Protein AF-A0A7W5NFR6-F1 (afdb_monomer)

Structure (mmCIF, N/CA/C/O backbone):
data_AF-A0A7W5NFR6-F1
#
_entry.id   AF-A0A7W5NFR6-F1
#
loop_
_atom_site.group_PDB
_atom_site.id
_atom_site.type_symbol
_atom_site.label_atom_id
_atom_site.label_alt_id
_atom_site.label_comp_id
_atom_site.label_asym_id
_atom_site.label_entity_id
_atom_site.label_seq_id
_atom_site.pdbx_PDB_ins_code
_atom_site.Cartn_x
_atom_site.Cartn_y
_atom_site.Cartn_z
_atom_site.occupancy
_atom_site.B_iso_or_equiv
_atom_site.auth_seq_id
_atom_site.auth_comp_id
_atom_site.auth_asym_id
_atom_site.auth_atom_id
_atom_site.pdbx_PDB_model_num
ATOM 1 N N . MET A 1 1 ? 19.784 6.362 45.202 1.00 33.00 1 MET A N 1
ATOM 2 C CA . MET A 1 1 ? 18.539 5.635 45.524 1.00 33.00 1 MET A CA 1
ATOM 3 C C . MET A 1 1 ? 17.953 5.134 44.217 1.00 33.00 1 MET A C 1
ATOM 5 O O . MET A 1 1 ? 17.453 5.934 43.441 1.00 33.00 1 MET A O 1
ATOM 9 N N . LEU A 1 2 ? 18.144 3.842 43.937 1.00 26.69 2 LEU A N 1
ATOM 10 C CA . LEU A 1 2 ? 17.625 3.161 42.753 1.00 26.69 2 LEU A CA 1
ATOM 11 C C . LEU A 1 2 ? 16.114 2.942 42.893 1.00 26.69 2 LEU A C 1
ATOM 13 O O . LEU A 1 2 ? 15.663 2.503 43.951 1.00 26.69 2 LEU A O 1
ATOM 17 N N . ARG A 1 3 ? 15.357 3.164 41.816 1.00 26.00 3 ARG A N 1
ATOM 18 C CA . ARG A 1 3 ? 14.065 2.506 41.597 1.00 26.00 3 ARG A CA 1
ATOM 19 C C . ARG A 1 3 ? 13.973 2.026 40.153 1.00 26.00 3 ARG A C 1
ATOM 21 O O . ARG A 1 3 ? 13.754 2.793 39.225 1.00 26.00 3 ARG A O 1
ATOM 28 N N . THR A 1 4 ? 14.203 0.731 40.034 1.00 27.27 4 THR A N 1
ATOM 29 C CA . THR A 1 4 ? 13.854 -0.185 38.954 1.00 27.27 4 THR A CA 1
ATOM 30 C C . THR A 1 4 ? 12.336 -0.220 38.767 1.00 27.27 4 THR A C 1
ATOM 32 O O . THR A 1 4 ? 11.612 -0.320 39.756 1.00 27.27 4 THR A O 1
ATOM 35 N N . THR A 1 5 ? 11.856 -0.232 37.521 1.00 30.09 5 THR A N 1
ATOM 36 C CA . THR A 1 5 ? 10.504 -0.721 37.208 1.00 30.09 5 THR A CA 1
ATOM 37 C C . THR A 1 5 ? 10.532 -1.510 35.907 1.00 30.09 5 THR A C 1
ATOM 39 O O . THR A 1 5 ? 11.267 -1.186 34.979 1.00 30.09 5 THR A O 1
ATOM 42 N N . GLN A 1 6 ? 9.794 -2.610 35.939 1.00 26.25 6 GLN A N 1
ATOM 43 C CA . GLN A 1 6 ? 9.900 -3.805 35.119 1.00 26.25 6 GLN A CA 1
ATOM 44 C C . GLN A 1 6 ? 9.203 -3.639 33.762 1.00 26.25 6 GLN A C 1
ATOM 46 O O . GLN A 1 6 ? 8.076 -3.156 33.706 1.00 26.25 6 GLN A O 1
ATOM 51 N N . ILE A 1 7 ? 9.846 -4.112 32.692 1.00 28.31 7 ILE A N 1
ATOM 52 C CA . ILE A 1 7 ? 9.197 -4.429 31.415 1.00 28.31 7 ILE A CA 1
ATOM 53 C C . ILE A 1 7 ? 8.932 -5.935 31.438 1.00 28.31 7 ILE A C 1
ATOM 55 O O . ILE A 1 7 ? 9.862 -6.731 31.572 1.00 28.31 7 ILE A O 1
ATOM 59 N N . ALA A 1 8 ? 7.659 -6.319 31.375 1.00 24.83 8 ALA A N 1
ATOM 60 C CA . ALA A 1 8 ? 7.256 -7.712 31.271 1.00 24.83 8 ALA A CA 1
ATOM 61 C C . ALA A 1 8 ? 7.488 -8.201 29.834 1.00 24.83 8 ALA A C 1
ATOM 63 O O . ALA A 1 8 ? 6.829 -7.761 28.896 1.00 24.83 8 ALA A O 1
ATOM 64 N N . LEU A 1 9 ? 8.455 -9.107 29.701 1.00 26.77 9 LEU A N 1
ATOM 65 C CA . LEU A 1 9 ? 8.665 -9.984 28.557 1.00 26.77 9 LEU A CA 1
ATOM 66 C C . LEU A 1 9 ? 7.535 -11.017 28.487 1.00 26.77 9 LEU A C 1
ATOM 68 O O . LEU A 1 9 ? 7.257 -11.694 29.476 1.00 26.77 9 LEU A O 1
ATOM 72 N N . ALA A 1 10 ? 6.969 -11.205 27.301 1.00 25.08 10 ALA A N 1
ATOM 73 C CA . ALA A 1 10 ? 6.310 -12.448 26.921 1.00 25.08 10 ALA A CA 1
ATOM 74 C C . ALA A 1 10 ? 6.782 -12.818 25.510 1.00 25.08 10 ALA A C 1
ATOM 76 O O . ALA A 1 10 ? 6.155 -12.494 24.508 1.00 25.08 10 ALA A O 1
ATOM 77 N N . SER A 1 11 ? 7.952 -13.453 25.466 1.00 27.62 11 SER A N 1
ATOM 78 C CA . SER A 1 11 ? 8.517 -14.131 24.302 1.00 27.62 11 SER A CA 1
ATOM 79 C C . SER A 1 11 ? 8.284 -15.633 24.475 1.00 27.62 11 SER A C 1
ATOM 81 O O . SER A 1 11 ? 8.765 -16.192 25.457 1.00 27.62 11 SER A O 1
ATOM 83 N N . ALA A 1 12 ? 7.559 -16.267 23.551 1.00 27.52 12 ALA A N 1
ATOM 84 C CA . ALA A 1 12 ? 7.552 -17.708 23.240 1.00 27.52 12 ALA A CA 1
ATOM 85 C C . ALA A 1 12 ? 6.446 -17.950 22.188 1.00 27.52 12 ALA A C 1
ATOM 87 O O . ALA A 1 12 ? 5.352 -17.435 22.364 1.00 27.52 12 ALA A O 1
ATOM 88 N N . ALA A 1 13 ? 6.600 -18.702 21.100 1.00 26.83 13 ALA A N 1
ATOM 89 C CA . ALA A 1 13 ? 7.706 -19.503 20.598 1.00 26.83 13 ALA A CA 1
ATOM 90 C C . ALA A 1 13 ? 7.499 -19.700 19.080 1.00 26.83 13 ALA A C 1
ATOM 92 O O . ALA A 1 13 ? 6.447 -20.179 18.671 1.00 26.83 13 ALA A O 1
ATOM 93 N N . PHE A 1 14 ? 8.496 -19.374 18.254 1.00 30.70 14 PHE A N 1
ATOM 94 C CA . PHE A 1 14 ? 8.537 -19.824 16.860 1.00 30.70 14 PHE A CA 1
ATOM 95 C C . PHE A 1 14 ? 9.182 -21.210 16.827 1.00 30.70 14 PHE A C 1
ATOM 97 O O . PHE A 1 14 ? 10.391 -21.348 17.016 1.00 30.70 14 PHE A O 1
ATOM 104 N N . ALA A 1 15 ? 8.371 -22.244 16.613 1.00 32.09 15 ALA A N 1
ATOM 105 C CA . ALA A 1 15 ? 8.869 -23.552 16.221 1.00 32.09 15 ALA A CA 1
ATOM 106 C C . ALA A 1 15 ? 8.906 -23.611 14.689 1.00 32.09 15 ALA A C 1
ATOM 108 O O . ALA A 1 15 ? 7.872 -23.585 14.027 1.00 32.09 15 ALA A O 1
ATOM 109 N N . LEU A 1 16 ? 10.119 -23.683 14.141 1.00 39.53 16 LEU A N 1
ATOM 110 C CA . LEU A 1 16 ? 10.371 -24.067 12.757 1.00 39.53 16 LEU A CA 1
ATOM 111 C C . LEU A 1 16 ? 9.749 -25.442 12.474 1.00 39.53 16 LEU A C 1
ATOM 113 O O . LEU A 1 16 ? 10.111 -26.419 13.130 1.00 39.53 16 LEU A O 1
ATOM 117 N N . LEU A 1 17 ? 8.920 -25.548 11.434 1.00 34.81 17 LEU A N 1
ATOM 118 C CA . LEU A 1 17 ? 8.780 -26.798 10.688 1.00 34.81 17 LEU A CA 1
ATOM 119 C C . LEU A 1 17 ? 9.366 -26.613 9.290 1.00 34.81 17 LEU A C 1
ATOM 121 O O . LEU A 1 17 ? 8.707 -26.173 8.354 1.00 34.81 17 LEU A O 1
ATOM 125 N N . ALA A 1 18 ? 10.631 -27.005 9.167 1.00 45.38 18 ALA A N 1
ATOM 126 C CA . ALA A 1 18 ? 11.145 -27.546 7.925 1.00 45.38 18 ALA A CA 1
ATOM 127 C C . ALA A 1 18 ? 10.612 -28.979 7.786 1.00 45.38 18 ALA A C 1
ATOM 129 O O . ALA A 1 18 ? 10.861 -29.819 8.651 1.00 45.38 18 ALA A O 1
ATOM 130 N N . ALA A 1 19 ? 9.911 -29.273 6.695 1.00 30.86 19 ALA A N 1
ATOM 131 C CA . ALA A 1 19 ? 9.662 -30.644 6.274 1.00 30.86 19 ALA A CA 1
ATOM 132 C C . ALA A 1 19 ? 9.852 -30.752 4.758 1.00 30.86 19 ALA A C 1
ATOM 134 O O . ALA A 1 19 ? 8.920 -30.619 3.972 1.00 30.86 19 ALA A O 1
ATOM 135 N N . CYS A 1 20 ? 11.095 -31.025 4.364 1.00 49.47 20 CYS A N 1
ATOM 136 C CA . CYS A 1 20 ? 11.371 -31.810 3.169 1.00 49.47 20 CYS A CA 1
ATOM 137 C C . CYS A 1 20 ? 11.062 -33.280 3.493 1.00 49.47 20 CYS A C 1
ATOM 139 O O . CYS A 1 20 ? 11.620 -33.828 4.442 1.00 49.47 20 CYS A O 1
ATOM 141 N N . GLY A 1 21 ? 10.222 -33.933 2.691 1.00 33.22 21 GLY A N 1
ATOM 142 C CA . GLY A 1 21 ? 9.977 -35.374 2.775 1.00 33.22 21 GLY A CA 1
ATOM 143 C C . GLY A 1 21 ? 9.113 -35.847 1.611 1.00 33.22 21 GLY A C 1
ATOM 144 O O . GLY A 1 21 ? 7.911 -35.616 1.600 1.00 33.22 21 GLY A O 1
ATOM 145 N N . GLY A 1 22 ? 9.745 -36.448 0.602 1.00 35.25 22 GLY A N 1
ATOM 146 C CA . GLY A 1 22 ? 9.105 -36.866 -0.642 1.00 35.25 22 GLY A CA 1
ATOM 147 C C . GLY A 1 22 ? 8.327 -38.186 -0.580 1.00 35.25 22 GLY A C 1
ATOM 148 O O . GLY A 1 22 ? 8.591 -39.052 0.245 1.00 35.25 22 GLY A O 1
ATOM 149 N N . GLY A 1 23 ? 7.417 -38.325 -1.549 1.00 38.81 23 GLY A N 1
ATOM 150 C CA . GLY A 1 23 ? 7.158 -39.538 -2.333 1.00 38.81 23 GLY A CA 1
ATOM 151 C C . GLY A 1 23 ? 6.682 -40.811 -1.626 1.00 38.81 23 GLY A C 1
ATOM 152 O O . GLY A 1 23 ? 7.485 -41.688 -1.320 1.00 38.81 23 GLY A O 1
ATOM 153 N N . SER A 1 24 ? 5.362 -41.014 -1.574 1.00 33.34 24 SER A N 1
ATOM 154 C CA . SER A 1 24 ? 4.734 -42.283 -1.984 1.00 33.34 24 SER A CA 1
ATOM 155 C C . SER A 1 24 ? 3.225 -42.140 -2.143 1.00 33.34 24 SER A C 1
ATOM 157 O O . SER A 1 24 ? 2.545 -41.549 -1.311 1.00 33.34 24 SER A O 1
ATOM 159 N N . SER A 1 25 ? 2.739 -42.700 -3.247 1.00 48.00 25 SER A N 1
ATOM 160 C CA . SER A 1 25 ? 1.347 -42.784 -3.668 1.00 48.00 25 SER A CA 1
ATOM 161 C C . SER A 1 25 ? 0.455 -43.444 -2.617 1.00 48.00 25 SER A C 1
ATOM 163 O O . SER A 1 25 ? 0.787 -44.500 -2.080 1.00 48.00 25 SER A O 1
ATOM 165 N N . GLY A 1 26 ? -0.713 -42.852 -2.388 1.00 33.59 26 GLY A N 1
ATOM 166 C CA . GLY A 1 26 ? -1.762 -43.417 -1.553 1.00 33.59 26 GLY A CA 1
ATOM 167 C C . GLY A 1 26 ? -2.949 -42.469 -1.491 1.00 33.59 26 GLY A C 1
ATOM 168 O O . GLY A 1 26 ? -2.971 -41.563 -0.664 1.00 33.59 26 GLY A O 1
ATOM 169 N N . ASP A 1 27 ? -3.916 -42.677 -2.384 1.00 52.12 27 ASP A N 1
ATOM 170 C CA . ASP A 1 27 ? -5.218 -42.019 -2.354 1.00 52.12 27 ASP A CA 1
ATOM 171 C C . ASP A 1 27 ? -5.896 -42.261 -1.002 1.00 52.12 27 ASP A C 1
ATOM 173 O O . ASP A 1 27 ? -6.377 -43.356 -0.718 1.00 52.12 27 ASP A O 1
ATOM 177 N N . ASN A 1 28 ? -5.946 -41.227 -0.167 1.00 42.31 28 ASN A N 1
ATOM 178 C CA . ASN A 1 28 ? -6.865 -41.142 0.957 1.00 42.31 28 ASN A CA 1
ATOM 179 C C . ASN A 1 28 ? -7.359 -39.703 1.065 1.00 42.31 28 ASN A C 1
ATOM 181 O O . ASN A 1 28 ? -6.678 -38.807 1.559 1.00 42.31 28 ASN A O 1
ATOM 185 N N . ASN A 1 29 ? -8.579 -39.506 0.572 1.00 45.75 29 ASN A N 1
ATOM 186 C CA . ASN A 1 29 ? -9.351 -38.275 0.638 1.00 45.75 29 ASN A CA 1
ATOM 187 C C . ASN A 1 29 ? -9.823 -38.015 2.081 1.00 45.75 29 ASN A C 1
ATOM 189 O O . ASN A 1 29 ? -11.009 -38.098 2.394 1.00 45.75 29 ASN A O 1
ATOM 193 N N . SER A 1 30 ? -8.886 -37.746 2.988 1.00 43.25 30 SER A N 1
ATOM 194 C CA . SER A 1 30 ? -9.179 -37.052 4.236 1.00 43.25 30 SER A CA 1
ATOM 195 C C . SER A 1 30 ? -9.126 -35.563 3.930 1.00 43.25 30 SER A C 1
ATOM 197 O O . SER A 1 30 ? -8.040 -35.012 3.759 1.00 43.25 30 SER A O 1
ATOM 199 N N . SER A 1 31 ? -10.286 -34.911 3.831 1.00 56.88 31 SER A N 1
ATOM 200 C CA . SER A 1 31 ? -10.363 -33.451 3.779 1.00 56.88 31 SER A CA 1
ATOM 201 C C . SER A 1 31 ? -9.770 -32.901 5.078 1.00 56.88 31 SER A C 1
ATOM 203 O O . SER A 1 31 ? -10.463 -32.835 6.096 1.00 56.88 31 SER A O 1
ATOM 205 N N . ALA A 1 32 ? -8.473 -32.598 5.078 1.00 75.56 32 ALA A N 1
ATOM 206 C CA . ALA A 1 32 ? -7.811 -32.012 6.229 1.00 75.56 32 ALA A CA 1
ATOM 207 C C . ALA A 1 32 ? -8.562 -30.730 6.605 1.00 75.56 32 ALA A C 1
ATOM 209 O O . ALA A 1 32 ? -8.838 -29.885 5.750 1.00 75.56 32 ALA A O 1
ATOM 210 N N . THR A 1 33 ? -8.954 -30.616 7.873 1.00 84.88 33 THR A N 1
ATOM 211 C CA . THR A 1 33 ? -9.562 -29.390 8.388 1.00 84.88 33 THR A CA 1
ATOM 212 C C . THR A 1 33 ? -8.583 -28.240 8.139 1.00 84.88 33 THR A C 1
ATOM 214 O O . THR A 1 33 ? -7.405 -28.404 8.470 1.00 84.88 33 THR A O 1
ATOM 217 N N . PRO A 1 34 ? -9.022 -27.102 7.567 1.00 91.12 34 PRO A N 1
ATOM 218 C CA . PRO A 1 34 ? -8.123 -25.976 7.337 1.00 91.12 34 PRO A CA 1
ATOM 219 C C . PRO A 1 34 ? -7.490 -25.509 8.657 1.00 91.12 34 PRO A C 1
ATOM 221 O O . PRO A 1 34 ? -8.125 -25.683 9.706 1.00 91.12 34 PRO A O 1
ATOM 224 N N . PRO A 1 35 ? -6.287 -24.903 8.634 1.00 92.69 35 PRO A N 1
ATOM 225 C CA . PRO A 1 35 ? -5.618 -24.403 9.839 1.00 92.69 35 PRO A CA 1
ATOM 226 C C . PRO A 1 35 ? -6.516 -23.511 10.711 1.00 92.69 35 PRO A C 1
ATOM 228 O O . PRO A 1 35 ? -6.572 -23.675 11.930 1.00 92.69 35 PRO A O 1
ATOM 231 N N . SER A 1 36 ? -7.347 -22.677 10.080 1.00 91.44 36 SER A N 1
ATOM 232 C CA . SER A 1 36 ? -8.353 -21.843 10.748 1.00 91.44 36 SER A CA 1
ATOM 233 C C . SER A 1 36 ? -9.438 -22.606 11.517 1.00 91.44 36 SER A C 1
ATOM 235 O O . SER A 1 36 ? -10.210 -22.015 12.273 1.00 91.44 36 SER A O 1
ATOM 237 N N . GLY A 1 37 ? -9.590 -23.909 11.288 1.00 92.81 37 GLY A N 1
ATOM 238 C CA . GLY A 1 37 ? -10.710 -24.705 11.774 1.00 92.81 37 GLY A CA 1
ATOM 239 C C . GLY A 1 37 ? -12.046 -24.435 11.070 1.00 92.81 37 GLY A C 1
ATOM 240 O O . GLY A 1 37 ? -13.015 -25.119 11.388 1.00 92.81 37 GLY A O 1
ATOM 241 N N . THR A 1 38 ? -12.123 -23.472 10.141 1.00 91.88 38 THR A N 1
ATOM 242 C CA . THR A 1 38 ? -13.340 -23.114 9.386 1.00 91.88 38 THR A CA 1
ATOM 243 C C . THR A 1 38 ? -13.009 -22.821 7.927 1.00 91.88 38 THR A C 1
ATOM 245 O O . THR A 1 38 ? -12.149 -21.999 7.637 1.00 91.88 38 THR A O 1
ATOM 248 N N . LYS A 1 39 ? -13.735 -23.419 6.982 1.00 95.25 39 LYS A N 1
ATOM 249 C CA . LYS A 1 39 ? -13.550 -23.087 5.565 1.00 95.25 39 LYS A CA 1
ATOM 250 C C . LYS A 1 39 ? -14.297 -21.798 5.203 1.00 95.25 39 LYS A C 1
ATOM 252 O O . LYS A 1 39 ? -15.514 -21.755 5.362 1.00 95.25 39 LYS A O 1
ATOM 257 N N . LEU A 1 40 ? -13.592 -20.786 4.690 1.00 96.56 40 LEU A N 1
ATOM 258 C CA . LEU A 1 40 ? -14.175 -19.533 4.180 1.00 96.56 40 LEU A CA 1
ATOM 259 C C . LEU A 1 40 ? -13.607 -19.203 2.806 1.00 96.56 40 LEU A C 1
ATOM 261 O O . LEU A 1 40 ? -12.392 -19.194 2.642 1.00 96.56 40 LEU A O 1
ATOM 265 N N . GLN A 1 41 ? -14.471 -18.899 1.838 1.00 97.75 41 GLN A N 1
ATOM 266 C CA . GLN A 1 41 ? -14.041 -18.417 0.526 1.00 97.75 41 GLN A CA 1
ATOM 267 C C . GLN A 1 41 ? -13.488 -16.996 0.663 1.00 97.75 41 GLN A C 1
ATOM 269 O O . GLN A 1 41 ? -14.212 -16.087 1.067 1.00 97.75 41 GLN A O 1
ATOM 274 N N . VAL A 1 42 ? -12.213 -16.805 0.333 1.00 98.69 42 VAL A N 1
ATOM 275 C CA . VAL A 1 42 ? -11.582 -15.485 0.396 1.00 98.69 42 VAL A CA 1
ATOM 276 C C . VAL A 1 42 ? -11.809 -14.734 -0.912 1.00 98.69 42 VAL A C 1
ATOM 278 O O . VAL A 1 42 ? -11.605 -15.291 -1.988 1.00 98.69 42 VAL A O 1
ATOM 281 N N . VAL A 1 43 ? -12.245 -13.481 -0.796 1.00 98.88 43 VAL A N 1
ATOM 282 C CA . VAL A 1 43 ? -12.329 -12.497 -1.882 1.00 98.88 43 VAL A CA 1
ATOM 283 C C . VAL A 1 43 ? -11.437 -11.327 -1.499 1.00 98.88 43 VAL A C 1
ATOM 285 O O . VAL A 1 43 ? -11.503 -10.874 -0.356 1.00 98.88 43 VAL A O 1
ATOM 288 N N . ALA A 1 44 ? -10.608 -10.842 -2.414 1.00 98.88 44 ALA A N 1
ATOM 289 C CA . ALA A 1 44 ? -9.668 -9.766 -2.127 1.00 98.88 44 ALA A CA 1
ATOM 290 C C . ALA A 1 44 ? -9.832 -8.595 -3.100 1.00 98.88 44 ALA A C 1
ATOM 292 O O . ALA A 1 44 ? -10.073 -8.793 -4.290 1.00 98.88 44 ALA A O 1
ATOM 293 N N . PHE A 1 45 ? -9.718 -7.381 -2.566 1.00 98.94 45 PHE A N 1
ATOM 294 C CA . PHE A 1 45 ? -9.716 -6.122 -3.304 1.00 98.94 45 PHE A CA 1
ATOM 295 C C . PHE A 1 45 ? -8.549 -5.270 -2.820 1.00 98.94 45 PHE A C 1
ATOM 297 O O . PHE A 1 45 ? -8.301 -5.195 -1.611 1.00 98.94 45 PHE A O 1
ATOM 304 N N . GLY A 1 46 ? -7.875 -4.592 -3.742 1.00 98.69 46 GLY A N 1
ATOM 305 C CA . GLY A 1 46 ? -6.807 -3.680 -3.373 1.00 98.69 46 GLY A CA 1
ATOM 306 C C . GLY A 1 46 ? -5.778 -3.441 -4.456 1.00 98.69 46 GLY A C 1
ATOM 307 O O . GLY A 1 46 ? -6.102 -3.288 -5.634 1.00 98.69 46 GLY A O 1
ATOM 308 N N . THR A 1 47 ? -4.531 -3.350 -4.018 1.00 98.62 47 THR A N 1
ATOM 309 C CA . THR A 1 47 ? -3.400 -2.846 -4.786 1.00 98.62 47 THR A CA 1
ATOM 310 C C . THR A 1 47 ? -2.352 -3.943 -5.004 1.00 98.62 47 THR A C 1
ATOM 312 O O . THR A 1 47 ? -2.628 -5.137 -4.874 1.00 98.62 47 THR A O 1
ATOM 315 N N . SER A 1 48 ? -1.113 -3.552 -5.303 1.00 98.62 48 SER A N 1
ATOM 316 C CA . SER A 1 48 ? 0.027 -4.458 -5.467 1.00 98.62 48 SER A CA 1
ATOM 317 C C . SER A 1 48 ? 0.342 -5.281 -4.221 1.00 98.62 48 SER A C 1
ATOM 319 O O . SER A 1 48 ? 0.884 -6.375 -4.346 1.00 98.62 48 SER A O 1
ATOM 321 N N . LEU A 1 49 ? 0.005 -4.795 -3.021 1.00 98.56 49 LEU A N 1
ATOM 322 C CA . LEU A 1 49 ? 0.236 -5.541 -1.780 1.00 98.56 49 LEU A CA 1
ATOM 323 C C . LEU A 1 49 ? -0.611 -6.817 -1.703 1.00 98.56 49 LEU A C 1
ATOM 325 O O . LEU A 1 49 ? -0.246 -7.743 -0.979 1.00 98.56 49 LEU A O 1
ATOM 329 N N . THR A 1 50 ? -1.731 -6.853 -2.424 1.00 98.81 50 THR A N 1
ATOM 330 C CA . THR A 1 50 ? -2.740 -7.919 -2.375 1.00 98.81 50 THR A CA 1
ATOM 331 C C . THR A 1 50 ? -2.780 -8.751 -3.653 1.00 98.81 50 THR A C 1
ATOM 333 O O . THR A 1 50 ? -3.142 -9.916 -3.567 1.00 98.81 50 THR A O 1
ATOM 336 N N . ASP A 1 51 ? -2.344 -8.186 -4.784 1.00 98.75 51 ASP A N 1
ATOM 337 C CA . ASP A 1 51 ? -2.389 -8.779 -6.126 1.00 98.75 51 ASP A CA 1
ATOM 338 C C . ASP A 1 51 ? -1.667 -10.144 -6.235 1.00 98.75 51 ASP A C 1
ATOM 340 O O . ASP A 1 51 ? -0.435 -10.249 -6.180 1.00 98.75 51 ASP A O 1
ATOM 344 N N . ALA A 1 52 ? -2.454 -11.203 -6.433 1.00 98.31 52 ALA A N 1
ATOM 345 C CA . ALA A 1 52 ? -2.029 -12.593 -6.580 1.00 98.31 52 ALA A CA 1
ATOM 346 C C . ALA A 1 52 ? -1.453 -12.941 -7.963 1.00 98.31 52 ALA A C 1
ATOM 348 O O . ALA A 1 52 ? -1.037 -14.093 -8.161 1.00 98.31 52 ALA A O 1
ATOM 349 N N . GLY A 1 53 ? -1.390 -11.989 -8.898 1.00 98.00 53 GLY A N 1
ATOM 350 C CA . GLY A 1 53 ? -0.723 -12.170 -10.188 1.00 98.00 53 GLY A CA 1
ATOM 351 C C . GLY A 1 53 ? -1.507 -11.696 -11.409 1.00 98.00 53 GLY A C 1
ATOM 352 O O . GLY A 1 53 ? -1.432 -12.345 -12.446 1.00 98.00 53 GLY A O 1
ATOM 353 N N . THR A 1 54 ? -2.227 -10.576 -11.335 1.00 98.56 54 THR A N 1
ATOM 354 C CA . THR A 1 54 ? -2.975 -9.980 -12.463 1.00 98.56 54 THR A CA 1
ATOM 355 C C . THR A 1 54 ? -2.123 -9.865 -13.733 1.00 98.56 54 THR A C 1
ATOM 357 O O . THR A 1 54 ? -2.607 -10.056 -14.847 1.00 98.56 54 THR A O 1
ATOM 360 N N . TYR A 1 55 ? -0.829 -9.576 -13.580 1.00 98.19 55 TYR A N 1
ATOM 361 C CA . TYR A 1 55 ? 0.104 -9.380 -14.693 1.00 98.19 55 TYR A CA 1
ATOM 362 C C . TYR A 1 55 ? 0.928 -10.634 -15.036 1.00 98.19 55 TYR A C 1
ATOM 364 O O . TYR A 1 55 ? 1.775 -10.598 -15.933 1.00 98.19 55 TYR A O 1
ATOM 372 N N . SER A 1 56 ? 0.722 -11.752 -14.335 1.00 97.12 56 SER A N 1
ATOM 373 C CA . SER A 1 56 ? 1.565 -12.947 -14.448 1.00 97.12 56 SER A CA 1
ATOM 374 C C . SER A 1 56 ? 1.573 -13.563 -15.846 1.00 97.12 56 SER A C 1
ATOM 376 O O . SER A 1 56 ? 2.637 -14.002 -16.282 1.00 97.12 56 SER A O 1
ATOM 378 N N . GLU A 1 57 ? 0.450 -13.542 -16.576 1.00 95.69 57 GLU A N 1
ATOM 379 C CA . GLU A 1 57 ? 0.358 -14.112 -17.933 1.00 95.69 57 GLU A CA 1
ATOM 380 C C . GLU A 1 57 ? 1.463 -13.572 -18.854 1.00 95.69 57 GLU A C 1
ATOM 382 O O . GLU A 1 57 ? 2.128 -14.334 -19.560 1.00 95.69 57 GLU A O 1
ATOM 387 N N . GLN A 1 58 ? 1.725 -12.264 -18.782 1.00 94.81 58 GLN A N 1
ATOM 388 C CA . GLN A 1 58 ? 2.737 -11.614 -19.607 1.00 94.81 58 GLN A CA 1
ATOM 389 C C . GLN A 1 58 ? 4.121 -11.568 -18.939 1.00 94.81 58 GLN A C 1
ATOM 391 O O . GLN A 1 58 ? 5.144 -11.654 -19.623 1.00 94.81 58 GLN A O 1
ATOM 396 N N . ILE A 1 59 ? 4.185 -11.418 -17.612 1.00 96.19 59 ILE A N 1
ATOM 397 C CA . ILE A 1 59 ? 5.452 -11.183 -16.905 1.00 96.19 59 ILE A CA 1
ATOM 398 C C . ILE A 1 59 ? 6.194 -12.483 -16.576 1.00 96.19 59 ILE A C 1
ATOM 400 O O . ILE A 1 59 ? 7.417 -12.559 -16.742 1.00 96.19 59 ILE A O 1
ATOM 404 N N . THR A 1 60 ? 5.492 -13.526 -16.133 1.00 95.62 60 THR A N 1
ATOM 405 C CA . THR A 1 60 ? 6.125 -14.769 -15.671 1.00 95.62 60 THR A CA 1
ATOM 406 C C . THR A 1 60 ? 6.964 -15.459 -16.759 1.00 95.62 60 THR A C 1
ATOM 408 O O . THR A 1 60 ? 8.106 -15.809 -16.449 1.00 95.62 60 THR A O 1
ATOM 411 N N . PRO A 1 61 ? 6.512 -15.613 -18.025 1.00 94.50 61 PRO A N 1
ATOM 412 C CA . PRO A 1 61 ? 7.296 -16.309 -19.053 1.00 94.50 61 PRO A CA 1
ATOM 413 C C . PRO A 1 61 ? 8.652 -15.661 -19.374 1.00 94.50 61 PRO A C 1
ATOM 415 O O . PRO A 1 61 ? 9.592 -16.363 -19.742 1.00 94.50 61 PRO A O 1
ATOM 418 N N . GLY A 1 62 ? 8.758 -14.332 -19.250 1.00 88.00 62 GLY A N 1
ATOM 419 C CA . GLY A 1 62 ? 9.979 -13.584 -19.568 1.00 88.00 62 GLY A CA 1
ATOM 420 C C . GLY A 1 62 ? 10.889 -13.323 -18.369 1.00 88.00 62 GLY A C 1
ATOM 421 O O . GLY A 1 62 ? 12.109 -13.317 -18.516 1.00 88.00 62 GLY A O 1
ATOM 422 N N . PHE A 1 63 ? 10.305 -13.110 -17.188 1.00 93.25 63 PHE A N 1
ATOM 423 C CA . PHE A 1 63 ? 11.039 -12.634 -16.013 1.00 93.25 63 PHE A CA 1
ATOM 424 C C . PHE A 1 63 ? 11.079 -13.643 -14.867 1.00 93.25 63 PHE A C 1
ATOM 426 O O . PHE A 1 63 ? 11.969 -13.558 -14.025 1.00 93.25 63 PHE A O 1
ATOM 433 N N . GLY A 1 64 ? 10.130 -14.582 -14.803 1.00 93.94 64 GLY A N 1
ATOM 434 C CA . GLY A 1 64 ? 9.884 -15.396 -13.607 1.00 93.94 64 GLY A CA 1
ATOM 435 C C . GLY A 1 64 ? 9.258 -14.607 -12.448 1.00 93.94 64 GLY A C 1
ATOM 436 O O . GLY A 1 64 ? 9.249 -15.097 -11.321 1.00 93.94 64 GLY A O 1
ATOM 437 N N . GLY A 1 65 ? 8.785 -13.385 -12.726 1.00 94.75 65 GLY A N 1
ATOM 438 C CA . GLY A 1 65 ? 8.050 -12.520 -11.804 1.00 94.75 65 GLY A CA 1
ATOM 439 C C . GLY A 1 65 ? 6.533 -12.701 -11.915 1.00 94.75 65 GLY A C 1
ATOM 440 O O . GLY A 1 65 ? 6.060 -13.763 -12.324 1.00 94.75 65 GLY A O 1
ATOM 441 N N . GLY A 1 66 ? 5.775 -11.645 -11.616 1.00 95.88 66 GLY A N 1
ATOM 442 C CA . GLY A 1 66 ? 4.316 -11.592 -11.782 1.00 95.88 66 GLY A CA 1
ATOM 443 C C . GLY A 1 66 ? 3.552 -11.136 -10.540 1.00 95.88 66 GLY A C 1
ATOM 444 O O . GLY A 1 66 ? 2.418 -10.692 -10.662 1.00 95.88 66 GLY A O 1
ATOM 445 N N . ARG A 1 67 ? 4.189 -11.161 -9.364 1.00 97.88 67 ARG A N 1
ATOM 446 C CA . ARG A 1 67 ? 3.671 -10.563 -8.125 1.00 97.88 67 ARG A CA 1
ATOM 447 C C . ARG A 1 67 ? 4.638 -9.524 -7.587 1.00 97.88 67 ARG A C 1
ATOM 449 O O . ARG A 1 67 ? 5.846 -9.627 -7.805 1.00 97.88 67 ARG A O 1
ATOM 456 N N . PHE A 1 68 ? 4.116 -8.565 -6.831 1.00 98.56 68 PHE A N 1
ATOM 457 C CA . PHE A 1 68 ? 4.900 -7.502 -6.204 1.00 98.56 68 PHE A CA 1
ATOM 458 C C . PHE A 1 68 ? 5.552 -7.980 -4.903 1.00 98.56 68 PHE A C 1
ATOM 460 O O . PHE A 1 68 ? 5.255 -7.516 -3.808 1.00 98.56 68 PHE A O 1
ATOM 467 N N . THR A 1 69 ? 6.420 -8.980 -5.027 1.00 98.75 69 THR A N 1
ATOM 468 C CA . THR A 1 69 ? 7.237 -9.515 -3.939 1.00 98.75 69 THR A CA 1
ATOM 469 C C . THR A 1 69 ? 8.447 -10.259 -4.519 1.00 98.75 69 THR A C 1
ATOM 471 O O . THR A 1 69 ? 8.718 -10.207 -5.717 1.00 98.75 69 THR A O 1
ATOM 474 N N . THR A 1 70 ? 9.216 -10.969 -3.698 1.00 98.31 70 THR A N 1
ATOM 475 C CA . THR A 1 70 ? 10.260 -11.882 -4.184 1.00 98.31 70 THR A CA 1
ATOM 476 C C . THR A 1 70 ? 9.634 -13.156 -4.762 1.00 98.31 70 THR A C 1
ATOM 478 O O . THR A 1 70 ? 9.275 -14.065 -4.007 1.00 98.31 70 THR A O 1
ATOM 481 N N . ASN A 1 71 ? 9.500 -13.235 -6.090 1.00 97.69 71 ASN A N 1
ATOM 482 C CA . ASN A 1 71 ? 8.915 -14.391 -6.784 1.00 97.69 71 ASN A CA 1
ATOM 483 C C . ASN A 1 71 ? 9.829 -15.638 -6.697 1.00 97.69 71 ASN A C 1
ATOM 485 O O . ASN A 1 71 ? 11.055 -15.497 -6.652 1.00 97.69 71 ASN A O 1
ATOM 489 N N . PRO A 1 72 ? 9.268 -16.866 -6.657 1.00 96.62 72 PRO A N 1
ATOM 490 C CA . PRO A 1 72 ? 7.854 -17.230 -6.850 1.00 96.62 72 PRO A CA 1
ATOM 491 C C . PRO A 1 72 ? 6.992 -17.134 -5.576 1.00 96.62 72 PRO A C 1
ATOM 493 O O . PRO A 1 72 ? 5.948 -17.776 -5.489 1.00 96.62 72 PRO A O 1
ATOM 496 N N . GLY A 1 73 ? 7.441 -16.379 -4.568 1.00 97.25 73 GLY A N 1
ATOM 497 C CA . GLY A 1 73 ? 6.710 -16.170 -3.327 1.00 97.25 73 GLY A CA 1
ATOM 498 C C . GLY A 1 73 ? 5.301 -15.597 -3.506 1.00 97.25 73 GLY A C 1
ATOM 499 O O . GLY A 1 73 ? 4.905 -15.106 -4.564 1.00 97.25 73 GLY A O 1
ATOM 500 N N . GLU A 1 74 ? 4.533 -15.683 -2.431 1.00 98.19 74 GLU A N 1
ATOM 501 C CA . GLU A 1 74 ? 3.141 -15.242 -2.376 1.00 98.19 74 GLU A CA 1
ATOM 502 C C . GLU A 1 74 ? 2.992 -13.958 -1.575 1.00 98.19 74 GLU A C 1
ATOM 504 O O . GLU A 1 74 ? 3.777 -13.687 -0.656 1.00 98.19 74 GLU A O 1
ATOM 509 N N . VAL A 1 75 ? 1.935 -13.220 -1.904 1.00 98.75 75 VAL A N 1
ATOM 510 C CA . VAL A 1 75 ? 1.452 -12.075 -1.131 1.00 98.75 75 VAL A CA 1
ATOM 511 C C . VAL A 1 75 ? 0.571 -12.539 0.032 1.00 98.75 75 VAL A C 1
ATOM 513 O O . VAL A 1 75 ? 0.111 -13.682 0.092 1.00 98.75 75 VAL A O 1
ATOM 516 N N . TRP A 1 76 ? 0.330 -11.646 0.990 1.00 9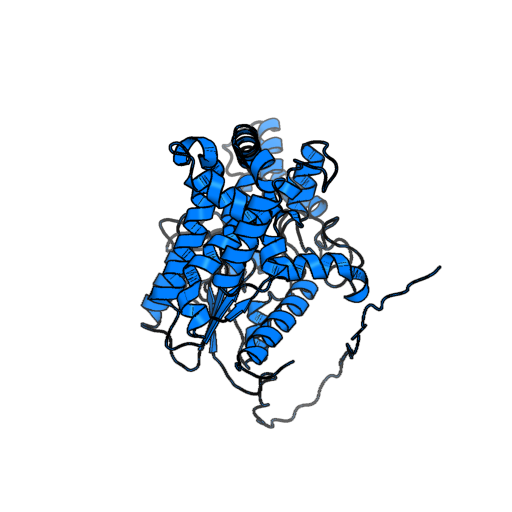8.81 76 TRP A N 1
ATOM 517 C CA . TRP A 1 76 ? -0.337 -11.984 2.253 1.00 98.81 76 TRP A CA 1
ATOM 518 C C . TRP A 1 76 ? -1.755 -12.544 2.061 1.00 98.81 76 TRP A C 1
ATOM 520 O O . TRP A 1 76 ? -2.148 -13.470 2.766 1.00 98.81 76 TRP A O 1
ATOM 530 N N . ALA A 1 77 ? -2.512 -12.020 1.093 1.00 98.75 77 ALA A N 1
ATOM 531 C CA . ALA A 1 77 ? -3.898 -12.417 0.863 1.00 98.75 77 ALA A CA 1
ATOM 532 C C . ALA A 1 77 ? -4.018 -13.870 0.387 1.00 98.75 77 ALA A C 1
ATOM 534 O O . ALA A 1 77 ? -4.958 -14.572 0.768 1.00 98.75 77 ALA A O 1
ATOM 535 N N . GLN A 1 78 ? -3.032 -14.352 -0.377 1.00 98.75 78 GLN A N 1
ATOM 536 C CA . GLN A 1 78 ? -2.959 -15.759 -0.766 1.00 98.75 78 GLN A CA 1
ATOM 537 C C . GLN A 1 78 ? -2.779 -16.649 0.464 1.00 98.75 78 GLN A C 1
ATOM 539 O O . GLN A 1 78 ? -3.549 -17.586 0.647 1.00 98.75 78 GLN A O 1
ATOM 544 N N . LYS A 1 79 ? -1.870 -16.277 1.369 1.00 98.62 79 LYS A N 1
ATOM 545 C CA . LYS A 1 79 ? -1.604 -17.017 2.613 1.00 98.62 79 LYS A CA 1
ATOM 546 C C . LYS A 1 79 ? -2.803 -17.044 3.558 1.00 98.62 79 LYS A C 1
ATOM 548 O O . LYS A 1 79 ? -3.163 -18.100 4.069 1.00 98.62 79 LYS A O 1
ATOM 553 N N . VAL A 1 80 ? -3.505 -15.918 3.696 1.00 98.69 80 VAL A N 1
ATOM 554 C CA . VAL A 1 80 ? -4.769 -15.879 4.448 1.00 98.69 80 VAL A CA 1
ATOM 555 C C . VAL A 1 80 ? -5.822 -16.788 3.797 1.00 98.69 80 VAL A C 1
ATOM 557 O O . VAL A 1 80 ? -6.573 -17.463 4.497 1.00 98.69 80 VAL A O 1
ATOM 560 N N . SER A 1 81 ? -5.886 -16.871 2.465 1.00 98.50 81 SER A N 1
ATOM 561 C CA . SER A 1 81 ? -6.797 -17.805 1.782 1.00 98.50 81 SER A CA 1
ATOM 562 C C . SER A 1 81 ? -6.468 -19.270 2.067 1.00 98.50 81 SER A C 1
ATOM 564 O O . SER A 1 81 ? -7.372 -20.053 2.383 1.00 98.50 81 SER A O 1
ATOM 566 N N . GLU A 1 82 ? -5.183 -19.625 2.060 1.00 98.00 82 GLU A N 1
ATOM 567 C CA . GLU A 1 82 ? -4.700 -20.962 2.422 1.00 98.00 82 GLU A CA 1
ATOM 568 C C . GLU A 1 82 ? -5.062 -21.321 3.864 1.00 98.00 82 GLU A C 1
ATOM 570 O O . GLU A 1 82 ? -5.555 -22.423 4.126 1.00 98.00 82 GLU A O 1
ATOM 575 N N . TYR A 1 83 ? -4.921 -20.366 4.788 1.00 97.38 83 TYR A N 1
ATOM 576 C CA . TYR A 1 83 ? -5.313 -20.515 6.187 1.00 97.38 83 TYR A CA 1
ATOM 577 C C . TYR A 1 83 ? -6.787 -20.919 6.350 1.00 97.38 83 TYR A C 1
ATOM 579 O O . TYR A 1 83 ? -7.124 -21.763 7.188 1.00 97.38 83 TYR A O 1
ATOM 587 N N . PHE A 1 84 ? -7.670 -20.379 5.504 1.00 97.50 84 PHE A N 1
ATOM 588 C CA . PHE A 1 84 ? -9.096 -20.720 5.445 1.00 97.50 84 PHE A CA 1
ATOM 589 C C . PHE A 1 84 ? -9.436 -21.866 4.474 1.00 97.50 84 PHE A C 1
ATOM 591 O O . PHE A 1 84 ? -10.617 -22.143 4.240 1.00 97.50 84 PHE A O 1
ATOM 598 N N . GLY A 1 85 ? -8.437 -22.587 3.958 1.00 94.88 85 GLY A N 1
ATOM 599 C CA . GLY A 1 85 ? -8.614 -23.803 3.161 1.00 94.88 85 GLY A CA 1
ATOM 600 C C . GLY A 1 85 ? -8.993 -23.569 1.702 1.00 94.88 85 GLY A C 1
ATOM 601 O O . GLY A 1 85 ? -9.725 -24.387 1.133 1.00 94.88 85 GLY A O 1
ATOM 602 N N . ASN A 1 86 ? -8.545 -22.459 1.116 1.00 92.75 86 ASN A N 1
ATOM 603 C CA . ASN A 1 86 ? -8.718 -22.139 -0.297 1.00 92.75 86 ASN A CA 1
ATOM 604 C C . ASN A 1 86 ? -7.394 -21.702 -0.934 1.00 92.75 86 ASN A C 1
ATOM 606 O O . ASN A 1 86 ? -6.392 -21.501 -0.264 1.00 92.75 86 ASN A O 1
ATOM 610 N N . THR A 1 87 ? -7.404 -21.567 -2.254 1.00 94.88 87 THR A N 1
ATOM 611 C CA . THR A 1 87 ? -6.355 -20.886 -3.016 1.00 94.88 87 THR A CA 1
ATOM 612 C C . THR A 1 87 ? -6.910 -19.559 -3.505 1.00 94.88 87 THR A C 1
ATOM 614 O O . THR A 1 87 ? -8.077 -19.494 -3.901 1.00 94.88 87 THR A O 1
ATOM 617 N N . LEU A 1 88 ? -6.088 -18.516 -3.523 1.00 98.38 88 LEU A N 1
ATOM 618 C CA . LEU A 1 88 ? -6.462 -17.224 -4.089 1.00 98.38 88 LEU A CA 1
ATOM 619 C C . LEU A 1 88 ? -5.692 -16.991 -5.395 1.00 98.38 88 LEU A C 1
ATOM 621 O O . LEU A 1 88 ? -4.462 -17.039 -5.415 1.00 98.38 88 LEU A O 1
ATOM 625 N N . SER A 1 89 ? -6.440 -16.788 -6.477 1.00 98.44 89 SER A N 1
ATOM 626 C CA . SER A 1 89 ? -5.943 -16.520 -7.831 1.00 98.44 89 SER A CA 1
ATOM 627 C C . SER A 1 89 ? -6.563 -15.224 -8.358 1.00 98.44 89 SER A C 1
ATOM 629 O O . SER A 1 89 ? -7.668 -14.879 -7.907 1.00 98.44 89 SER A O 1
ATOM 631 N N . PRO A 1 90 ? -5.881 -14.520 -9.282 1.00 98.62 90 PRO A N 1
ATOM 632 C CA . PRO A 1 90 ? -6.403 -13.297 -9.881 1.00 98.62 90 PRO A CA 1
ATOM 633 C C . PRO A 1 90 ? -7.765 -13.570 -10.513 1.00 98.62 90 PRO A C 1
ATOM 635 O O . PRO A 1 90 ? -7.952 -14.616 -11.125 1.00 98.62 90 PRO A O 1
ATOM 638 N N . ALA A 1 91 ? -8.722 -12.663 -10.339 1.00 98.69 91 ALA A N 1
ATOM 639 C CA . ALA A 1 91 ? -10.043 -12.686 -10.967 1.00 98.69 91 ALA A CA 1
ATOM 640 C C . ALA A 1 91 ? -9.984 -12.218 -12.427 1.00 98.69 91 ALA A C 1
ATOM 642 O O . ALA A 1 91 ? -10.821 -12.609 -13.246 1.00 98.69 91 ALA A O 1
ATOM 643 N N . PHE A 1 92 ? -8.980 -11.396 -12.738 1.00 98.50 92 PHE A N 1
ATOM 644 C CA . PHE A 1 92 ? -8.642 -10.943 -14.076 1.00 98.50 92 PHE A CA 1
ATOM 645 C C . PHE A 1 92 ? -7.139 -11.041 -14.298 1.00 98.50 92 PHE A C 1
ATOM 647 O O . PHE A 1 92 ? -6.369 -10.671 -13.420 1.00 98.50 92 PHE A O 1
ATOM 654 N N . GLU A 1 93 ? -6.741 -11.452 -15.495 1.00 98.31 93 GLU A N 1
ATOM 655 C CA . GLU A 1 93 ? -5.358 -11.364 -15.965 1.00 98.31 93 GLU A CA 1
ATOM 656 C C . GLU A 1 93 ? -5.291 -10.504 -17.231 1.00 98.31 93 GLU A C 1
ATOM 658 O O . GLU A 1 93 ? -6.260 -10.429 -17.991 1.00 98.31 93 GLU A O 1
ATOM 663 N N . GLY A 1 94 ? -4.179 -9.801 -17.437 1.00 97.19 94 GLY A N 1
ATOM 664 C CA . GLY A 1 94 ? -3.948 -8.968 -18.618 1.00 97.19 94 GLY A CA 1
ATOM 665 C C . GLY A 1 94 ? -2.914 -7.876 -18.361 1.00 97.19 94 GLY A C 1
ATOM 666 O O . GLY A 1 94 ? -2.046 -8.028 -17.508 1.00 97.19 94 GLY A O 1
ATOM 667 N N . GLY A 1 95 ? -2.983 -6.762 -19.096 1.00 96.88 95 GLY A N 1
ATOM 668 C CA . GLY A 1 95 ? -1.933 -5.739 -19.047 1.00 96.88 95 GLY A CA 1
ATOM 669 C C . GLY A 1 95 ? -0.726 -6.101 -19.919 1.00 96.88 95 GLY A C 1
ATOM 670 O O . GLY A 1 95 ? -0.653 -7.181 -20.501 1.00 96.88 95 GLY A O 1
ATOM 671 N N . PHE A 1 96 ? 0.221 -5.173 -20.048 1.00 95.38 96 PHE A N 1
ATOM 672 C CA . PHE A 1 96 ? 1.497 -5.369 -20.756 1.00 95.38 96 PHE A CA 1
ATOM 673 C C . PHE A 1 96 ? 1.378 -5.942 -22.188 1.00 95.38 96 PHE A C 1
ATOM 675 O O . PHE A 1 96 ? 2.220 -6.702 -22.658 1.00 95.38 96 PHE A O 1
ATOM 682 N N . GLY A 1 97 ? 0.340 -5.543 -22.914 1.00 95.38 97 GLY A N 1
ATOM 683 C CA . GLY A 1 97 ? 0.034 -5.946 -24.286 1.00 95.38 97 GLY A CA 1
ATOM 684 C C . GLY A 1 97 ? -1.222 -6.805 -24.402 1.00 95.38 97 GLY A C 1
ATOM 685 O O . GLY A 1 97 ? -1.706 -7.011 -25.515 1.00 95.38 97 GLY A O 1
ATOM 686 N N . LEU A 1 98 ? -1.787 -7.253 -23.280 1.00 97.19 98 LEU A N 1
ATOM 687 C CA . LEU A 1 98 ? -2.979 -8.093 -23.239 1.00 97.19 98 LEU A CA 1
ATOM 688 C C . LEU A 1 98 ? -4.209 -7.303 -22.754 1.00 97.19 98 LEU A C 1
ATOM 690 O O . LEU A 1 98 ? -4.070 -6.399 -21.921 1.00 97.19 98 LEU A O 1
ATOM 694 N N . PRO A 1 99 ? -5.416 -7.602 -23.273 1.00 97.88 99 PRO A N 1
ATOM 695 C CA . PRO A 1 99 ? -6.657 -7.145 -22.653 1.00 97.88 99 PRO A CA 1
ATOM 696 C C . PRO A 1 99 ? -6.851 -7.812 -21.288 1.00 97.88 99 PRO A C 1
ATOM 698 O O . PRO A 1 99 ? -6.357 -8.915 -21.064 1.00 97.88 99 PRO A O 1
ATOM 701 N N . LEU A 1 100 ? -7.611 -7.176 -20.394 1.00 97.81 100 LEU A N 1
ATOM 702 C CA . LEU A 1 100 ? -8.034 -7.826 -19.156 1.00 97.81 100 LEU A CA 1
ATOM 703 C C . LEU A 1 100 ? -9.112 -8.870 -19.453 1.00 97.81 100 LEU A C 1
ATOM 705 O O . LEU A 1 100 ? -10.184 -8.548 -19.974 1.00 97.81 100 LEU A O 1
ATOM 709 N N . THR A 1 101 ? -8.842 -10.110 -19.062 1.00 97.94 101 THR A N 1
ATOM 710 C CA . THR A 1 101 ? -9.720 -11.264 -19.259 1.00 97.94 101 THR A CA 1
ATOM 711 C C . THR A 1 101 ? -10.066 -11.884 -17.914 1.00 97.94 101 THR A C 1
ATOM 713 O O . THR A 1 101 ? -9.191 -12.095 -17.081 1.00 97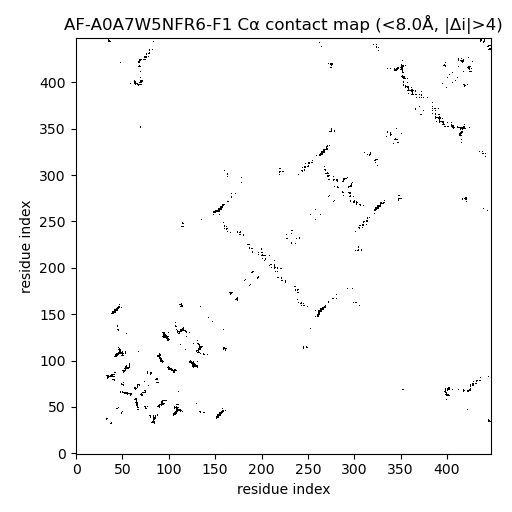.94 101 THR A O 1
ATOM 716 N N . ALA A 1 102 ? -11.350 -12.172 -17.689 1.00 97.62 102 ALA A N 1
ATOM 717 C CA . ALA A 1 102 ? -11.791 -12.844 -16.473 1.00 97.62 102 ALA A CA 1
ATOM 718 C C . ALA A 1 102 ? -11.308 -14.302 -16.457 1.00 97.62 102 ALA A C 1
ATOM 720 O O . ALA A 1 102 ? -11.516 -15.044 -17.418 1.00 97.62 102 ALA A O 1
ATOM 721 N N . THR A 1 103 ? -10.717 -14.720 -15.345 1.00 97.50 103 THR A N 1
ATOM 722 C CA . THR A 1 103 ? -10.122 -16.056 -15.149 1.00 97.50 103 THR A CA 1
ATOM 723 C C . THR A 1 103 ? -10.922 -16.917 -14.165 1.00 97.50 103 THR A C 1
ATOM 725 O O . THR A 1 103 ? -10.699 -18.122 -14.064 1.00 97.50 103 THR A O 1
ATOM 728 N N . GLY A 1 104 ? -11.880 -16.316 -13.447 1.00 95.50 104 GLY A N 1
ATOM 729 C CA . GLY A 1 104 ? -12.716 -16.986 -12.445 1.00 95.50 104 GLY A CA 1
ATOM 730 C C . GLY A 1 104 ? -12.108 -17.052 -11.040 1.00 95.50 104 GLY A C 1
ATOM 731 O O . GLY A 1 104 ? -12.704 -17.675 -10.158 1.00 95.50 104 GLY A O 1
ATOM 732 N N . GLY A 1 105 ? -10.949 -16.422 -10.820 1.00 98.19 105 GLY A N 1
ATOM 733 C CA . GLY A 1 105 ? -10.391 -16.205 -9.486 1.00 98.19 105 GLY A CA 1
ATOM 734 C C . GLY A 1 105 ? -11.189 -15.191 -8.659 1.00 98.19 105 GLY A C 1
ATOM 735 O O . GLY A 1 105 ? -12.207 -14.655 -9.095 1.00 98.19 105 GLY A O 1
ATOM 736 N N . LEU A 1 106 ? -10.734 -14.947 -7.430 1.00 98.75 106 LEU A N 1
ATOM 737 C CA . LEU A 1 106 ? -11.420 -14.080 -6.458 1.00 98.75 106 LEU A CA 1
ATOM 738 C C . LEU A 1 106 ? -10.524 -12.994 -5.868 1.00 98.75 106 LEU A C 1
ATOM 740 O O . LEU A 1 106 ? -10.943 -12.283 -4.954 1.00 98.75 106 LEU A O 1
ATOM 744 N N . ASP A 1 107 ? -9.313 -12.853 -6.393 1.00 98.88 107 ASP A N 1
ATOM 745 C CA . ASP A 1 107 ? -8.495 -11.683 -6.141 1.00 98.88 107 ASP A CA 1
ATOM 746 C C . ASP A 1 107 ? -8.675 -10.657 -7.248 1.00 98.88 107 ASP A C 1
ATOM 748 O O . ASP A 1 107 ? -8.229 -10.846 -8.375 1.00 98.88 107 ASP A O 1
ATOM 752 N N . TYR A 1 108 ? -9.367 -9.577 -6.929 1.00 98.88 108 TYR A N 1
ATOM 753 C CA . TYR A 1 108 ? -9.584 -8.478 -7.852 1.00 98.88 108 TYR A CA 1
ATOM 754 C C . TYR A 1 108 ? -8.505 -7.398 -7.722 1.00 98.88 108 TYR A C 1
ATOM 756 O O . TYR A 1 108 ? -8.536 -6.447 -8.501 1.00 98.88 108 TYR A O 1
ATOM 764 N N . ALA A 1 109 ? -7.583 -7.516 -6.760 1.00 98.88 109 ALA A N 1
ATOM 765 C CA . ALA A 1 109 ? -6.534 -6.536 -6.545 1.00 98.88 109 ALA A CA 1
ATOM 766 C C . ALA A 1 109 ? -5.610 -6.439 -7.761 1.00 98.88 109 ALA A C 1
ATOM 768 O O . ALA A 1 109 ? -5.253 -7.444 -8.371 1.00 98.88 109 ALA A O 1
ATOM 769 N N . GLN A 1 110 ? -5.209 -5.214 -8.096 1.00 98.69 110 GLN A N 1
ATOM 770 C CA . GLN A 1 110 ? -4.280 -4.952 -9.192 1.00 98.69 110 GLN A CA 1
ATOM 771 C C . GLN A 1 110 ? -3.158 -4.042 -8.716 1.00 98.69 110 GLN A C 1
ATOM 773 O O . GLN A 1 110 ? -3.400 -2.994 -8.109 1.00 98.69 110 GLN A O 1
ATOM 778 N N . GLY A 1 111 ? -1.918 -4.395 -9.042 1.00 98.38 111 GLY A N 1
ATOM 779 C CA . GLY A 1 111 ? -0.789 -3.496 -8.838 1.00 98.38 111 GLY A CA 1
ATOM 780 C C . GLY A 1 111 ? -1.004 -2.142 -9.504 1.00 98.38 111 GLY A C 1
ATOM 781 O O . GLY A 1 111 ? -1.443 -2.091 -10.651 1.00 98.38 111 GLY A O 1
ATOM 782 N N . GLY A 1 112 ? -0.710 -1.068 -8.766 1.00 97.38 112 GLY A N 1
ATOM 783 C CA . GLY A 1 112 ? -0.913 0.325 -9.186 1.00 97.38 112 GLY A CA 1
ATOM 784 C C . GLY A 1 112 ? -2.329 0.877 -8.980 1.00 97.38 112 GLY A C 1
ATOM 785 O O . GLY A 1 112 ? -2.534 2.075 -9.146 1.00 97.38 112 GLY A O 1
ATOM 786 N N . ALA A 1 113 ? -3.303 0.056 -8.566 1.00 98.75 113 ALA A N 1
ATOM 787 C CA . ALA A 1 113 ? -4.669 0.525 -8.339 1.00 98.75 113 ALA A CA 1
ATOM 788 C C . ALA A 1 113 ? -4.743 1.647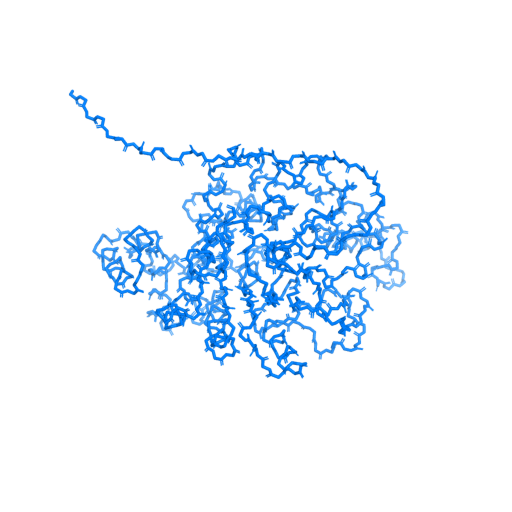 -7.287 1.00 98.75 113 ALA A C 1
ATOM 790 O O . ALA A 1 113 ? -4.189 1.534 -6.190 1.00 98.75 113 ALA A O 1
ATOM 791 N N . LEU A 1 114 ? -5.485 2.704 -7.609 1.00 98.75 114 LEU A N 1
ATOM 792 C CA . LEU A 1 114 ? -5.972 3.689 -6.642 1.00 98.75 114 LEU A CA 1
ATOM 793 C C . LEU A 1 114 ? -7.336 3.232 -6.092 1.00 98.75 114 LEU A C 1
ATOM 795 O O . LEU A 1 114 ? -7.941 2.274 -6.577 1.00 98.75 114 LEU A O 1
ATOM 799 N N . VAL A 1 115 ? -7.869 3.919 -5.087 1.00 98.81 115 VAL A N 1
ATOM 800 C CA . VAL A 1 115 ? -9.177 3.596 -4.506 1.00 98.81 115 VAL A CA 1
ATOM 801 C C . VAL A 1 115 ? -10.299 3.814 -5.524 1.00 98.81 115 VAL A C 1
ATOM 803 O O . VAL A 1 115 ? -11.140 2.934 -5.701 1.00 98.81 115 VAL A O 1
ATOM 806 N N . PHE A 1 116 ? -10.331 4.965 -6.204 1.00 97.69 116 PHE A N 1
ATOM 807 C CA . PHE A 1 116 ? -11.494 5.342 -7.024 1.00 97.69 116 PHE A CA 1
ATOM 808 C C . PHE A 1 116 ? -11.196 6.029 -8.362 1.00 97.69 116 PHE A C 1
ATOM 810 O O . PHE A 1 116 ? -12.129 6.296 -9.119 1.00 97.69 116 PHE A O 1
ATOM 817 N N . THR A 1 117 ? -9.930 6.300 -8.681 1.00 95.94 117 THR A N 1
ATOM 818 C CA . THR A 1 117 ? -9.515 6.938 -9.944 1.00 95.94 117 THR A CA 1
ATOM 819 C C . THR A 1 117 ? -8.462 6.103 -10.673 1.00 95.94 117 THR A C 1
ATOM 821 O O . THR A 1 117 ? -7.999 5.095 -10.155 1.00 95.94 117 THR A O 1
ATOM 824 N N . GLY A 1 118 ? -8.077 6.505 -11.883 1.00 94.56 118 GLY A N 1
ATOM 825 C CA . GLY A 1 118 ? -7.081 5.777 -12.671 1.00 94.56 118 GLY A CA 1
ATOM 826 C C . GLY A 1 118 ? -7.673 4.602 -13.447 1.00 94.56 118 GLY A C 1
ATOM 827 O O . GLY A 1 118 ? -8.860 4.601 -13.785 1.00 94.56 118 GLY A O 1
ATOM 828 N N . GLY A 1 119 ? -6.819 3.633 -13.766 1.00 96.25 119 GLY A N 1
ATOM 829 C CA . GLY A 1 119 ? -7.140 2.524 -14.654 1.00 96.25 119 GLY A CA 1
ATOM 830 C C . GLY A 1 119 ? -7.248 2.917 -16.130 1.00 96.25 119 GLY A C 1
ATOM 831 O O . GLY A 1 119 ? -7.221 4.089 -16.517 1.00 96.25 119 GLY A O 1
ATOM 832 N N . VAL A 1 120 ? -7.383 1.908 -16.989 1.00 96.88 120 VAL A N 1
ATOM 833 C CA . VAL A 1 120 ? -7.620 2.111 -18.425 1.00 96.88 120 VAL A CA 1
ATOM 834 C C . VAL A 1 120 ? -9.103 2.226 -18.762 1.00 96.88 120 VAL A C 1
ATOM 836 O O . VAL A 1 120 ? -9.945 1.539 -18.188 1.00 96.88 120 VAL A O 1
ATOM 839 N N . SER A 1 121 ? -9.420 3.045 -19.766 1.00 94.81 121 SER A N 1
ATOM 840 C CA . SER A 1 121 ? -10.797 3.264 -20.228 1.00 94.81 121 SER A CA 1
ATOM 841 C C . SER A 1 121 ? -11.382 2.100 -21.035 1.00 94.81 121 SER A C 1
ATOM 843 O O . SER A 1 121 ? -12.601 1.967 -21.113 1.00 94.81 121 SER A O 1
ATOM 845 N N . ASN A 1 122 ? -10.537 1.263 -21.647 1.00 95.94 122 ASN A N 1
ATOM 846 C CA . ASN A 1 122 ? -10.955 0.092 -22.413 1.00 95.94 122 ASN A CA 1
ATOM 847 C C . ASN A 1 122 ? -10.160 -1.141 -21.977 1.00 95.94 122 ASN A C 1
ATOM 849 O O . ASN A 1 122 ? -9.011 -1.323 -22.374 1.00 95.94 122 ASN A O 1
ATOM 853 N N . THR A 1 123 ? -10.801 -1.999 -21.188 1.00 97.06 123 THR A N 1
ATOM 854 C CA . THR A 1 123 ? -10.211 -3.238 -20.670 1.00 97.06 123 THR A CA 1
ATOM 855 C C . THR A 1 123 ? -10.214 -4.382 -21.684 1.00 97.06 123 THR A C 1
ATOM 857 O O . THR A 1 123 ? -9.517 -5.367 -21.480 1.00 97.06 123 THR A O 1
ATOM 860 N N . SER A 1 124 ? -10.961 -4.266 -22.788 1.00 96.94 124 SER A N 1
ATOM 861 C CA . SER A 1 124 ? -11.087 -5.312 -23.816 1.00 96.94 124 SER A CA 1
ATOM 862 C C . SER A 1 124 ? -10.095 -5.172 -24.976 1.00 96.94 124 SER A C 1
ATOM 864 O O . SER A 1 124 ? -10.079 -6.014 -25.871 1.00 96.94 124 SER A O 1
ATOM 866 N N . ALA A 1 125 ? -9.284 -4.112 -24.995 1.00 96.88 125 ALA A N 1
ATOM 867 C CA . ALA A 1 125 ? -8.203 -3.922 -25.961 1.00 96.88 125 ALA A CA 1
ATOM 868 C C . ALA A 1 125 ? -6.839 -4.208 -25.319 1.00 96.88 125 ALA A C 1
ATOM 870 O O . ALA A 1 125 ? -6.725 -4.224 -24.099 1.00 96.88 125 ALA A O 1
ATOM 871 N N . ALA A 1 126 ? -5.802 -4.400 -26.138 1.00 96.81 126 ALA A N 1
ATOM 872 C CA . ALA A 1 126 ? -4.429 -4.529 -25.657 1.00 96.81 126 ALA A CA 1
ATOM 873 C C . ALA A 1 126 ? -4.027 -3.309 -24.808 1.00 96.81 126 ALA A C 1
ATOM 875 O O . ALA A 1 126 ? -4.106 -2.170 -25.277 1.00 96.81 126 ALA A O 1
ATOM 876 N N . ILE A 1 127 ? -3.585 -3.555 -23.573 1.00 97.12 127 ILE A N 1
ATOM 877 C CA . ILE A 1 127 ? -3.210 -2.514 -22.612 1.00 97.12 127 ILE A CA 1
ATOM 878 C C . ILE A 1 127 ? -1.683 -2.398 -22.585 1.00 97.12 127 ILE A C 1
ATOM 880 O O . ILE A 1 127 ? -1.042 -3.357 -22.180 1.00 97.12 127 ILE A O 1
ATOM 884 N N . PRO A 1 128 ? -1.059 -1.272 -22.972 1.00 91.62 128 PRO A N 1
ATOM 885 C CA . PRO A 1 128 ? 0.402 -1.205 -23.113 1.00 91.62 128 PRO A CA 1
ATOM 886 C C . PRO A 1 128 ? 1.215 -1.418 -21.824 1.00 91.62 128 PRO A C 1
ATOM 888 O O . PRO A 1 128 ? 2.383 -1.787 -21.903 1.00 91.62 128 PRO A O 1
ATOM 891 N N . ALA A 1 129 ? 0.620 -1.169 -20.657 1.00 93.75 129 ALA A N 1
ATOM 892 C CA . ALA A 1 129 ? 1.271 -1.209 -19.348 1.00 93.75 129 ALA A CA 1
ATOM 893 C C . ALA A 1 129 ? 0.414 -1.990 -18.333 1.00 93.75 129 ALA A C 1
ATOM 895 O O . ALA A 1 129 ? -0.479 -2.744 -18.722 1.00 93.75 129 ALA A O 1
ATOM 896 N N . ALA A 1 130 ? 0.679 -1.820 -17.040 1.00 96.19 130 ALA A N 1
ATOM 897 C CA . ALA A 1 130 ? -0.226 -2.266 -15.990 1.00 96.19 130 ALA A CA 1
ATOM 898 C C . ALA A 1 130 ? -1.634 -1.669 -16.204 1.00 96.19 130 ALA A C 1
ATOM 900 O O . ALA A 1 130 ? -1.785 -0.550 -16.699 1.00 96.19 130 ALA A O 1
ATOM 901 N N . SER A 1 131 ? -2.677 -2.438 -15.892 1.00 97.38 131 SER A N 1
ATOM 902 C CA . SER A 1 131 ? -4.067 -2.014 -16.091 1.00 97.38 131 SER A CA 1
ATOM 903 C C . SER A 1 131 ? -4.590 -1.121 -14.974 1.00 97.38 131 SER A C 1
ATOM 905 O O . SER A 1 131 ? -5.484 -0.320 -15.246 1.00 97.38 131 SER A O 1
ATOM 907 N N . GLU A 1 132 ? -4.047 -1.280 -13.761 1.00 97.62 132 GLU A N 1
ATOM 908 C CA . GLU A 1 132 ? -4.204 -0.387 -12.601 1.00 97.62 132 GLU A CA 1
ATOM 909 C C . GLU A 1 132 ? -5.663 -0.020 -12.285 1.00 97.62 132 GLU A C 1
ATOM 911 O O . GLU A 1 132 ? -5.969 1.110 -11.903 1.00 97.62 132 GLU A O 1
ATOM 916 N N . GLN A 1 133 ? -6.599 -0.954 -12.487 1.00 98.69 133 GLN A N 1
ATOM 917 C CA . GLN A 1 133 ? -8.017 -0.656 -12.304 1.00 98.69 133 GLN A CA 1
ATOM 918 C C . GLN A 1 133 ? -8.327 -0.349 -10.833 1.00 98.69 133 GLN A C 1
ATOM 920 O O . GLN A 1 133 ? -7.941 -1.136 -9.961 1.00 98.69 133 GLN A O 1
ATOM 925 N N . PRO A 1 134 ? -9.052 0.748 -10.537 1.00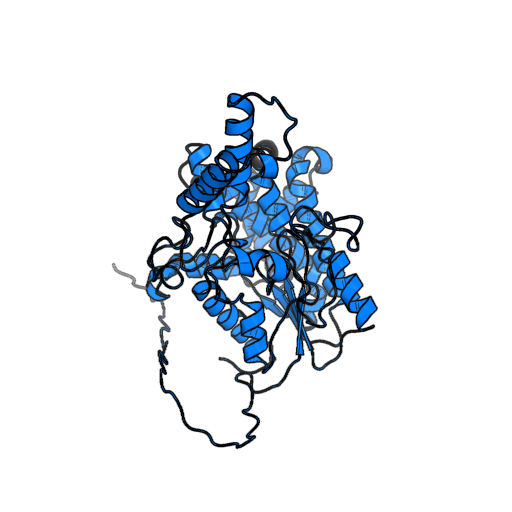 98.81 134 PRO A N 1
ATOM 926 C CA . PRO A 1 134 ? -9.300 1.166 -9.165 1.00 98.81 134 PRO A CA 1
ATOM 927 C C . PRO A 1 134 ? -10.191 0.197 -8.395 1.00 98.81 134 PRO A C 1
ATOM 929 O O . PRO A 1 134 ? -10.980 -0.542 -8.986 1.00 98.81 134 PRO A O 1
ATOM 932 N N . ILE A 1 135 ? -10.152 0.266 -7.064 1.00 98.88 135 ILE A N 1
ATOM 933 C CA . ILE A 1 135 ? -10.988 -0.570 -6.183 1.00 98.88 135 ILE A CA 1
ATOM 934 C C . ILE A 1 135 ? -12.486 -0.409 -6.499 1.00 98.88 135 ILE A C 1
ATOM 936 O O . ILE A 1 135 ? -13.233 -1.387 -6.454 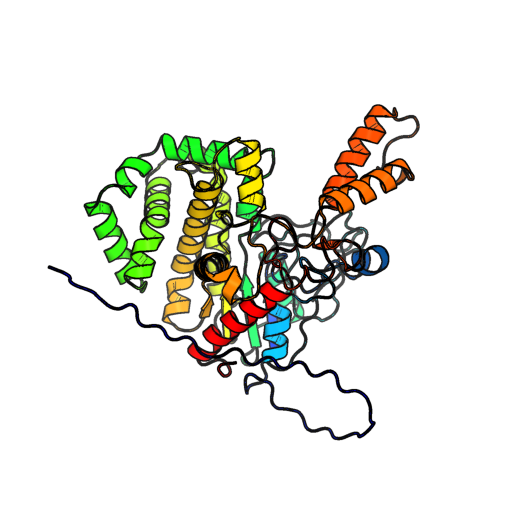1.00 98.88 135 ILE A O 1
ATOM 940 N N . THR A 1 136 ? -12.935 0.785 -6.901 1.00 98.62 136 THR A N 1
ATOM 941 C CA . THR A 1 136 ? -14.307 0.998 -7.400 1.00 98.62 136 THR A CA 1
ATOM 942 C C . THR A 1 136 ? -14.646 0.104 -8.594 1.00 98.62 136 THR A C 1
ATOM 944 O O . THR A 1 136 ? -15.707 -0.522 -8.609 1.00 98.62 136 THR A O 1
ATOM 947 N N . TRP A 1 137 ? -13.744 -0.005 -9.572 1.00 98.69 137 TRP A N 1
ATOM 948 C CA . TRP A 1 137 ? -13.905 -0.901 -10.717 1.00 98.69 137 TRP A CA 1
ATOM 949 C C . TRP A 1 137 ? -13.864 -2.365 -10.279 1.00 98.69 137 TRP A C 1
ATOM 951 O O . TRP A 1 137 ? -14.720 -3.149 -10.687 1.00 98.69 137 TRP A O 1
ATOM 961 N N . GLN A 1 138 ? -12.917 -2.727 -9.412 1.00 98.81 138 GLN A N 1
ATOM 962 C CA . GLN A 1 138 ? -12.752 -4.091 -8.907 1.00 98.81 138 GLN A CA 1
ATOM 963 C C . GLN A 1 138 ? -14.038 -4.598 -8.234 1.00 98.81 138 GLN A C 1
ATOM 965 O O . GLN A 1 138 ? -14.549 -5.670 -8.567 1.00 98.81 138 GLN A O 1
ATOM 970 N N . LEU A 1 139 ? -14.622 -3.785 -7.349 1.00 98.81 139 LEU A N 1
ATOM 971 C CA . LEU A 1 139 ? -15.878 -4.097 -6.674 1.00 98.81 139 LEU A CA 1
ATOM 972 C C . LEU A 1 139 ? -17.062 -4.146 -7.647 1.00 98.81 139 LEU A C 1
ATOM 974 O O . LEU A 1 139 ? -17.901 -5.044 -7.554 1.00 98.81 139 LEU A O 1
ATOM 978 N N . GLN A 1 140 ? -17.112 -3.223 -8.612 1.00 98.50 140 GLN A N 1
ATOM 979 C CA . GLN A 1 140 ? -18.130 -3.238 -9.661 1.00 98.50 140 GLN A CA 1
ATOM 980 C C . GLN A 1 140 ? -18.090 -4.547 -10.463 1.00 98.50 140 GLN A C 1
ATOM 982 O O . GLN A 1 140 ? -19.146 -5.122 -10.730 1.00 98.50 140 GLN A O 1
ATOM 987 N N . GLN A 1 141 ? -16.900 -5.040 -10.822 1.00 98.56 141 GLN A N 1
ATOM 988 C CA . GLN A 1 141 ? -16.768 -6.311 -11.534 1.00 98.56 141 GLN A CA 1
ATOM 989 C C . GLN A 1 141 ? -17.222 -7.491 -10.679 1.00 98.56 141 GLN A C 1
ATOM 991 O O . GLN A 1 141 ? -17.980 -8.327 -11.168 1.00 98.56 141 GLN A O 1
ATOM 996 N N . TYR A 1 142 ? -16.834 -7.532 -9.401 1.00 98.75 142 TYR A N 1
ATOM 997 C CA . TYR A 1 142 ? -17.290 -8.584 -8.494 1.00 98.75 142 TYR A CA 1
ATOM 998 C C . TYR A 1 142 ? -18.820 -8.632 -8.412 1.00 98.75 142 TYR A C 1
ATOM 1000 O O . TYR A 1 142 ? -19.429 -9.690 -8.576 1.00 98.75 142 TYR A O 1
ATOM 1008 N N . LEU A 1 143 ? -19.469 -7.482 -8.211 1.00 98.50 143 LEU A N 1
ATOM 1009 C CA . LEU A 1 143 ? -20.928 -7.413 -8.124 1.00 98.50 143 LEU A CA 1
ATOM 1010 C C . LEU A 1 143 ? -21.604 -7.760 -9.457 1.00 98.50 143 LEU A C 1
ATOM 1012 O O . LEU A 1 143 ? -22.647 -8.409 -9.452 1.00 98.50 143 LEU A O 1
ATOM 1016 N N . ALA A 1 144 ? -21.008 -7.401 -10.596 1.00 98.19 144 ALA A N 1
ATOM 1017 C CA . ALA A 1 144 ? -21.520 -7.796 -11.907 1.00 98.19 144 ALA A CA 1
ATOM 1018 C C . ALA A 1 144 ? -21.438 -9.317 -12.138 1.00 98.19 144 ALA A C 1
ATOM 1020 O O . ALA A 1 144 ? -22.348 -9.897 -12.729 1.00 98.19 144 ALA A O 1
ATOM 1021 N N . GLN A 1 145 ? -20.373 -9.967 -11.659 1.00 98.06 145 GLN A N 1
ATOM 1022 C CA . GLN A 1 145 ? -20.147 -11.405 -11.836 1.00 98.06 145 GLN A CA 1
ATOM 1023 C C . GLN A 1 145 ? -20.911 -12.267 -10.821 1.00 98.06 145 GLN A C 1
ATOM 1025 O O . GLN A 1 145 ? -21.345 -13.371 -11.153 1.00 98.06 145 GLN A O 1
ATOM 1030 N N . HIS A 1 146 ? -21.089 -11.778 -9.592 1.00 97.38 146 HIS A N 1
ATOM 1031 C CA . HIS A 1 146 ? -21.582 -12.583 -8.468 1.00 97.38 146 HIS A CA 1
ATOM 1032 C C . HIS A 1 146 ? -22.879 -12.063 -7.832 1.00 97.38 146 HIS A C 1
ATOM 1034 O O . HIS A 1 146 ? -23.495 -12.765 -7.029 1.00 97.38 146 HIS A O 1
ATOM 1040 N N . GLY A 1 147 ? -23.316 -10.846 -8.162 1.00 97.62 147 GLY A N 1
ATOM 1041 C CA . GLY A 1 147 ? -24.523 -10.205 -7.633 1.00 97.62 147 GLY A CA 1
ATOM 1042 C C . GLY A 1 147 ? -24.389 -9.688 -6.196 1.00 97.62 147 GLY A C 1
ATOM 1043 O O . GLY A 1 147 ? -24.698 -8.531 -5.930 1.00 97.62 147 GLY A O 1
ATOM 1044 N N . SER A 1 148 ? -23.939 -10.525 -5.257 1.00 97.25 148 SER A N 1
ATOM 1045 C CA . SER A 1 148 ? -23.802 -10.162 -3.838 1.00 97.25 148 SER A CA 1
ATOM 1046 C C . SER A 1 148 ? -22.781 -11.025 -3.096 1.00 97.25 148 SER A C 1
ATOM 1048 O O . SER A 1 148 ? -22.533 -12.170 -3.472 1.00 97.25 148 SER A O 1
ATOM 1050 N N . PHE A 1 149 ? -22.254 -10.514 -1.983 1.00 98.31 149 PHE A N 1
ATOM 1051 C CA . PHE A 1 149 ? -21.476 -11.304 -1.025 1.00 98.31 149 PHE A CA 1
ATOM 1052 C C . PHE A 1 149 ? -22.351 -12.279 -0.221 1.00 98.31 149 PHE A C 1
ATOM 1054 O O . PHE A 1 149 ? -23.520 -12.003 0.057 1.00 98.31 149 PHE A O 1
ATOM 1061 N N . ASN A 1 150 ? -21.769 -13.399 0.215 1.00 97.31 150 ASN A N 1
ATOM 1062 C CA . ASN A 1 150 ? -22.448 -14.416 1.024 1.00 97.31 150 ASN A CA 1
ATOM 1063 C C . ASN A 1 150 ? -21.757 -14.664 2.380 1.00 97.31 150 ASN A C 1
ATOM 1065 O O . ASN A 1 150 ? -20.644 -14.211 2.630 1.00 97.31 150 ASN A O 1
ATOM 1069 N N . ALA A 1 151 ? -22.434 -15.382 3.282 1.00 96.94 151 ALA A N 1
ATOM 1070 C CA . ALA A 1 151 ? -22.002 -15.521 4.678 1.00 96.94 151 ALA A CA 1
ATOM 1071 C C . ALA A 1 151 ? -20.792 -16.451 4.875 1.00 96.94 151 ALA A C 1
ATOM 1073 O O . ALA A 1 151 ? -20.176 -16.432 5.940 1.00 96.94 151 ALA A O 1
ATOM 1074 N N . ASN A 1 152 ? -20.445 -17.244 3.856 1.00 96.56 152 ASN A N 1
ATOM 1075 C CA . ASN A 1 152 ? -19.294 -18.147 3.866 1.00 96.56 152 ASN A CA 1
ATOM 1076 C C . ASN A 1 152 ? -18.038 -17.489 3.272 1.00 96.56 152 ASN A C 1
ATOM 1078 O O . ASN A 1 152 ? -17.067 -18.188 2.973 1.00 96.56 152 ASN A O 1
ATOM 1082 N N . GLN A 1 153 ? -18.060 -16.167 3.080 1.00 98.19 153 GLN A N 1
ATOM 1083 C CA . GLN A 1 153 ? -16.936 -15.406 2.554 1.00 98.19 153 GLN A CA 1
ATOM 1084 C C . GLN A 1 153 ? -16.210 -14.604 3.632 1.00 98.19 153 GLN A C 1
ATOM 1086 O O . GLN A 1 153 ? -16.819 -14.074 4.568 1.00 98.19 153 GLN A O 1
ATOM 1091 N N . LEU A 1 154 ? -14.899 -14.485 3.435 1.00 98.69 154 LEU A N 1
ATOM 1092 C CA . LEU A 1 154 ? -14.047 -13.472 4.040 1.00 98.69 154 LEU A CA 1
ATOM 1093 C C . LEU A 1 154 ? -13.608 -12.507 2.936 1.00 98.69 154 LEU A C 1
ATOM 1095 O O . LEU A 1 154 ? -12.994 -12.930 1.962 1.00 98.69 154 LEU A O 1
ATOM 1099 N N . VAL A 1 155 ? -13.920 -11.225 3.091 1.00 98.88 155 VAL A N 1
ATOM 1100 C CA . VAL A 1 155 ? -13.492 -10.167 2.176 1.00 98.88 155 VAL A CA 1
ATOM 1101 C C . VAL A 1 155 ? -12.306 -9.428 2.782 1.00 98.88 155 VAL A C 1
ATOM 1103 O O . VAL A 1 155 ? -12.406 -8.902 3.893 1.00 98.88 155 VAL A O 1
ATOM 1106 N N . LEU A 1 156 ? -11.196 -9.402 2.053 1.00 98.94 156 LEU A N 1
ATOM 1107 C CA . LEU A 1 156 ? -9.978 -8.672 2.384 1.00 98.94 156 LEU A CA 1
ATOM 1108 C C . LEU A 1 156 ? -9.941 -7.380 1.568 1.00 98.94 156 LEU A C 1
ATOM 1110 O O . LEU A 1 156 ? -10.144 -7.416 0.355 1.00 98.94 156 LEU A O 1
ATOM 1114 N N . VAL A 1 157 ? -9.708 -6.248 2.231 1.00 98.94 157 VAL A N 1
ATOM 1115 C CA . VAL A 1 157 ? -9.688 -4.933 1.581 1.00 98.94 157 VAL A CA 1
ATOM 1116 C C . VAL A 1 157 ? -8.493 -4.123 2.065 1.00 98.94 157 VAL A C 1
ATOM 1118 O O . VAL A 1 157 ? -8.330 -3.910 3.267 1.00 98.94 157 VAL A O 1
ATOM 1121 N N . GLU A 1 158 ? -7.706 -3.613 1.127 1.00 98.31 158 GLU A N 1
ATOM 1122 C CA . GLU A 1 158 ? -6.700 -2.574 1.362 1.00 98.31 158 GLU A CA 1
ATOM 1123 C C . GLU A 1 158 ? -6.664 -1.591 0.191 1.00 98.31 158 GLU A C 1
ATOM 1125 O O . GLU A 1 158 ? -7.048 -1.940 -0.919 1.00 98.31 158 GLU A O 1
ATOM 1130 N N . GLY A 1 159 ? -6.259 -0.349 0.446 1.00 98.50 159 GLY A N 1
ATOM 1131 C CA . GLY A 1 159 ? -6.158 0.692 -0.573 1.00 98.50 159 GLY A CA 1
ATOM 1132 C C . GLY A 1 159 ? -5.669 2.012 0.010 1.00 98.50 159 GLY A C 1
ATOM 1133 O O . GLY A 1 159 ? -5.742 2.216 1.225 1.00 98.50 159 GLY A O 1
ATOM 1134 N N . GLY A 1 160 ? -5.187 2.915 -0.847 1.00 98.44 160 GLY A N 1
ATOM 1135 C CA . GLY A 1 160 ? -4.679 4.237 -0.453 1.00 98.44 160 GLY A CA 1
ATOM 1136 C C . GLY A 1 160 ? -3.165 4.405 -0.552 1.00 98.44 160 GLY A C 1
ATOM 1137 O O . GLY A 1 160 ? -2.665 5.529 -0.561 1.00 98.44 160 GLY A O 1
ATOM 1138 N N . ALA A 1 161 ? -2.411 3.302 -0.603 1.00 98.25 161 ALA A N 1
ATOM 1139 C CA . ALA A 1 161 ? -0.952 3.361 -0.637 1.00 98.25 161 ALA A CA 1
ATOM 1140 C C . ALA A 1 161 ? -0.444 4.089 -1.893 1.00 98.25 161 ALA A C 1
ATOM 1142 O O . ALA A 1 161 ? 0.453 4.924 -1.795 1.00 98.25 161 ALA A O 1
ATOM 1143 N N . ASN A 1 162 ? -1.051 3.827 -3.054 1.00 98.50 162 ASN A N 1
ATOM 1144 C CA . ASN A 1 162 ? -0.654 4.436 -4.323 1.00 98.50 162 ASN A CA 1
ATOM 1145 C C . ASN A 1 162 ? -0.969 5.943 -4.378 1.00 98.50 162 ASN A C 1
ATOM 1147 O O . ASN A 1 162 ? -0.174 6.703 -4.924 1.00 98.50 162 ASN A O 1
ATOM 1151 N N . GLU A 1 163 ? -2.045 6.412 -3.736 1.00 98.38 163 GLU A N 1
ATOM 1152 C CA . GLU A 1 163 ? -2.327 7.845 -3.593 1.00 98.38 163 GLU A CA 1
ATOM 1153 C C . GLU A 1 163 ? -1.221 8.567 -2.815 1.00 98.38 163 GLU A C 1
ATOM 1155 O O . GLU A 1 163 ? -0.825 9.676 -3.175 1.00 98.38 163 GLU A O 1
ATOM 1160 N N . ILE A 1 164 ? -0.702 7.938 -1.757 1.00 98.62 164 ILE A N 1
ATOM 1161 C CA . ILE A 1 164 ? 0.393 8.497 -0.955 1.00 98.62 164 ILE A CA 1
ATOM 1162 C C . ILE A 1 164 ? 1.715 8.413 -1.719 1.00 98.62 164 ILE A C 1
ATOM 1164 O O . ILE A 1 164 ? 2.483 9.376 -1.720 1.00 98.62 164 ILE A O 1
ATOM 1168 N N . LEU A 1 165 ? 1.983 7.293 -2.395 1.00 97.81 165 LEU A N 1
ATOM 1169 C CA . LEU A 1 165 ? 3.188 7.113 -3.206 1.00 97.81 165 LEU A CA 1
ATOM 1170 C C . LEU A 1 165 ? 3.244 8.088 -4.392 1.00 97.81 165 LEU A C 1
ATOM 1172 O O . LEU A 1 165 ? 4.331 8.534 -4.746 1.00 97.81 165 LEU A O 1
ATOM 1176 N N . GLY A 1 166 ? 2.105 8.559 -4.902 1.00 97.00 166 GLY A N 1
ATOM 1177 C CA . GLY A 1 166 ? 2.070 9.655 -5.878 1.00 97.00 166 GLY A CA 1
ATOM 1178 C C . GLY A 1 166 ? 2.751 10.950 -5.397 1.00 97.00 166 GLY A C 1
ATOM 1179 O O . GLY A 1 166 ? 3.130 11.797 -6.206 1.00 97.00 166 GLY A O 1
ATOM 1180 N N . LEU A 1 167 ? 2.971 11.121 -4.085 1.00 97.56 167 LEU A N 1
ATOM 1181 C CA . LEU A 1 167 ? 3.720 12.257 -3.542 1.00 97.56 167 LEU A CA 1
ATOM 1182 C C . LEU A 1 167 ? 5.233 12.157 -3.750 1.00 97.56 167 LEU A C 1
ATOM 1184 O O . LEU A 1 167 ? 5.897 13.198 -3.684 1.00 97.56 167 LEU A O 1
ATOM 1188 N N . VAL A 1 168 ? 5.775 10.949 -3.956 1.00 94.44 168 VAL A N 1
ATOM 1189 C CA . VAL A 1 168 ? 7.210 10.730 -4.215 1.00 94.44 168 VAL A CA 1
ATOM 1190 C C . VAL A 1 168 ? 7.558 10.819 -5.704 1.00 94.44 168 VAL A C 1
ATOM 1192 O O . VAL A 1 168 ? 8.724 11.023 -6.049 1.00 94.44 168 VAL A O 1
ATOM 1195 N N . ASP A 1 169 ? 6.552 10.773 -6.578 1.00 89.81 169 ASP A N 1
ATOM 1196 C CA . ASP A 1 169 ? 6.696 11.005 -8.014 1.00 89.81 169 ASP A CA 1
ATOM 1197 C C . ASP A 1 169 ? 7.137 12.441 -8.334 1.00 89.81 169 ASP A C 1
ATOM 1199 O O . ASP A 1 169 ? 7.123 13.345 -7.492 1.00 89.81 169 ASP A O 1
ATOM 1203 N N . ASN A 1 170 ? 7.527 12.673 -9.594 1.00 88.12 170 ASN A N 1
ATOM 1204 C CA . ASN A 1 170 ? 7.912 13.995 -10.103 1.00 88.12 170 ASN A CA 1
ATOM 1205 C C . ASN A 1 170 ? 8.941 14.702 -9.202 1.00 88.12 170 ASN A C 1
ATOM 1207 O O . ASN A 1 170 ? 8.824 15.895 -8.915 1.00 88.12 170 ASN A O 1
ATOM 1211 N N . SER A 1 171 ? 9.943 13.948 -8.738 1.00 89.81 171 SER A N 1
ATOM 1212 C CA . SER A 1 171 ? 10.977 14.427 -7.811 1.00 89.81 171 SER A CA 1
ATOM 1213 C C . SER A 1 171 ? 10.405 14.949 -6.485 1.00 89.81 171 SER A C 1
ATOM 1215 O O . SER A 1 171 ? 10.844 15.986 -5.984 1.00 89.81 171 SER A O 1
ATOM 1217 N N . ALA A 1 172 ? 9.413 14.251 -5.926 1.00 94.50 172 ALA A N 1
ATOM 1218 C CA . ALA A 1 172 ? 8.758 14.580 -4.662 1.00 94.50 172 ALA A CA 1
ATOM 1219 C C . ALA A 1 172 ? 8.137 15.996 -4.604 1.00 94.50 172 ALA A C 1
ATOM 1221 O O . ALA A 1 172 ? 8.110 16.660 -3.556 1.00 94.50 172 ALA A O 1
ATOM 1222 N N . ALA A 1 173 ? 7.626 16.490 -5.739 1.00 95.62 173 ALA A N 1
ATOM 1223 C CA . ALA A 1 173 ? 6.993 17.808 -5.816 1.00 95.62 173 ALA A CA 1
ATOM 1224 C C . ALA A 1 173 ? 5.767 17.921 -4.887 1.00 95.62 173 ALA A C 1
ATOM 1226 O O . ALA A 1 173 ? 5.574 18.958 -4.246 1.00 95.62 173 ALA A O 1
ATOM 1227 N N . GLY A 1 174 ? 4.983 16.843 -4.760 1.00 96.50 174 GLY A N 1
ATOM 1228 C CA . GLY A 1 174 ? 3.822 16.771 -3.868 1.00 96.50 174 GLY A CA 1
ATOM 1229 C C . GLY A 1 174 ? 4.195 16.900 -2.388 1.00 96.50 174 GLY A C 1
ATOM 1230 O O . GLY A 1 174 ? 3.579 17.692 -1.669 1.00 96.50 174 GLY A O 1
ATOM 1231 N N . LEU A 1 175 ? 5.253 16.204 -1.947 1.00 96.00 175 LEU A N 1
ATOM 1232 C CA . LEU A 1 175 ? 5.794 16.345 -0.585 1.00 96.00 175 LEU A CA 1
ATOM 1233 C C . LEU A 1 175 ? 6.327 17.753 -0.322 1.00 96.00 175 LEU A C 1
ATOM 1235 O O . LEU A 1 175 ? 6.084 18.320 0.743 1.00 96.00 175 LEU A O 1
ATOM 1239 N N . THR A 1 176 ? 7.005 18.351 -1.303 1.00 95.25 176 THR A N 1
ATOM 1240 C CA . THR A 1 176 ? 7.500 19.730 -1.188 1.00 95.25 176 THR A CA 1
ATOM 1241 C C . THR A 1 176 ? 6.349 20.725 -1.017 1.00 95.25 176 THR A C 1
ATOM 1243 O O . THR A 1 176 ? 6.445 21.649 -0.205 1.00 95.25 176 THR A O 1
ATOM 1246 N N . ALA A 1 177 ? 5.255 20.554 -1.766 1.00 96.94 177 ALA A N 1
ATOM 1247 C CA . ALA A 1 177 ? 4.058 21.381 -1.632 1.00 96.94 177 ALA A CA 1
ATOM 1248 C C . ALA A 1 177 ? 3.404 21.205 -0.253 1.00 96.94 177 ALA A C 1
ATOM 1250 O O . ALA A 1 177 ? 3.140 22.199 0.424 1.00 96.94 177 ALA A O 1
ATOM 1251 N N . PHE A 1 178 ? 3.248 19.959 0.204 1.00 97.88 178 PHE A N 1
ATOM 1252 C CA . PHE A 1 178 ? 2.710 19.657 1.530 1.00 97.88 178 PHE A CA 1
ATOM 1253 C C . PHE A 1 178 ? 3.542 20.297 2.649 1.00 97.88 178 PHE A C 1
ATOM 1255 O O . PHE A 1 178 ? 2.991 20.961 3.523 1.00 97.88 178 PHE A O 1
ATOM 1262 N N . GLY A 1 179 ? 4.872 20.166 2.604 1.00 96.12 179 GLY A N 1
ATOM 1263 C CA . GLY A 1 179 ? 5.758 20.754 3.610 1.00 96.12 179 GLY A CA 1
ATOM 1264 C C . GLY A 1 179 ? 5.634 22.279 3.699 1.00 96.12 179 GLY A C 1
ATOM 1265 O O . GLY A 1 179 ? 5.624 22.832 4.799 1.00 96.12 179 GLY A O 1
ATOM 1266 N N . LYS A 1 180 ? 5.471 22.967 2.557 1.00 96.25 180 LYS A N 1
ATOM 1267 C CA . LYS A 1 180 ? 5.226 24.420 2.517 1.00 96.25 180 LYS A CA 1
ATOM 1268 C C . LYS A 1 180 ? 3.888 24.792 3.154 1.00 96.25 180 LYS A C 1
ATOM 1270 O O . LYS A 1 180 ? 3.854 25.716 3.964 1.00 96.25 180 LYS A O 1
ATOM 1275 N N . ALA A 1 181 ? 2.821 24.071 2.817 1.00 97.56 181 ALA A N 1
ATOM 1276 C CA . ALA A 1 181 ? 1.492 24.291 3.383 1.00 97.56 181 ALA A CA 1
ATOM 1277 C C . ALA A 1 181 ? 1.484 24.065 4.901 1.00 97.56 181 ALA A C 1
ATOM 1279 O O . ALA A 1 181 ? 1.039 24.915 5.672 1.00 97.56 181 ALA A O 1
ATOM 1280 N N . LEU A 1 182 ? 2.088 22.960 5.347 1.00 97.25 182 LEU A N 1
ATOM 1281 C CA . LEU A 1 182 ? 2.199 22.620 6.760 1.00 97.25 182 LEU A CA 1
ATOM 1282 C C . LEU A 1 182 ? 2.973 23.689 7.542 1.00 97.25 182 LEU A C 1
ATOM 1284 O O . LEU A 1 182 ? 2.535 24.089 8.620 1.00 97.25 182 LEU A O 1
ATOM 1288 N N . ALA A 1 183 ? 4.084 24.187 6.992 1.00 96.25 183 ALA A N 1
ATOM 1289 C CA . ALA A 1 183 ? 4.894 25.236 7.610 1.00 96.25 183 ALA A CA 1
ATOM 1290 C C . ALA A 1 183 ? 4.193 26.605 7.659 1.00 96.25 183 ALA A C 1
ATOM 1292 O O . ALA A 1 183 ? 4.448 27.380 8.579 1.00 96.25 183 ALA A O 1
ATOM 1293 N N . ALA A 1 184 ? 3.322 26.907 6.691 1.00 96.75 184 ALA A N 1
ATOM 1294 C CA . ALA A 1 184 ? 2.514 28.128 6.675 1.00 96.75 184 ALA A CA 1
ATOM 1295 C C . ALA A 1 184 ? 1.308 28.068 7.634 1.00 96.75 184 ALA A C 1
ATOM 1297 O O . ALA A 1 184 ? 0.727 29.100 7.968 1.00 96.75 184 ALA A O 1
ATOM 1298 N N . SER A 1 185 ? 0.935 26.867 8.080 1.00 97.06 185 SER A N 1
ATOM 1299 C CA . SER A 1 185 ? -0.212 26.625 8.953 1.00 97.06 185 SER A CA 1
ATOM 1300 C C . SER A 1 185 ? 0.107 26.766 10.452 1.00 97.06 185 SER A C 1
ATOM 1302 O O . SER A 1 185 ? 1.248 26.957 10.871 1.00 97.06 185 SER A O 1
ATOM 1304 N N . SER A 1 186 ? -0.910 26.590 11.302 1.00 96.88 186 SER A N 1
ATOM 1305 C CA . SER A 1 186 ? -0.767 26.544 12.765 1.00 96.88 186 SER A CA 1
ATOM 1306 C C . SER A 1 186 ? -0.268 25.195 13.310 1.00 96.88 186 SER A C 1
ATOM 1308 O O . SER A 1 186 ? -0.141 25.041 14.529 1.00 96.88 186 SER A O 1
ATOM 1310 N N . TYR A 1 187 ? 0.040 24.221 12.442 1.00 97.81 187 TYR A N 1
ATOM 1311 C CA . TYR A 1 187 ? 0.358 22.842 12.825 1.00 97.81 187 TYR A CA 1
ATOM 1312 C C . TYR A 1 187 ? 1.447 22.736 13.898 1.00 97.81 187 TYR A C 1
ATOM 1314 O O . TYR A 1 187 ? 1.215 22.127 14.941 1.00 97.81 187 TYR A O 1
ATOM 1322 N N . ALA A 1 188 ? 2.611 23.367 13.694 1.00 96.56 188 ALA A N 1
ATOM 1323 C CA . ALA A 1 188 ? 3.740 23.266 14.625 1.00 96.56 188 ALA A CA 1
ATOM 1324 C C . ALA A 1 188 ? 3.395 23.785 16.037 1.00 96.56 188 ALA A C 1
ATOM 1326 O O . ALA A 1 188 ? 3.815 23.214 17.049 1.00 96.56 188 ALA A O 1
ATOM 1327 N N . THR A 1 189 ? 2.589 24.846 16.114 1.00 97.75 189 THR A N 1
ATOM 1328 C CA . THR A 1 189 ? 2.101 25.404 17.380 1.00 97.75 189 THR A CA 1
ATOM 1329 C C . THR A 1 189 ? 1.073 24.490 18.043 1.00 97.75 189 THR A C 1
ATOM 1331 O O . THR A 1 189 ? 1.124 24.296 19.254 1.00 97.75 189 THR A O 1
ATOM 1334 N N . LEU A 1 190 ? 0.145 23.915 17.275 1.00 98.12 190 LEU A N 1
ATOM 1335 C CA . LEU A 1 190 ? -0.911 23.058 17.816 1.00 98.12 190 LEU A CA 1
ATOM 1336 C C . LEU A 1 190 ? -0.379 21.699 18.275 1.00 98.12 190 LEU A C 1
ATOM 1338 O O . LEU A 1 190 ? -0.712 21.252 19.370 1.00 98.12 190 LEU A O 1
ATOM 1342 N N . VAL A 1 191 ? 0.485 21.063 17.481 1.00 97.31 191 VAL A N 1
ATOM 1343 C CA . VAL A 1 191 ? 0.994 19.715 17.773 1.00 97.31 191 VAL A CA 1
ATOM 1344 C C . VAL A 1 191 ? 1.886 19.685 19.017 1.00 97.31 191 VAL A C 1
ATOM 1346 O O . VAL A 1 191 ? 1.957 18.666 19.695 1.00 97.31 191 VAL A O 1
ATOM 1349 N N . SER A 1 192 ? 2.528 20.805 19.364 1.00 96.94 192 SER A N 1
ATOM 1350 C CA . SER A 1 192 ? 3.363 20.949 20.567 1.00 96.94 192 SER A CA 1
ATOM 1351 C C . SER A 1 192 ? 2.599 21.445 21.805 1.00 96.94 192 SER A C 1
ATOM 1353 O O . SER A 1 192 ? 3.148 21.447 22.908 1.00 96.94 192 SER A O 1
ATOM 1355 N N . ASN A 1 193 ? 1.332 21.848 21.662 1.00 98.31 193 ASN A N 1
ATOM 1356 C CA . ASN A 1 193 ? 0.533 22.385 22.759 1.00 98.31 193 ASN A CA 1
ATOM 1357 C C . ASN A 1 193 ? -0.076 21.257 23.608 1.00 98.31 193 ASN A C 1
ATOM 1359 O O . ASN A 1 193 ? -0.977 20.552 23.163 1.00 98.31 193 ASN A O 1
ATOM 1363 N N . THR A 1 194 ? 0.360 21.121 24.861 1.00 98.12 194 THR A N 1
ATOM 1364 C CA . THR A 1 194 ? -0.069 20.036 25.763 1.00 98.12 194 THR A CA 1
ATOM 1365 C C . THR A 1 194 ? -1.578 19.990 26.012 1.00 98.12 194 THR A C 1
ATOM 1367 O O . THR A 1 194 ? -2.138 18.900 26.114 1.00 98.12 194 THR A O 1
ATOM 1370 N N . THR A 1 195 ? -2.261 21.137 26.062 1.00 98.31 195 THR A N 1
ATOM 1371 C CA . THR A 1 195 ? -3.725 21.190 26.194 1.00 98.31 195 THR A CA 1
ATOM 1372 C C . THR A 1 195 ? -4.403 20.636 24.945 1.00 98.31 195 THR A C 1
ATOM 1374 O O . THR A 1 195 ? -5.326 19.831 25.062 1.00 98.31 195 THR A O 1
ATOM 1377 N N . VAL A 1 196 ? -3.925 21.011 23.753 1.00 98.25 196 VAL A N 1
ATOM 1378 C CA . VAL A 1 196 ? -4.433 20.473 22.478 1.00 98.25 196 VAL A CA 1
ATOM 1379 C C . VAL A 1 196 ? -4.191 18.966 22.408 1.00 98.25 196 VAL A C 1
ATOM 1381 O O . VAL A 1 196 ? -5.118 18.220 22.107 1.00 98.25 196 VAL A O 1
ATOM 1384 N N . GLN A 1 197 ? -2.991 18.497 22.767 1.00 98.38 197 GLN A N 1
ATOM 1385 C CA . GLN A 1 197 ? -2.680 17.064 22.813 1.00 98.38 197 GLN A CA 1
ATOM 1386 C C . GLN A 1 197 ? -3.652 16.307 23.734 1.00 98.38 197 GLN A C 1
ATOM 1388 O O . GLN A 1 197 ? -4.233 15.306 23.322 1.00 98.38 197 GLN A O 1
ATOM 1393 N N . GLN A 1 198 ? -3.895 16.802 24.954 1.00 98.31 198 GLN A N 1
ATOM 1394 C CA . GLN A 1 198 ? -4.833 16.181 25.899 1.00 98.31 198 GLN A CA 1
ATOM 1395 C C . GLN A 1 198 ? -6.274 16.152 25.369 1.00 98.31 198 GLN A C 1
ATOM 1397 O O . GLN A 1 198 ? -6.964 15.145 25.527 1.00 98.31 198 GLN A O 1
ATOM 1402 N N . GLN A 1 199 ? -6.725 17.228 24.717 1.00 98.31 199 GLN A N 1
ATOM 1403 C CA . GLN A 1 199 ? -8.053 17.298 24.101 1.00 98.31 199 GLN A CA 1
ATOM 1404 C C . GLN A 1 199 ? -8.199 16.308 22.941 1.00 98.31 199 GLN A C 1
ATOM 1406 O O . GLN A 1 199 ? -9.210 15.609 22.852 1.00 98.31 199 GLN A O 1
ATOM 1411 N N . VAL A 1 200 ? -7.186 16.215 22.076 1.00 98.56 200 VAL A N 1
ATOM 1412 C CA . VAL A 1 200 ? -7.145 15.255 20.966 1.00 98.56 200 VAL A CA 1
ATOM 1413 C C . VAL A 1 200 ? -7.177 13.824 21.492 1.00 98.56 200 VAL A C 1
ATOM 1415 O O . VAL A 1 200 ? -8.010 13.037 21.044 1.00 98.56 200 VAL A O 1
ATOM 1418 N N . VAL A 1 201 ? -6.344 13.499 22.487 1.00 98.69 201 VAL A N 1
ATOM 1419 C CA . VAL A 1 201 ? -6.328 12.168 23.109 1.00 98.69 201 VAL A CA 1
ATOM 1420 C C . VAL A 1 201 ? -7.696 11.828 23.694 1.00 98.69 201 VAL A C 1
ATOM 1422 O O . VAL A 1 201 ? -8.226 10.756 23.413 1.00 98.69 201 VAL A O 1
ATOM 1425 N N . ALA A 1 202 ? -8.305 12.739 24.457 1.00 98.44 202 ALA A N 1
ATOM 1426 C CA . ALA A 1 202 ? -9.629 12.517 25.034 1.00 98.44 202 ALA A CA 1
ATOM 1427 C C . ALA A 1 202 ? -10.704 12.286 23.955 1.00 98.44 202 ALA A C 1
ATOM 1429 O O . ALA A 1 202 ? -11.530 11.385 24.099 1.00 98.44 202 ALA A O 1
ATOM 1430 N N . SER A 1 203 ? -10.668 13.056 22.863 1.00 98.06 203 SER A N 1
ATOM 1431 C CA . SER A 1 203 ? -11.592 12.909 21.731 1.00 98.06 203 SER A CA 1
ATOM 1432 C C . SER A 1 203 ? -11.436 11.561 21.020 1.00 98.06 203 SER A C 1
ATOM 1434 O O . SER A 1 203 ? -12.429 10.893 20.740 1.00 98.06 203 SER A O 1
ATOM 1436 N N . LEU A 1 204 ? -10.203 11.114 20.766 1.00 98.06 204 LEU A N 1
ATOM 1437 C CA . LEU A 1 204 ? -9.949 9.813 20.140 1.00 98.06 204 LEU A CA 1
ATOM 1438 C C . LEU A 1 204 ? -10.324 8.651 21.071 1.00 98.06 204 LEU A C 1
ATOM 1440 O O . LEU A 1 204 ? -10.923 7.677 20.626 1.00 98.06 204 LEU A O 1
ATOM 1444 N N . VAL A 1 205 ? -10.078 8.759 22.379 1.00 97.81 205 VAL A N 1
ATOM 1445 C CA . VAL A 1 205 ? -10.530 7.735 23.338 1.00 97.81 205 VAL A CA 1
ATOM 1446 C C . VAL A 1 205 ? -12.056 7.599 23.336 1.00 97.81 205 VAL A C 1
ATOM 1448 O O . VAL A 1 205 ? -12.573 6.484 23.363 1.00 97.81 205 VAL A O 1
ATOM 1451 N N . GLN A 1 206 ? -12.798 8.707 23.222 1.00 96.00 206 GLN A N 1
ATOM 1452 C CA . GLN A 1 206 ? -14.262 8.665 23.070 1.00 96.00 206 GLN A CA 1
ATOM 1453 C C . GLN A 1 206 ? -14.713 7.988 21.767 1.00 96.00 206 GLN A C 1
ATOM 1455 O O . GLN A 1 206 ? -15.806 7.428 21.719 1.00 96.00 206 GLN A O 1
ATOM 1460 N N . GLN A 1 207 ? -13.872 7.997 20.731 1.00 93.31 207 GLN A N 1
ATOM 1461 C CA . GLN A 1 207 ? -14.104 7.295 19.464 1.00 93.31 207 GLN A CA 1
ATOM 1462 C C . GLN A 1 207 ? -13.709 5.807 19.519 1.00 93.31 207 GLN A C 1
ATOM 1464 O O . GLN A 1 207 ? -13.852 5.105 18.522 1.00 93.31 207 GLN A O 1
ATOM 1469 N N . GLY A 1 208 ? -13.241 5.308 20.669 1.00 91.94 208 GLY A N 1
ATOM 1470 C CA . GLY A 1 208 ? -12.932 3.893 20.889 1.00 91.94 208 GLY A CA 1
ATOM 1471 C C . GLY A 1 208 ? -11.456 3.515 20.737 1.00 91.94 208 GLY A C 1
ATOM 1472 O O . GLY A 1 208 ? -11.124 2.340 20.876 1.00 91.94 208 GLY A O 1
ATOM 1473 N N . PHE A 1 209 ? -10.561 4.478 20.498 1.00 95.06 209 PHE A N 1
ATOM 1474 C CA . PHE A 1 209 ? -9.118 4.223 20.510 1.00 95.06 209 PHE A CA 1
ATOM 1475 C C . PHE A 1 209 ? -8.609 4.008 21.944 1.00 95.06 209 PHE A C 1
ATOM 1477 O O . PHE A 1 209 ? -9.062 4.658 22.888 1.00 95.06 209 PHE A O 1
ATOM 1484 N N . SER A 1 210 ? -7.611 3.139 22.127 1.00 95.50 210 SER A N 1
ATOM 1485 C CA . SER A 1 210 ? -6.890 3.072 23.405 1.00 95.50 210 SER A CA 1
ATOM 1486 C C . SER A 1 210 ? -6.103 4.363 23.655 1.00 95.50 210 SER A C 1
ATOM 1488 O O . SER A 1 210 ? -5.713 5.054 22.715 1.00 95.50 210 SER A O 1
ATOM 1490 N N . THR A 1 211 ? -5.787 4.676 24.914 1.00 96.69 211 THR A N 1
ATOM 1491 C CA . THR A 1 211 ? -4.975 5.860 25.255 1.00 96.69 211 THR A CA 1
ATOM 1492 C C . THR A 1 211 ? -3.627 5.873 24.530 1.00 96.69 211 THR A C 1
ATOM 1494 O O . THR A 1 211 ? -3.170 6.932 24.103 1.00 96.69 211 THR A O 1
ATOM 1497 N N . ALA A 1 212 ? -3.000 4.704 24.358 1.00 95.94 212 ALA A N 1
ATOM 1498 C CA . ALA A 1 212 ? -1.730 4.581 23.647 1.00 95.94 212 ALA A CA 1
ATOM 1499 C C . ALA A 1 212 ? -1.885 4.931 22.158 1.00 95.94 212 ALA A C 1
ATOM 1501 O O . ALA A 1 212 ? -1.153 5.782 21.656 1.00 95.94 212 ALA A O 1
ATOM 1502 N N . GLN A 1 213 ? -2.887 4.352 21.484 1.00 95.25 213 GLN A N 1
ATOM 1503 C CA . GLN A 1 213 ? -3.198 4.667 20.084 1.00 95.25 213 GLN A CA 1
ATOM 1504 C C . GLN A 1 213 ? -3.567 6.143 19.908 1.00 95.25 213 GLN A C 1
ATOM 1506 O O . GLN A 1 213 ? -3.028 6.819 19.039 1.00 95.25 213 GLN A O 1
ATOM 1511 N N . ALA A 1 214 ? -4.440 6.666 20.771 1.00 97.56 214 ALA A N 1
ATOM 1512 C CA . ALA A 1 214 ? -4.863 8.059 20.745 1.00 97.56 214 ALA A CA 1
ATOM 1513 C C . ALA A 1 214 ? -3.677 9.022 20.895 1.00 97.56 214 ALA A C 1
ATOM 1515 O O . ALA A 1 214 ? -3.627 10.035 20.206 1.00 97.56 214 ALA A O 1
ATOM 1516 N N . THR A 1 215 ? -2.706 8.692 21.753 1.00 97.75 215 THR A N 1
ATOM 1517 C CA . THR A 1 215 ? -1.478 9.484 21.928 1.00 97.75 215 THR A CA 1
ATOM 1518 C C . THR A 1 215 ? -0.602 9.446 20.678 1.00 97.75 215 THR A C 1
ATOM 1520 O O . THR A 1 215 ? -0.135 10.491 20.232 1.00 97.75 215 THR A O 1
ATOM 1523 N N . ALA A 1 216 ? -0.415 8.265 20.082 1.00 96.56 216 ALA A N 1
ATOM 1524 C CA . ALA A 1 216 ? 0.370 8.108 18.858 1.00 96.56 216 ALA A CA 1
ATOM 1525 C C . ALA A 1 216 ? -0.252 8.846 17.657 1.00 96.56 216 ALA A C 1
ATOM 1527 O O . ALA A 1 216 ? 0.466 9.381 16.818 1.00 96.56 216 ALA A O 1
ATOM 1528 N N . LEU A 1 217 ? -1.585 8.935 17.604 1.00 98.31 217 LEU A N 1
ATOM 1529 C CA . LEU A 1 217 ? -2.335 9.580 16.522 1.00 98.31 217 LEU A CA 1
ATOM 1530 C C . LEU A 1 217 ? -2.481 11.101 16.670 1.00 98.31 217 LEU A C 1
ATOM 1532 O O . LEU A 1 217 ? -3.044 11.739 15.779 1.00 98.31 217 LEU A O 1
ATOM 1536 N N . VAL A 1 218 ? -1.975 11.710 17.750 1.00 98.69 218 VAL A N 1
ATOM 1537 C CA . VAL A 1 218 ? -2.081 13.164 17.961 1.00 98.69 218 VAL A CA 1
ATOM 1538 C C . VAL A 1 218 ? -1.563 13.980 16.767 1.00 98.69 218 VAL A C 1
ATOM 1540 O O . VAL A 1 218 ? -2.298 14.868 16.330 1.00 98.69 218 VAL A O 1
ATOM 1543 N N . PRO A 1 219 ? -0.374 13.708 16.188 1.00 98.50 219 PRO A N 1
ATOM 1544 C CA . PRO A 1 219 ? 0.118 14.466 15.036 1.00 98.50 219 PRO A CA 1
ATOM 1545 C C . PRO A 1 219 ? -0.842 14.415 13.840 1.00 98.50 219 PRO A C 1
ATOM 1547 O O . PRO A 1 219 ? -1.204 15.454 13.290 1.00 98.50 219 PRO A O 1
ATOM 1550 N N . ALA A 1 220 ? -1.334 13.223 13.492 1.00 98.75 220 ALA A N 1
ATOM 1551 C CA . ALA A 1 220 ? -2.286 13.032 12.401 1.00 98.75 220 ALA A CA 1
ATOM 1552 C C . ALA A 1 220 ? -3.618 13.752 12.661 1.00 98.75 220 ALA A C 1
ATOM 1554 O O . ALA A 1 220 ? -4.131 14.454 11.793 1.00 98.75 220 ALA A O 1
ATOM 1555 N N . ALA A 1 221 ? -4.159 13.640 13.875 1.00 98.81 221 ALA A N 1
ATOM 1556 C CA . ALA A 1 221 ? -5.402 14.306 14.247 1.00 98.81 221 ALA A CA 1
ATOM 1557 C C . ALA A 1 221 ? -5.276 15.839 14.217 1.00 98.81 221 ALA A C 1
ATOM 1559 O O . ALA A 1 221 ? -6.203 16.518 13.776 1.00 98.81 221 ALA A O 1
ATOM 1560 N N . VAL A 1 222 ? -4.135 16.393 14.640 1.00 98.81 222 VAL A N 1
ATOM 1561 C CA . VAL A 1 222 ? -3.864 17.835 14.540 1.00 98.81 222 VAL A CA 1
ATOM 1562 C C . VAL A 1 222 ? -3.726 18.266 13.079 1.00 98.81 222 VAL A C 1
ATOM 1564 O O . VAL A 1 222 ? -4.278 19.302 12.716 1.00 98.81 222 VAL A O 1
ATOM 1567 N N . LEU A 1 223 ? -3.068 17.474 12.223 1.00 98.75 223 LEU A N 1
ATOM 1568 C CA . LEU A 1 223 ? -3.025 17.748 10.783 1.00 98.75 223 LEU A CA 1
ATOM 1569 C C . LEU A 1 223 ? -4.442 17.824 10.194 1.00 98.75 223 LEU A C 1
ATOM 1571 O O . LEU A 1 223 ? -4.778 18.811 9.545 1.00 98.75 223 LEU A O 1
ATOM 1575 N N . LEU A 1 224 ? -5.299 16.839 10.474 1.00 98.75 224 LEU A N 1
ATOM 1576 C CA . LEU A 1 224 ? -6.684 16.842 9.991 1.00 98.75 224 LEU A CA 1
ATOM 1577 C C . LEU A 1 224 ? -7.480 18.052 10.508 1.00 98.75 224 LEU A C 1
ATOM 1579 O O . LEU A 1 224 ? -8.279 18.622 9.767 1.00 98.75 224 LEU A O 1
ATOM 1583 N N . GLN A 1 225 ? -7.258 18.480 11.756 1.00 98.31 225 GLN A N 1
ATOM 1584 C CA . GLN A 1 225 ? -7.873 19.700 12.293 1.00 98.31 225 GLN A CA 1
ATOM 1585 C C . GLN A 1 225 ? -7.410 20.957 11.554 1.00 98.31 225 GLN A C 1
ATOM 1587 O O . GLN A 1 225 ? -8.242 21.807 11.247 1.00 98.31 225 GLN A O 1
ATOM 1592 N N . VAL A 1 226 ? -6.111 21.068 11.258 1.00 98.44 226 VAL A N 1
ATOM 1593 C CA . VAL A 1 226 ? -5.537 22.191 10.504 1.00 98.44 226 VAL A CA 1
ATOM 1594 C C . VAL A 1 226 ? -6.127 22.253 9.100 1.00 98.44 226 VAL A C 1
ATOM 1596 O O . VAL A 1 226 ? -6.661 23.292 8.726 1.00 98.44 226 VAL A O 1
ATOM 1599 N N . VAL A 1 227 ? -6.104 21.137 8.366 1.00 98.38 227 VAL A N 1
ATOM 1600 C CA . VAL A 1 227 ? -6.667 21.052 7.008 1.00 98.38 227 VAL A CA 1
ATOM 1601 C C . VAL A 1 227 ? -8.154 21.405 7.022 1.00 98.38 227 VAL A C 1
ATOM 1603 O O . VAL A 1 227 ? -8.618 22.174 6.194 1.00 98.38 227 VAL A O 1
ATOM 1606 N N . LYS A 1 228 ? -8.918 20.902 7.998 1.00 97.19 228 LYS A N 1
ATOM 1607 C CA . LYS A 1 228 ? -10.356 21.185 8.101 1.00 97.19 228 LYS A CA 1
ATOM 1608 C C . LYS A 1 228 ? -10.672 22.637 8.478 1.00 97.19 228 LYS A C 1
ATOM 1610 O O . LYS A 1 228 ? -11.726 23.142 8.099 1.00 97.19 228 LYS A O 1
ATOM 1615 N N . ALA A 1 229 ? -9.824 23.277 9.280 1.00 97.12 229 ALA A N 1
ATOM 1616 C CA . ALA A 1 229 ? -10.013 24.664 9.702 1.00 97.12 229 ALA A CA 1
ATOM 1617 C C . ALA A 1 229 ? -9.609 25.675 8.617 1.00 97.12 229 ALA A C 1
ATOM 1619 O O . ALA A 1 229 ? -10.020 26.834 8.681 1.00 97.12 229 ALA A O 1
ATOM 1620 N N . ASP A 1 230 ? -8.811 25.246 7.642 1.00 97.12 230 ASP A N 1
ATOM 1621 C CA . ASP A 1 230 ? -8.355 26.067 6.533 1.00 97.12 230 ASP A CA 1
ATOM 1622 C C . ASP A 1 230 ? -9.445 26.214 5.457 1.00 97.12 230 ASP A C 1
ATOM 1624 O O . ASP A 1 230 ? -9.825 25.269 4.764 1.00 97.12 230 ASP A O 1
ATOM 1628 N N . THR A 1 231 ? -9.949 27.438 5.285 1.00 96.94 231 THR A N 1
ATOM 1629 C CA . THR A 1 231 ? -10.967 27.756 4.273 1.00 96.94 231 THR A CA 1
ATOM 1630 C C . THR A 1 231 ? -10.459 27.618 2.836 1.00 96.94 231 THR A C 1
ATOM 1632 O O . THR A 1 231 ? -11.275 27.529 1.921 1.00 96.94 231 THR A O 1
ATOM 1635 N N . ASN A 1 232 ? -9.138 27.603 2.632 1.00 97.06 232 ASN A N 1
ATOM 1636 C CA . ASN A 1 232 ? -8.478 27.444 1.339 1.00 97.06 232 ASN A CA 1
ATOM 1637 C C . ASN A 1 232 ? -7.785 26.081 1.198 1.00 97.06 232 ASN A C 1
ATOM 1639 O O . ASN A 1 232 ? -6.983 25.909 0.280 1.00 97.06 232 ASN A O 1
ATOM 1643 N N . ALA A 1 233 ? -8.118 25.092 2.037 1.00 96.44 233 ALA A N 1
ATOM 1644 C CA . ALA A 1 233 ? -7.458 23.782 2.061 1.00 96.44 233 ALA A CA 1
ATOM 1645 C C . ALA A 1 233 ? -7.367 23.095 0.687 1.00 96.44 233 ALA A C 1
ATOM 1647 O O . ALA A 1 233 ? -6.365 22.455 0.380 1.00 96.44 233 ALA A O 1
ATOM 1648 N N . ALA A 1 234 ? -8.379 23.270 -0.172 1.00 96.62 234 ALA A N 1
ATOM 1649 C CA . ALA A 1 234 ? -8.385 22.728 -1.533 1.00 96.62 234 ALA A CA 1
ATOM 1650 C C . ALA A 1 234 ? -7.238 23.260 -2.415 1.00 96.62 234 ALA A C 1
ATOM 1652 O O . ALA A 1 234 ? -6.855 22.610 -3.381 1.00 96.62 234 ALA A O 1
ATOM 1653 N N . THR A 1 235 ? -6.704 24.442 -2.096 1.00 97.56 235 THR A N 1
ATOM 1654 C CA . THR A 1 235 ? -5.541 25.041 -2.765 1.00 97.56 235 THR A CA 1
ATOM 1655 C C . THR A 1 235 ? -4.274 24.838 -1.941 1.00 97.56 235 THR A C 1
ATOM 1657 O O . THR A 1 235 ? -3.274 24.365 -2.477 1.00 97.56 235 THR A O 1
ATOM 1660 N N . ASP A 1 236 ? -4.317 25.144 -0.644 1.00 97.12 236 ASP A N 1
ATOM 1661 C CA . ASP A 1 236 ? -3.129 25.145 0.213 1.00 97.12 236 ASP A CA 1
ATOM 1662 C C . ASP A 1 236 ? -2.615 23.718 0.456 1.00 97.12 236 ASP A C 1
ATOM 1664 O O . ASP A 1 236 ? -1.423 23.452 0.316 1.00 97.12 236 ASP A O 1
ATOM 1668 N N . PHE A 1 237 ? -3.515 22.763 0.699 1.00 98.25 237 PHE A N 1
ATOM 1669 C CA . PHE A 1 237 ? -3.212 21.341 0.896 1.00 98.25 237 PHE A CA 1
ATOM 1670 C C . PHE A 1 237 ? -3.577 20.476 -0.320 1.00 98.25 237 PHE A C 1
ATOM 1672 O O . PHE A 1 237 ? -3.782 19.268 -0.186 1.00 98.25 237 PHE A O 1
ATOM 1679 N N . ALA A 1 238 ? -3.613 21.065 -1.522 1.00 98.25 238 ALA A N 1
ATOM 1680 C CA . ALA A 1 238 ? -4.023 20.387 -2.755 1.00 98.25 238 ALA A CA 1
ATOM 1681 C C . ALA A 1 238 ? -3.300 19.048 -3.004 1.00 98.25 238 ALA A C 1
ATOM 1683 O O . ALA A 1 238 ? -3.900 18.125 -3.549 1.00 98.25 238 ALA A O 1
ATOM 1684 N N . SER A 1 239 ? -2.035 18.912 -2.583 1.00 98.06 239 SER A N 1
ATOM 1685 C CA . SER A 1 239 ? -1.266 17.675 -2.770 1.00 98.06 239 SER A CA 1
ATOM 1686 C C . SER A 1 239 ? -1.761 16.494 -1.931 1.00 98.06 239 SER A C 1
ATOM 1688 O O . SER A 1 239 ? -1.526 15.360 -2.328 1.00 98.06 239 SER A O 1
ATOM 1690 N N . ILE A 1 240 ? -2.451 16.725 -0.807 1.00 98.31 240 ILE A N 1
ATOM 1691 C CA . ILE A 1 240 ? -2.942 15.650 0.073 1.00 98.31 240 ILE A CA 1
ATOM 1692 C C . ILE A 1 240 ? -4.467 15.509 0.089 1.00 98.31 240 ILE A C 1
ATOM 1694 O O . ILE A 1 240 ? -4.979 14.541 0.646 1.00 98.31 240 ILE A O 1
ATOM 1698 N N . MET A 1 241 ? -5.207 16.433 -0.527 1.00 98.38 241 MET A N 1
ATOM 1699 C CA . MET A 1 241 ? -6.669 16.337 -0.603 1.00 98.38 241 MET A CA 1
ATOM 1700 C C . MET A 1 241 ? -7.147 15.042 -1.288 1.00 98.38 241 MET A C 1
ATOM 1702 O O . MET A 1 241 ? -7.959 14.346 -0.676 1.00 98.38 241 MET A O 1
ATOM 1706 N N . PRO A 1 242 ? -6.597 14.620 -2.449 1.00 98.25 242 PRO A N 1
ATOM 1707 C CA . PRO A 1 242 ? -6.990 13.353 -3.076 1.00 98.25 242 PRO A CA 1
ATOM 1708 C C . PRO A 1 242 ? -6.732 12.121 -2.195 1.00 98.25 242 PRO A C 1
ATOM 1710 O O . PRO A 1 242 ? -7.485 11.153 -2.244 1.00 98.25 242 PRO A O 1
ATOM 1713 N N . ILE A 1 243 ? -5.696 12.166 -1.348 1.00 98.81 243 ILE A N 1
ATOM 1714 C CA . ILE A 1 243 ? -5.360 11.090 -0.403 1.00 98.81 243 ILE A CA 1
ATOM 1715 C C . ILE A 1 243 ? -6.463 10.963 0.660 1.00 98.81 243 ILE A C 1
ATOM 1717 O O . ILE A 1 243 ? -6.952 9.869 0.932 1.00 98.81 243 ILE A O 1
ATOM 1721 N N . LEU A 1 244 ? -6.901 12.080 1.249 1.00 98.75 244 LEU A N 1
ATOM 1722 C CA . LEU A 1 244 ? -7.968 12.074 2.260 1.00 98.75 244 LEU A CA 1
ATOM 1723 C C . LEU A 1 244 ? -9.343 11.728 1.660 1.00 98.75 244 LEU A C 1
ATOM 1725 O O . LEU A 1 244 ? -10.162 11.068 2.309 1.00 98.75 244 LEU A O 1
ATOM 1729 N N . GLU A 1 245 ? -9.588 12.129 0.412 1.00 98.62 245 GLU A N 1
ATOM 1730 C CA . GLU A 1 245 ? -10.767 11.717 -0.355 1.00 98.62 245 GLU A CA 1
ATOM 1731 C C . GLU A 1 245 ? -10.769 10.204 -0.602 1.00 98.62 245 GLU A C 1
ATOM 1733 O O . GLU A 1 245 ? -11.790 9.560 -0.369 1.00 98.62 245 GLU A O 1
ATOM 1738 N N . ALA A 1 246 ? -9.625 9.612 -0.958 1.00 98.88 246 ALA A N 1
ATOM 1739 C CA . ALA A 1 246 ? -9.490 8.166 -1.126 1.00 98.88 246 ALA A CA 1
ATOM 1740 C C . ALA A 1 246 ? -9.772 7.393 0.172 1.00 98.88 246 ALA A C 1
ATOM 1742 O O . ALA A 1 246 ? -10.499 6.401 0.140 1.00 98.88 246 ALA A O 1
ATOM 1743 N N . ALA A 1 247 ? -9.297 7.873 1.329 1.00 98.88 247 ALA A N 1
ATOM 1744 C CA . ALA A 1 247 ? -9.622 7.263 2.625 1.00 98.88 247 ALA A CA 1
ATOM 1745 C C . ALA A 1 247 ? -11.134 7.275 2.899 1.00 98.88 247 ALA A C 1
ATOM 1747 O O . ALA A 1 247 ? -11.713 6.285 3.358 1.00 98.88 247 ALA A O 1
ATOM 1748 N N . THR A 1 248 ? -11.772 8.410 2.601 1.00 98.81 248 THR A N 1
ATOM 1749 C CA . THR A 1 248 ? -13.218 8.587 2.753 1.00 98.81 248 THR A CA 1
ATOM 1750 C C . THR A 1 248 ? -13.972 7.639 1.826 1.00 98.81 248 THR A C 1
ATOM 1752 O O . THR A 1 248 ? -14.860 6.917 2.280 1.00 98.81 248 THR A O 1
ATOM 1755 N N . GLU A 1 249 ? -13.584 7.576 0.554 1.00 98.88 249 GLU A N 1
ATOM 1756 C CA . GLU A 1 249 ? -14.239 6.731 -0.439 1.00 98.88 249 GLU A CA 1
ATOM 1757 C C . GLU A 1 249 ? -14.075 5.243 -0.129 1.00 98.88 249 GLU A C 1
ATOM 1759 O O . GLU A 1 249 ? -15.060 4.507 -0.142 1.00 98.88 249 GLU A O 1
ATOM 1764 N N . LEU A 1 250 ? -12.884 4.793 0.276 1.00 98.94 250 LEU A N 1
ATOM 1765 C CA . LEU A 1 250 ? -12.677 3.400 0.674 1.00 98.94 250 LEU A CA 1
ATOM 1766 C C . LEU A 1 250 ? -13.581 3.017 1.854 1.00 98.94 250 LEU A C 1
ATOM 1768 O O . LEU A 1 250 ? -14.211 1.957 1.843 1.00 98.94 250 LEU A O 1
ATOM 1772 N N . SER A 1 251 ? -13.706 3.901 2.851 1.00 98.81 251 SER A N 1
ATOM 1773 C CA . SER A 1 251 ? -14.617 3.679 3.977 1.00 98.81 251 SER A CA 1
ATOM 1774 C C . SER A 1 251 ? -16.086 3.603 3.533 1.00 98.81 251 SER A C 1
ATOM 1776 O O . SER A 1 251 ? -16.841 2.765 4.035 1.00 98.81 251 SER A O 1
ATOM 1778 N N . ASN A 1 252 ? -16.488 4.416 2.547 1.00 98.81 252 ASN A N 1
ATOM 1779 C CA . ASN A 1 252 ? -17.835 4.407 1.981 1.00 98.81 252 ASN A CA 1
ATOM 1780 C C . ASN A 1 252 ? -18.117 3.103 1.230 1.00 98.81 252 ASN A C 1
ATOM 1782 O O . ASN A 1 252 ? -19.150 2.478 1.482 1.00 98.81 252 ASN A O 1
ATOM 1786 N N . LEU A 1 253 ? -17.204 2.659 0.361 1.00 98.69 253 LEU A N 1
ATOM 1787 C CA . LEU A 1 253 ? -17.321 1.394 -0.371 1.00 98.69 253 LEU A CA 1
ATOM 1788 C C . LEU A 1 253 ? -17.489 0.222 0.596 1.00 98.69 253 LEU A C 1
ATOM 1790 O O . LEU A 1 253 ? -18.433 -0.562 0.471 1.00 98.69 253 LEU A O 1
ATOM 1794 N N . VAL A 1 254 ? -16.636 0.146 1.621 1.00 98.75 254 VAL A N 1
ATOM 1795 C CA . VAL A 1 254 ? -16.729 -0.910 2.631 1.00 98.75 254 VAL A CA 1
ATOM 1796 C C . VAL A 1 254 ? -18.070 -0.853 3.356 1.00 98.75 254 VAL A C 1
ATOM 1798 O O . VAL A 1 254 ? -18.766 -1.863 3.418 1.00 98.75 254 VAL A O 1
ATOM 1801 N N . ASN A 1 255 ? -18.466 0.306 3.885 1.00 98.50 255 ASN A N 1
ATOM 1802 C CA . ASN A 1 255 ? -19.690 0.434 4.679 1.00 98.50 255 ASN A CA 1
ATOM 1803 C C . ASN A 1 255 ? -20.970 0.139 3.886 1.00 98.50 255 ASN 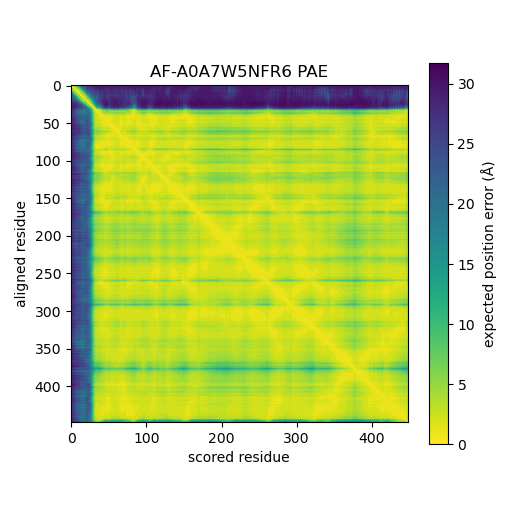A C 1
ATOM 1805 O O . ASN A 1 255 ? -21.935 -0.364 4.462 1.00 98.50 255 ASN A O 1
ATOM 1809 N N . THR A 1 256 ? -21.002 0.494 2.601 1.00 97.50 256 THR A N 1
ATOM 1810 C CA . THR A 1 256 ? -22.236 0.483 1.800 1.00 97.50 256 THR A CA 1
ATOM 1811 C C . THR A 1 256 ? -22.369 -0.729 0.886 1.00 97.50 256 THR A C 1
ATOM 1813 O O . THR A 1 256 ? -23.495 -1.124 0.590 1.00 97.50 256 THR A O 1
ATOM 1816 N N . GLN A 1 257 ? -21.256 -1.328 0.454 1.00 97.69 257 GLN A N 1
ATOM 1817 C CA . GLN A 1 257 ? -21.267 -2.381 -0.566 1.00 97.69 257 GLN A CA 1
ATOM 1818 C C . GLN A 1 257 ? -20.633 -3.702 -0.109 1.00 97.69 257 GLN A C 1
ATOM 1820 O O . GLN A 1 257 ? -20.968 -4.741 -0.674 1.00 97.69 257 GLN A O 1
ATOM 1825 N N . ILE A 1 258 ? -19.759 -3.697 0.906 1.00 97.94 258 ILE A N 1
ATOM 1826 C CA . ILE A 1 258 ? -19.024 -4.900 1.344 1.00 97.94 258 ILE A CA 1
ATOM 1827 C C . ILE A 1 258 ? -19.513 -5.402 2.709 1.00 97.94 258 ILE A C 1
ATOM 1829 O O . ILE A 1 258 ? -19.829 -6.582 2.874 1.00 97.94 258 ILE A O 1
ATOM 1833 N N . ALA A 1 259 ? -19.572 -4.518 3.706 1.00 94.94 259 ALA A N 1
ATOM 1834 C CA . ALA A 1 259 ? -19.915 -4.860 5.079 1.00 94.94 259 ALA A CA 1
ATOM 1835 C C . ALA A 1 259 ? -21.367 -5.342 5.197 1.00 94.94 259 ALA A C 1
ATOM 1837 O O . ALA A 1 259 ? -22.303 -4.714 4.707 1.00 94.94 259 ALA A O 1
ATOM 1838 N N . GLY A 1 260 ? -21.579 -6.440 5.925 1.00 93.12 260 GLY A N 1
ATOM 1839 C CA . GLY A 1 260 ? -22.911 -7.008 6.120 1.00 93.12 260 GLY A CA 1
ATOM 1840 C C . GLY A 1 260 ? -22.867 -8.522 6.228 1.00 93.12 260 GLY A C 1
ATOM 1841 O O . GLY A 1 260 ? -22.517 -9.053 7.276 1.00 93.12 260 GLY A O 1
ATOM 1842 N N . THR A 1 261 ? -23.270 -9.197 5.154 1.00 95.62 261 THR A N 1
ATOM 1843 C CA . THR A 1 261 ? -23.323 -10.660 5.068 1.00 95.62 261 THR A CA 1
ATOM 1844 C C . THR A 1 261 ? -21.957 -11.346 5.227 1.00 95.62 261 THR A C 1
ATOM 1846 O O . THR A 1 261 ? -21.897 -12.313 5.992 1.00 95.62 261 THR A O 1
ATOM 1849 N N . PRO A 1 262 ? -20.871 -10.911 4.551 1.00 97.88 262 PRO A N 1
ATOM 1850 C CA . PRO A 1 262 ? -19.581 -11.581 4.676 1.00 97.88 262 PRO A CA 1
ATOM 1851 C C . PRO A 1 262 ? -18.853 -11.183 5.966 1.00 97.88 262 PRO A C 1
ATOM 1853 O O . PRO A 1 262 ? -19.201 -10.212 6.643 1.00 97.88 262 PRO A O 1
ATOM 1856 N N . LYS A 1 263 ? -17.782 -11.913 6.283 1.00 98.38 263 LYS A N 1
ATOM 1857 C CA . LYS A 1 263 ? -16.741 -11.423 7.194 1.00 98.38 263 LYS A CA 1
ATOM 1858 C C . LYS A 1 263 ? -15.857 -10.439 6.435 1.00 98.38 263 LYS A C 1
ATOM 1860 O O . LYS A 1 263 ? -15.538 -10.702 5.283 1.00 98.38 263 LYS A O 1
ATOM 1865 N N . VAL A 1 264 ? -15.459 -9.331 7.055 1.00 98.81 264 VAL A N 1
ATOM 1866 C CA . VAL A 1 264 ? -14.660 -8.293 6.383 1.00 98.81 264 VAL A CA 1
ATOM 1867 C C . VAL A 1 264 ? -13.443 -7.947 7.225 1.00 98.81 264 VAL A C 1
ATOM 1869 O O . VAL A 1 264 ? -13.590 -7.639 8.409 1.00 98.81 264 VAL A O 1
ATOM 1872 N N . ALA A 1 265 ? -12.266 -7.961 6.605 1.00 98.81 265 ALA A N 1
ATOM 1873 C CA . ALA A 1 265 ? -11.050 -7.380 7.150 1.00 98.81 265 ALA A CA 1
ATOM 1874 C C . ALA A 1 265 ? -10.632 -6.187 6.291 1.00 98.81 265 ALA A C 1
ATOM 1876 O O . ALA A 1 265 ? -10.431 -6.334 5.086 1.00 98.81 265 ALA A O 1
ATOM 1877 N N . VAL A 1 266 ? -10.504 -5.020 6.920 1.00 98.88 266 VAL A N 1
ATOM 1878 C CA . VAL A 1 266 ? -9.917 -3.837 6.286 1.00 98.88 266 VAL A CA 1
ATOM 1879 C C . VAL A 1 266 ? -8.545 -3.608 6.884 1.00 98.88 266 VAL A C 1
ATOM 1881 O O . VAL A 1 266 ? -8.391 -3.527 8.104 1.00 98.88 266 VAL A O 1
ATOM 1884 N N . VAL A 1 267 ? -7.560 -3.495 6.011 1.00 98.62 267 VAL A N 1
ATOM 1885 C CA . VAL A 1 267 ? -6.158 -3.327 6.355 1.00 98.62 267 VAL A CA 1
ATOM 1886 C C . VAL A 1 267 ? -5.772 -1.863 6.149 1.00 98.62 267 VAL A C 1
ATOM 1888 O O . VAL A 1 267 ? -6.032 -1.291 5.091 1.00 98.62 267 VAL A O 1
ATOM 1891 N N . THR A 1 268 ? -5.182 -1.234 7.168 1.00 98.69 268 THR A N 1
ATOM 1892 C CA . THR A 1 268 ? -4.676 0.143 7.054 1.00 98.69 268 THR A CA 1
ATOM 1893 C C . THR A 1 268 ? -3.435 0.203 6.163 1.00 98.69 268 THR A C 1
ATOM 1895 O O . THR A 1 268 ? -2.727 -0.794 5.997 1.00 98.69 268 THR A O 1
ATOM 1898 N N . VAL A 1 269 ? -3.143 1.377 5.597 1.00 98.88 269 VAL A N 1
ATOM 1899 C CA . VAL A 1 269 ? -1.935 1.575 4.789 1.00 98.88 269 VAL A CA 1
ATOM 1900 C C . VAL A 1 269 ? -0.698 1.422 5.692 1.00 98.88 269 VAL A C 1
ATOM 1902 O O . VAL A 1 269 ? -0.667 2.046 6.761 1.00 98.88 269 VAL A O 1
ATOM 1905 N N . PRO A 1 270 ? 0.310 0.604 5.318 1.00 98.69 270 PRO A N 1
ATOM 1906 C CA . PRO A 1 270 ? 1.580 0.519 6.048 1.00 98.69 270 PRO A CA 1
ATOM 1907 C C . PRO A 1 270 ? 2.266 1.886 6.125 1.00 98.69 270 PRO A C 1
ATOM 1909 O O . PRO A 1 270 ? 2.080 2.698 5.226 1.00 98.69 270 PRO A O 1
ATOM 1912 N N . ASP A 1 271 ? 3.093 2.142 7.145 1.00 98.69 271 ASP A N 1
ATOM 1913 C CA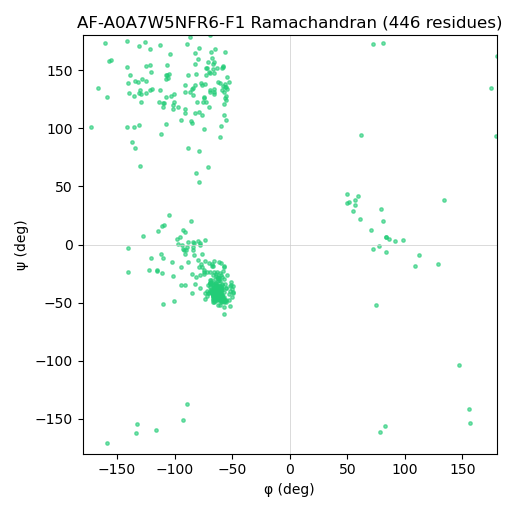 . ASP A 1 271 ? 3.828 3.412 7.236 1.00 98.69 271 ASP A CA 1
ATOM 1914 C C . ASP A 1 271 ? 4.751 3.616 6.016 1.00 98.69 271 ASP A C 1
ATOM 1916 O O . ASP A 1 271 ? 5.848 3.056 5.936 1.00 98.69 271 ASP A O 1
ATOM 1920 N N . ILE A 1 272 ? 4.314 4.451 5.064 1.00 98.62 272 ILE A N 1
ATOM 1921 C CA . ILE A 1 272 ? 5.062 4.741 3.837 1.00 98.62 272 ILE A CA 1
ATOM 1922 C C . ILE A 1 272 ? 6.378 5.458 4.152 1.00 98.62 272 ILE A C 1
ATOM 1924 O O . ILE A 1 272 ? 7.370 5.244 3.453 1.00 98.62 272 ILE A O 1
ATOM 1928 N N . GLY A 1 273 ? 6.439 6.231 5.241 1.00 98.25 273 GLY A N 1
ATOM 1929 C CA . GLY A 1 273 ? 7.672 6.860 5.713 1.00 98.25 273 GLY A CA 1
ATOM 1930 C C . GLY A 1 273 ? 8.726 5.854 6.182 1.00 98.25 273 GLY A C 1
ATOM 1931 O O . GLY A 1 273 ? 9.902 6.189 6.284 1.00 98.25 273 GLY A O 1
ATOM 1932 N N . LYS A 1 274 ? 8.354 4.588 6.402 1.00 98.00 274 LYS A N 1
ATOM 1933 C CA . LYS A 1 274 ? 9.300 3.506 6.701 1.00 98.00 274 LYS A CA 1
ATOM 1934 C C . LYS A 1 274 ? 9.716 2.686 5.492 1.00 98.00 274 LYS A C 1
ATOM 1936 O O . LYS A 1 274 ? 10.424 1.702 5.668 1.00 98.00 274 LYS A O 1
ATOM 1941 N N . THR A 1 275 ? 9.332 3.057 4.280 1.00 98.50 275 THR A N 1
ATOM 1942 C CA . THR A 1 275 ? 9.738 2.323 3.073 1.00 98.50 275 THR A CA 1
ATOM 1943 C C . THR A 1 275 ? 11.138 2.738 2.598 1.00 98.50 275 THR A C 1
ATOM 1945 O O . THR A 1 275 ? 11.570 3.866 2.862 1.00 98.50 275 THR A O 1
ATOM 1948 N N . PRO A 1 276 ? 11.864 1.880 1.856 1.00 98.38 276 PRO A N 1
ATOM 1949 C CA . PRO A 1 276 ? 13.078 2.312 1.165 1.00 98.38 276 PRO A CA 1
ATOM 1950 C C . PRO A 1 276 ? 12.846 3.486 0.196 1.00 98.38 276 PRO A C 1
ATOM 1952 O O . PRO A 1 276 ? 13.749 4.300 0.013 1.00 98.38 276 PRO A O 1
ATOM 1955 N N . ALA A 1 277 ? 11.649 3.621 -0.392 1.00 97.38 277 ALA A N 1
ATOM 1956 C CA . ALA A 1 277 ? 11.281 4.769 -1.224 1.00 97.38 277 ALA A CA 1
ATOM 1957 C C . ALA A 1 277 ? 11.382 6.091 -0.450 1.00 97.38 277 ALA A C 1
ATOM 1959 O O . ALA A 1 277 ? 11.991 7.038 -0.944 1.00 97.38 277 ALA A O 1
ATOM 1960 N N . ALA A 1 278 ? 10.858 6.147 0.778 1.00 97.44 278 ALA A N 1
ATOM 1961 C CA . ALA A 1 278 ? 10.973 7.330 1.629 1.00 97.44 278 ALA A CA 1
ATOM 1962 C C . ALA A 1 278 ? 12.441 7.690 1.911 1.00 97.44 278 ALA A C 1
ATOM 1964 O O . ALA A 1 278 ? 12.844 8.840 1.731 1.00 97.44 278 ALA A O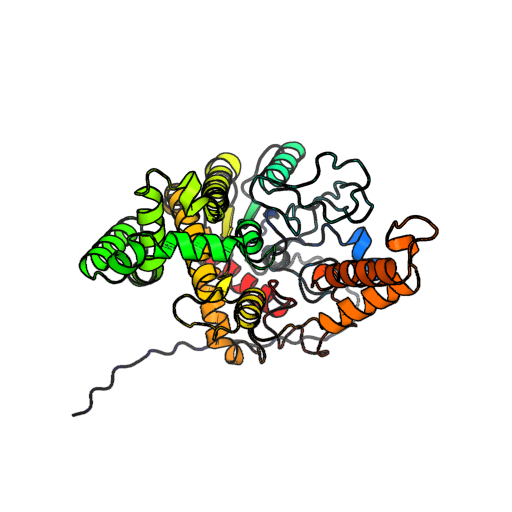 1
ATOM 1965 N N . LEU A 1 279 ? 13.271 6.691 2.236 1.00 96.88 279 LEU A N 1
ATOM 1966 C CA . LEU A 1 279 ? 14.703 6.909 2.464 1.00 96.88 279 LEU A CA 1
ATOM 1967 C C . LEU A 1 279 ? 15.440 7.373 1.199 1.00 96.88 279 LEU A C 1
ATOM 1969 O O . LEU A 1 279 ? 16.391 8.152 1.282 1.00 96.88 279 LEU A O 1
ATOM 1973 N N . ALA A 1 280 ? 15.012 6.919 0.018 1.00 96.06 280 ALA A N 1
ATOM 1974 C CA . ALA A 1 280 ? 15.561 7.386 -1.251 1.00 96.06 280 ALA A CA 1
ATOM 1975 C C . ALA A 1 280 ? 15.237 8.870 -1.498 1.00 96.06 280 ALA A C 1
ATOM 1977 O O . ALA A 1 280 ? 16.096 9.608 -1.991 1.00 96.06 280 ALA A O 1
ATOM 1978 N N . VAL A 1 281 ? 14.042 9.330 -1.109 1.00 96.50 281 VAL A N 1
ATOM 1979 C CA . VAL A 1 281 ? 13.672 10.752 -1.173 1.00 96.50 281 VAL A CA 1
ATOM 1980 C C . VAL A 1 281 ? 14.505 11.578 -0.188 1.00 96.50 281 VAL A C 1
ATOM 1982 O O . VAL A 1 281 ? 15.034 12.621 -0.580 1.00 96.50 281 VAL A O 1
ATOM 1985 N N . ASP A 1 282 ? 14.705 11.104 1.045 1.00 96.44 282 ASP A N 1
ATOM 1986 C CA . ASP A 1 282 ? 15.587 11.765 2.020 1.00 96.44 282 ASP A CA 1
ATOM 1987 C C . ASP A 1 282 ? 17.015 11.907 1.478 1.00 96.44 282 ASP A C 1
ATOM 1989 O O . ASP A 1 282 ? 17.611 12.989 1.523 1.00 96.44 282 ASP A O 1
ATOM 1993 N N . ALA A 1 283 ? 17.554 10.829 0.901 1.00 96.12 283 ALA A N 1
ATOM 1994 C CA . ALA A 1 283 ? 18.884 10.817 0.306 1.00 96.12 283 ALA A CA 1
ATOM 1995 C C . ALA A 1 283 ? 18.997 11.808 -0.866 1.00 96.12 283 ALA A C 1
ATOM 1997 O O . ALA A 1 283 ? 19.979 12.552 -0.950 1.00 96.12 283 ALA A O 1
ATOM 1998 N N . ALA A 1 284 ? 17.985 11.873 -1.739 1.00 95.12 284 ALA A N 1
ATOM 1999 C CA . ALA A 1 284 ? 17.928 12.835 -2.840 1.00 95.12 284 ALA A CA 1
ATOM 2000 C C . ALA A 1 284 ? 17.860 14.289 -2.336 1.00 95.12 284 ALA A C 1
ATOM 2002 O O . ALA A 1 284 ? 18.522 15.172 -2.889 1.00 95.12 284 ALA A O 1
ATOM 2003 N N . ALA A 1 285 ? 17.125 14.527 -1.246 1.00 93.94 285 ALA A N 1
ATOM 2004 C CA . ALA A 1 285 ? 17.048 15.816 -0.562 1.00 93.94 285 ALA A CA 1
ATOM 2005 C C . ALA A 1 285 ? 18.294 16.136 0.290 1.00 93.94 285 ALA A C 1
ATOM 2007 O O . ALA A 1 285 ? 18.435 17.265 0.763 1.00 93.94 285 ALA A O 1
ATOM 2008 N N . LYS A 1 286 ? 19.217 15.176 0.462 1.00 95.62 286 LYS A N 1
ATOM 2009 C CA . LYS A 1 286 ? 20.395 15.254 1.347 1.00 95.62 286 LYS A CA 1
ATOM 2010 C C . LYS A 1 286 ? 20.022 15.539 2.807 1.00 95.62 286 LYS A C 1
ATOM 2012 O O . LYS A 1 286 ? 20.715 16.291 3.495 1.00 95.62 286 LYS A O 1
ATOM 2017 N N . VAL A 1 287 ? 18.928 14.941 3.267 1.00 95.44 287 VAL A N 1
ATOM 2018 C CA . VAL A 1 287 ? 18.409 15.054 4.634 1.00 95.44 287 VAL A CA 1
ATOM 2019 C C . VAL A 1 287 ? 18.651 13.739 5.378 1.00 95.44 287 VAL A C 1
ATOM 2021 O O . VAL A 1 287 ? 18.636 12.665 4.783 1.00 95.44 287 VAL A O 1
ATOM 2024 N N . THR A 1 288 ? 18.915 13.812 6.684 1.00 95.94 288 THR A N 1
ATOM 2025 C CA . THR A 1 288 ? 19.042 12.616 7.527 1.00 95.94 288 THR A CA 1
ATOM 2026 C C . THR A 1 288 ? 17.653 12.024 7.795 1.00 95.94 288 THR A C 1
ATOM 2028 O O . THR A 1 288 ? 16.807 12.763 8.314 1.00 95.94 288 THR A O 1
ATOM 2031 N N . PRO A 1 289 ? 17.424 10.722 7.533 1.00 95.50 289 PRO A N 1
ATOM 2032 C CA . PRO A 1 289 ? 16.157 10.071 7.854 1.00 95.50 289 PRO A CA 1
ATOM 2033 C C . PRO A 1 289 ? 15.741 10.255 9.312 1.00 95.50 289 PRO A C 1
ATOM 2035 O O . PRO A 1 289 ? 16.580 10.211 10.219 1.00 95.50 289 PRO A O 1
ATOM 2038 N N . GLY A 1 290 ? 14.450 10.480 9.544 1.00 93.44 290 GLY A N 1
ATOM 2039 C CA . GLY A 1 290 ? 13.888 10.699 10.874 1.00 93.44 290 GLY A CA 1
ATOM 2040 C C . GLY A 1 290 ? 14.122 12.091 11.461 1.00 93.44 290 GLY A C 1
ATOM 2041 O O . GLY A 1 290 ? 13.668 12.367 12.573 1.00 93.44 290 GLY A O 1
ATOM 2042 N N . SER A 1 291 ? 14.828 12.984 10.761 1.00 93.56 291 SER A N 1
ATOM 2043 C CA . SER A 1 291 ? 14.990 14.363 11.228 1.00 93.56 291 SER A CA 1
ATOM 2044 C C . SER A 1 291 ? 13.695 15.168 11.069 1.00 93.56 291 SER A C 1
ATOM 2046 O O . SER A 1 291 ? 12.859 14.898 10.208 1.00 93.56 291 SER A O 1
ATOM 2048 N N . THR A 1 292 ? 13.497 16.174 11.926 1.00 87.19 292 THR A N 1
ATOM 2049 C CA . THR A 1 292 ? 12.293 17.012 11.885 1.00 87.19 292 THR A CA 1
ATOM 2050 C C . THR A 1 292 ? 12.134 17.672 10.515 1.00 87.19 292 THR A C 1
ATOM 2052 O O . THR A 1 292 ? 12.990 18.451 10.100 1.00 87.19 292 THR A O 1
ATOM 2055 N N . GLY A 1 293 ? 11.010 17.405 9.847 1.00 85.00 293 GLY A N 1
ATOM 2056 C CA . GLY A 1 293 ? 10.711 17.948 8.519 1.00 85.00 293 GLY A CA 1
ATOM 2057 C C . GLY A 1 293 ? 11.325 17.167 7.355 1.00 85.00 293 GLY A C 1
ATOM 2058 O O . GLY A 1 293 ? 11.220 17.626 6.219 1.00 85.00 293 GLY A O 1
ATOM 2059 N N . ALA A 1 294 ? 11.946 16.012 7.611 1.00 94.62 294 ALA A N 1
ATOM 2060 C CA . ALA A 1 294 ? 12.393 15.110 6.561 1.00 94.62 294 ALA A CA 1
ATOM 2061 C C . ALA A 1 294 ? 11.203 14.514 5.769 1.00 94.62 294 ALA A C 1
ATOM 2063 O O . ALA A 1 294 ? 10.115 14.334 6.335 1.00 94.62 294 ALA A O 1
ATOM 2064 N N . PRO A 1 295 ? 11.378 14.246 4.460 1.00 95.62 295 PRO A N 1
ATOM 2065 C CA . PRO A 1 295 ? 10.372 13.599 3.619 1.00 95.62 295 PRO A CA 1
ATOM 2066 C C . PRO A 1 295 ? 9.776 12.313 4.207 1.00 95.62 295 PRO A C 1
ATOM 2068 O O . PRO A 1 295 ? 8.557 12.142 4.140 1.00 95.62 295 PRO A O 1
ATOM 2071 N N . ASP A 1 296 ? 10.585 11.450 4.826 1.00 96.81 296 ASP A N 1
ATOM 2072 C CA . ASP A 1 296 ? 10.099 10.243 5.507 1.00 96.81 296 ASP A CA 1
ATOM 2073 C C . ASP A 1 296 ? 9.094 10.559 6.627 1.00 96.81 296 ASP A C 1
ATOM 2075 O O . ASP A 1 296 ? 8.010 9.978 6.677 1.00 96.81 296 ASP A O 1
ATOM 2079 N N . GLN A 1 297 ? 9.386 11.552 7.470 1.00 97.38 297 GLN A N 1
ATOM 2080 C CA . GLN A 1 297 ? 8.486 11.992 8.540 1.00 97.38 297 GLN A CA 1
ATOM 2081 C C . GLN A 1 297 ? 7.185 12.597 7.997 1.00 97.38 297 GLN A C 1
ATOM 2083 O O . GLN A 1 297 ? 6.117 12.412 8.587 1.00 97.38 297 GLN A O 1
ATOM 2088 N N . ALA A 1 298 ? 7.251 13.310 6.868 1.00 97.69 298 ALA A N 1
ATOM 2089 C CA . ALA A 1 298 ? 6.061 13.824 6.196 1.00 97.69 298 ALA A CA 1
ATOM 2090 C C . ALA A 1 298 ? 5.185 12.682 5.653 1.00 97.69 298 ALA A C 1
ATOM 2092 O O . ALA A 1 298 ? 3.970 12.707 5.846 1.00 97.69 298 ALA A O 1
ATOM 2093 N N . LEU A 1 299 ? 5.790 11.660 5.041 1.00 98.56 299 LEU A N 1
ATOM 2094 C CA . LEU A 1 299 ? 5.079 10.472 4.562 1.00 98.56 299 LEU A CA 1
ATOM 2095 C C . LEU A 1 299 ? 4.422 9.695 5.710 1.00 98.56 299 LEU A C 1
ATOM 2097 O O . LEU A 1 299 ? 3.248 9.341 5.586 1.00 98.56 299 LEU A O 1
ATOM 2101 N N . SER A 1 300 ? 5.108 9.498 6.842 1.00 98.69 300 SER A N 1
ATOM 2102 C CA . SER A 1 300 ? 4.508 8.874 8.033 1.00 98.69 300 SER A CA 1
ATOM 2103 C C . SER A 1 300 ? 3.306 9.665 8.551 1.00 98.69 300 SER A C 1
ATOM 2105 O O . SER A 1 300 ? 2.256 9.090 8.841 1.00 98.69 300 SER A O 1
ATOM 2107 N N . LEU A 1 301 ? 3.414 10.998 8.617 1.00 98.75 301 LEU A N 1
ATOM 2108 C CA . LEU A 1 301 ? 2.321 11.865 9.062 1.00 98.75 301 LEU A CA 1
ATOM 2109 C C . LEU A 1 301 ? 1.101 11.790 8.129 1.00 98.75 301 LEU A C 1
ATOM 2111 O O . LEU A 1 301 ? -0.029 11.667 8.605 1.00 98.75 301 LEU A O 1
ATOM 2115 N N . ILE A 1 302 ? 1.321 11.852 6.813 1.00 98.88 302 ILE A N 1
ATOM 2116 C CA . ILE A 1 302 ? 0.254 11.772 5.804 1.00 98.88 302 ILE A CA 1
ATOM 2117 C C . ILE A 1 302 ? -0.408 10.393 5.837 1.00 98.88 302 ILE A C 1
ATOM 2119 O O . ILE A 1 302 ? -1.634 10.302 5.828 1.00 98.88 302 ILE A O 1
ATOM 2123 N N . THR A 1 303 ? 0.384 9.328 5.958 1.00 98.94 303 THR A N 1
ATOM 2124 C CA . THR A 1 303 ? -0.126 7.956 6.073 1.00 98.94 303 THR A CA 1
ATOM 2125 C C . THR A 1 303 ? -0.976 7.777 7.330 1.00 98.94 303 THR A C 1
ATOM 2127 O O . THR A 1 303 ? -2.078 7.231 7.266 1.00 98.94 303 THR A O 1
ATOM 2130 N N . ALA A 1 304 ? -0.529 8.300 8.473 1.00 98.88 304 ALA A N 1
ATOM 2131 C CA . ALA A 1 304 ? -1.310 8.269 9.704 1.00 98.88 304 ALA A CA 1
ATOM 2132 C C . ALA A 1 304 ? -2.614 9.088 9.590 1.00 98.88 304 ALA A C 1
ATOM 2134 O O . ALA A 1 304 ? -3.644 8.673 10.122 1.00 98.88 304 ALA A O 1
ATOM 2135 N N . ALA A 1 305 ? -2.608 10.216 8.869 1.00 98.94 305 ALA A N 1
ATOM 2136 C CA . ALA A 1 305 ? -3.808 11.017 8.610 1.00 98.94 305 ALA A CA 1
ATOM 2137 C C . ALA A 1 305 ? -4.803 10.318 7.667 1.00 98.94 305 ALA A C 1
ATOM 2139 O O . ALA A 1 305 ? -6.009 10.338 7.936 1.00 98.94 305 ALA A O 1
ATOM 2140 N N . TYR A 1 306 ? -4.313 9.644 6.621 1.00 98.94 306 TYR A N 1
ATOM 2141 C CA . TYR A 1 306 ? -5.117 8.763 5.770 1.00 98.94 306 TYR A CA 1
ATOM 2142 C C . TYR A 1 306 ? -5.782 7.667 6.610 1.00 98.94 306 TYR A C 1
ATOM 2144 O O . TYR A 1 306 ? -7.007 7.538 6.619 1.00 98.94 306 TYR A O 1
ATOM 2152 N N . ASN A 1 307 ? -4.983 6.927 7.384 1.00 98.88 307 ASN A N 1
ATOM 2153 C CA . ASN A 1 307 ? -5.470 5.819 8.200 1.00 98.88 307 ASN A CA 1
ATOM 2154 C C . ASN A 1 307 ? -6.486 6.286 9.245 1.00 98.88 307 ASN A C 1
ATOM 2156 O O . ASN A 1 307 ? -7.523 5.650 9.411 1.00 98.88 307 ASN A O 1
ATOM 2160 N N . LEU A 1 308 ? -6.247 7.419 9.913 1.00 98.88 308 LEU A N 1
ATOM 2161 C CA . LEU A 1 308 ? -7.207 7.980 10.862 1.00 98.88 308 LEU A CA 1
ATOM 2162 C C . LEU A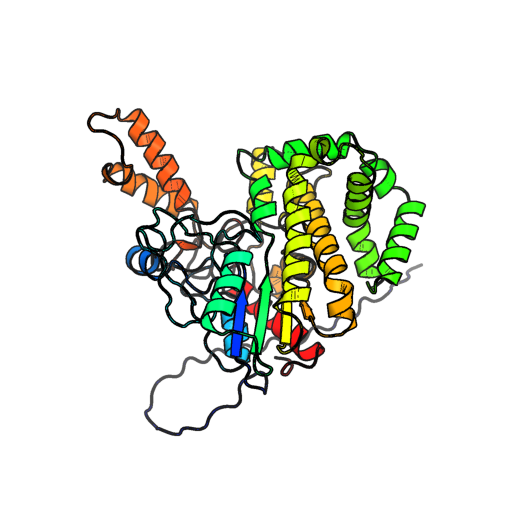 1 308 ? -8.537 8.342 10.180 1.00 98.88 308 LEU A C 1
ATOM 2164 O O . LEU A 1 308 ? -9.596 8.029 10.723 1.00 98.88 308 LEU A O 1
ATOM 2168 N N . THR A 1 309 ? -8.488 8.930 8.982 1.00 98.94 309 THR A N 1
ATOM 2169 C CA . THR A 1 309 ? -9.685 9.258 8.186 1.00 98.94 309 THR A CA 1
ATOM 2170 C C . THR A 1 309 ? -10.470 7.994 7.819 1.00 98.94 309 THR A C 1
ATOM 2172 O O . THR A 1 309 ? -11.679 7.930 8.053 1.00 98.94 309 THR A O 1
ATOM 2175 N N . LEU A 1 310 ? -9.783 6.953 7.336 1.00 98.88 310 LEU A N 1
ATOM 2176 C CA . LEU A 1 310 ? -10.376 5.653 7.007 1.00 98.88 310 LEU A CA 1
ATOM 2177 C C . LEU A 1 310 ? -11.044 5.009 8.233 1.00 98.88 310 LEU A C 1
ATOM 2179 O O . LEU A 1 310 ? -12.203 4.594 8.172 1.00 98.88 310 LEU A O 1
ATOM 2183 N N . ILE A 1 311 ? -10.341 4.957 9.369 1.00 98.62 311 ILE A N 1
ATOM 2184 C CA . ILE A 1 311 ? -10.848 4.348 10.608 1.00 98.62 311 ILE A CA 1
ATOM 2185 C C . ILE A 1 311 ? -12.081 5.098 11.123 1.00 98.62 311 ILE A C 1
ATOM 2187 O O . ILE A 1 311 ? -13.064 4.471 11.522 1.00 98.62 311 ILE A O 1
ATOM 2191 N N . GLN A 1 312 ? -12.064 6.433 11.086 1.00 98.44 312 GLN A N 1
ATOM 2192 C CA . GLN A 1 312 ? -13.214 7.248 11.481 1.00 98.44 312 GLN A CA 1
ATOM 2193 C C . GLN A 1 312 ? -14.425 7.001 10.573 1.00 98.44 312 GLN A C 1
ATOM 2195 O O . GLN A 1 312 ? -15.538 6.839 11.083 1.00 98.44 312 GLN A O 1
ATOM 2200 N N . GLY A 1 313 ? -14.213 6.882 9.258 1.00 98.56 313 GLY A N 1
ATOM 2201 C CA . GLY A 1 313 ? -15.260 6.511 8.303 1.00 98.56 313 GLY A CA 1
ATOM 2202 C C . GLY A 1 313 ? -15.846 5.116 8.562 1.00 98.56 313 GLY A C 1
ATOM 2203 O O . GLY A 1 313 ? -17.053 4.910 8.455 1.00 98.56 313 GLY A O 1
ATOM 2204 N N . LEU A 1 314 ? -15.025 4.159 9.000 1.00 98.50 314 LEU A N 1
ATOM 2205 C CA . LEU A 1 314 ? -15.441 2.785 9.318 1.00 98.50 314 LEU A CA 1
ATOM 2206 C C . LEU A 1 314 ? -16.011 2.599 10.733 1.00 98.50 314 LEU A C 1
ATOM 2208 O O . LEU A 1 314 ? -16.479 1.505 11.063 1.00 98.50 314 LEU A O 1
ATOM 2212 N N . SER A 1 315 ? -15.997 3.638 11.571 1.00 96.69 315 SER A N 1
ATOM 2213 C CA . SER A 1 315 ? -16.305 3.559 13.009 1.00 96.69 315 SER A CA 1
ATOM 2214 C C . SER A 1 315 ? -17.607 2.817 13.333 1.00 96.69 315 SER A C 1
ATOM 2216 O O . SER A 1 315 ? -17.634 1.978 14.233 1.00 96.69 315 SER A O 1
ATOM 2218 N N . THR A 1 316 ? -18.675 3.052 12.564 1.00 95.31 316 THR A N 1
ATOM 2219 C CA . THR A 1 316 ? -19.972 2.383 12.772 1.00 95.31 316 THR A CA 1
ATOM 2220 C C . THR A 1 316 ? -19.895 0.881 12.484 1.00 95.31 316 THR A C 1
ATOM 2222 O O . THR A 1 316 ? -20.418 0.074 13.254 1.00 95.31 316 THR A O 1
ATOM 2225 N N . SER A 1 317 ? -19.216 0.480 11.407 1.00 97.25 317 SER A N 1
ATOM 2226 C CA . SER A 1 317 ? -19.045 -0.933 11.047 1.00 97.25 317 SER A CA 1
ATOM 2227 C C . SER A 1 317 ? -18.103 -1.666 12.001 1.00 97.25 317 SER A C 1
ATOM 2229 O O . SER A 1 317 ? -18.355 -2.828 12.323 1.00 97.25 317 SER A O 1
ATOM 2231 N N . ILE A 1 318 ? -17.069 -0.988 12.508 1.00 96.38 318 ILE A N 1
ATOM 2232 C CA . ILE A 1 318 ? -16.163 -1.521 13.536 1.00 96.38 318 ILE A CA 1
ATOM 2233 C C . ILE A 1 318 ? -16.921 -1.720 14.856 1.00 96.38 318 ILE A C 1
ATOM 2235 O O . ILE A 1 318 ? -16.904 -2.815 15.417 1.00 96.38 318 ILE A O 1
ATOM 2239 N N . ALA A 1 319 ? -17.660 -0.707 15.323 1.00 94.88 319 ALA A N 1
ATOM 2240 C CA . ALA A 1 319 ? -18.459 -0.796 16.548 1.00 94.88 319 ALA A CA 1
ATOM 2241 C C . ALA A 1 319 ? -19.530 -1.900 16.465 1.00 94.88 319 ALA A C 1
ATOM 2243 O O . ALA A 1 319 ? -19.784 -2.607 17.442 1.00 94.88 319 ALA A O 1
ATOM 2244 N N . ALA A 1 320 ? -20.112 -2.098 15.279 1.00 95.75 320 ALA A N 1
ATOM 2245 C CA . ALA A 1 320 ? -21.056 -3.177 14.997 1.00 95.75 320 ALA A CA 1
ATOM 2246 C C . ALA A 1 320 ? -20.394 -4.553 14.771 1.00 95.75 320 ALA A C 1
ATOM 2248 O O . ALA A 1 320 ? -21.105 -5.516 14.483 1.00 95.75 320 ALA A O 1
ATOM 2249 N N . LYS A 1 321 ? -19.059 -4.662 14.878 1.00 95.75 321 LYS A N 1
ATOM 2250 C CA . LYS A 1 321 ? -18.265 -5.878 14.611 1.00 95.75 321 LYS A CA 1
ATOM 2251 C C . LYS A 1 321 ? -18.490 -6.473 13.214 1.00 95.75 321 LYS A C 1
ATOM 2253 O O . LYS A 1 321 ? -18.372 -7.681 13.019 1.00 95.75 321 LYS A O 1
ATOM 2258 N N . LYS A 1 322 ? -18.838 -5.629 12.240 1.00 96.56 322 LYS A N 1
ATOM 2259 C CA . LYS A 1 322 ? -18.977 -6.008 10.826 1.00 96.56 322 LYS A CA 1
ATOM 2260 C C . LYS A 1 322 ? -17.644 -5.966 10.082 1.00 96.56 322 LYS A C 1
ATOM 2262 O O . LYS A 1 322 ? -17.494 -6.658 9.083 1.00 96.56 322 LYS A O 1
ATOM 2267 N N . VAL A 1 323 ? -16.705 -5.158 10.569 1.00 98.44 323 VAL A N 1
ATOM 2268 C CA . VAL A 1 323 ? -15.361 -4.993 10.010 1.00 98.44 323 VAL A CA 1
ATOM 2269 C C . VAL A 1 323 ? -14.332 -5.263 11.100 1.00 98.44 323 VAL A C 1
ATOM 2271 O O . VAL A 1 323 ? -14.417 -4.695 12.190 1.00 98.44 323 VAL A O 1
ATOM 2274 N N . VAL A 1 324 ? -13.355 -6.111 10.788 1.00 98.50 324 VAL A N 1
ATOM 2275 C CA . VAL A 1 324 ? -12.116 -6.269 11.551 1.00 98.50 324 VAL A CA 1
ATOM 2276 C C . VAL A 1 324 ? -11.092 -5.309 10.966 1.00 98.50 324 VAL A C 1
ATOM 2278 O O . VAL A 1 324 ? -10.727 -5.426 9.799 1.00 98.50 324 VAL A O 1
ATOM 2281 N N . LEU A 1 325 ? -10.651 -4.340 11.761 1.00 98.12 325 LEU A N 1
ATOM 2282 C CA . LEU A 1 325 ? -9.569 -3.446 11.370 1.00 98.12 325 LEU A CA 1
ATOM 2283 C C . LEU A 1 325 ? -8.223 -4.115 11.672 1.00 98.12 325 LEU A C 1
ATOM 2285 O O . LEU A 1 325 ? -7.999 -4.550 12.802 1.00 98.12 325 LEU A O 1
ATOM 2289 N N . VAL A 1 326 ? -7.330 -4.158 10.688 1.00 98.56 326 VAL A N 1
ATOM 2290 C CA . VAL A 1 326 ? -5.953 -4.642 10.839 1.00 98.56 326 VAL A CA 1
ATOM 2291 C C . VAL A 1 326 ? -4.999 -3.454 10.727 1.00 98.56 326 VAL A C 1
ATOM 2293 O O . VAL A 1 326 ? -4.954 -2.790 9.693 1.00 98.56 326 VAL A O 1
ATOM 2296 N N . ASP A 1 327 ? -4.250 -3.180 11.799 1.00 98.06 327 ASP A N 1
ATOM 2297 C CA . ASP A 1 327 ? -3.334 -2.037 11.888 1.00 98.06 327 ASP A CA 1
ATOM 2298 C C . ASP A 1 327 ? -1.937 -2.381 11.347 1.00 98.06 327 ASP A C 1
ATOM 2300 O O . ASP A 1 327 ? -1.014 -2.717 12.093 1.00 98.06 327 ASP A O 1
ATOM 2304 N N . THR A 1 328 ? -1.780 -2.295 10.027 1.00 98.38 328 THR A N 1
ATOM 2305 C CA . THR A 1 328 ? -0.498 -2.539 9.344 1.00 98.38 328 THR A CA 1
ATOM 2306 C C . THR A 1 328 ? 0.525 -1.457 9.631 1.00 98.38 328 THR A C 1
ATOM 2308 O O . THR A 1 328 ? 1.718 -1.746 9.653 1.00 98.38 328 THR A O 1
ATOM 2311 N N . PHE A 1 329 ? 0.077 -0.221 9.858 1.00 98.62 329 PHE A N 1
ATOM 2312 C CA . PHE A 1 329 ? 0.953 0.908 10.155 1.00 98.62 329 PHE A CA 1
ATOM 2313 C C . PHE A 1 329 ? 1.810 0.606 11.389 1.00 98.62 329 PHE A C 1
ATOM 2315 O O . PHE A 1 329 ? 3.033 0.507 11.297 1.00 98.62 329 PHE A O 1
ATOM 2322 N N . SER A 1 330 ? 1.162 0.349 12.529 1.00 97.81 330 SER A N 1
ATOM 2323 C CA . SER A 1 330 ? 1.875 0.051 13.776 1.00 97.81 330 SER A CA 1
ATOM 2324 C C . SER A 1 330 ? 2.602 -1.297 13.724 1.00 97.81 330 SER A C 1
ATOM 2326 O O . SER A 1 330 ? 3.651 -1.470 14.356 1.00 97.81 330 SER A O 1
ATOM 2328 N N . TRP A 1 331 ? 2.053 -2.270 12.987 1.00 98.56 331 TRP A N 1
ATOM 2329 C CA . TRP A 1 331 ? 2.678 -3.579 12.811 1.00 98.56 331 TRP A CA 1
ATOM 2330 C C . TRP A 1 331 ? 3.996 -3.492 12.032 1.00 98.56 331 TRP A C 1
ATOM 2332 O O . TRP A 1 331 ? 4.976 -4.116 12.446 1.00 98.56 331 TRP A O 1
ATOM 2342 N N . LEU A 1 332 ? 4.062 -2.702 10.955 1.00 98.69 332 LEU A N 1
ATOM 2343 C CA . LEU A 1 332 ? 5.285 -2.516 10.171 1.00 98.69 332 LEU A CA 1
ATOM 2344 C C . LEU A 1 332 ? 6.369 -1.827 11.005 1.00 98.69 332 LEU A C 1
ATOM 2346 O O . LEU A 1 332 ? 7.498 -2.316 11.055 1.00 98.69 332 LEU A O 1
ATOM 2350 N N . ASP A 1 333 ? 6.015 -0.755 11.716 1.00 98.06 333 ASP A N 1
ATOM 2351 C CA . ASP A 1 333 ? 6.921 -0.047 12.628 1.00 98.06 333 ASP A CA 1
ATOM 2352 C C . ASP A 1 333 ? 7.523 -0.992 13.668 1.00 98.06 333 ASP A C 1
ATOM 2354 O O . ASP A 1 333 ? 8.742 -1.042 13.872 1.00 98.06 333 ASP A O 1
ATOM 2358 N N . SER A 1 334 ? 6.662 -1.800 14.289 1.00 98.12 334 SER A N 1
ATOM 2359 C CA . SER A 1 334 ? 7.076 -2.808 15.263 1.00 98.12 334 SER A CA 1
ATOM 2360 C C . SER A 1 334 ? 7.955 -3.882 14.622 1.00 98.12 334 SER A C 1
ATOM 2362 O O . SER A 1 334 ? 8.931 -4.319 15.230 1.00 98.12 334 SER A O 1
ATOM 2364 N N . SER A 1 335 ? 7.653 -4.296 13.393 1.00 98.56 335 SER A N 1
ATOM 2365 C CA . SER A 1 335 ? 8.422 -5.315 12.674 1.00 98.56 335 SER A CA 1
ATOM 2366 C C . SER A 1 335 ? 9.820 -4.819 12.314 1.00 98.56 335 SER A C 1
ATOM 2368 O O . SER A 1 335 ? 10.790 -5.545 12.508 1.00 98.56 335 SER A O 1
ATOM 2370 N N . ILE A 1 336 ? 9.957 -3.563 11.880 1.00 98.31 336 ILE A N 1
ATOM 2371 C CA . ILE A 1 336 ? 11.260 -2.945 11.598 1.00 98.31 336 ILE A CA 1
ATOM 2372 C C . ILE A 1 336 ? 12.081 -2.821 12.884 1.00 98.31 336 ILE A C 1
ATOM 2374 O O . ILE A 1 336 ? 13.258 -3.182 12.901 1.00 98.31 336 ILE A O 1
ATOM 2378 N N . ALA A 1 337 ? 11.463 -2.372 13.981 1.00 98.06 337 ALA A N 1
ATOM 2379 C CA . ALA A 1 337 ? 12.138 -2.254 15.273 1.00 98.06 337 ALA A CA 1
ATOM 2380 C C . ALA A 1 337 ? 12.635 -3.607 15.819 1.00 98.06 337 ALA A C 1
ATOM 2382 O O . ALA A 1 337 ? 13.633 -3.654 16.538 1.00 98.06 337 ALA A O 1
ATOM 2383 N N . ASN A 1 338 ? 11.963 -4.706 15.463 1.00 98.19 338 ASN A N 1
ATOM 2384 C CA . ASN A 1 338 ? 12.258 -6.058 15.942 1.00 98.19 338 ASN A CA 1
ATOM 2385 C C . ASN A 1 338 ? 12.831 -6.982 14.851 1.00 98.19 338 ASN A C 1
ATOM 2387 O O . ASN A 1 338 ? 12.886 -8.199 15.049 1.00 98.19 338 ASN A O 1
ATOM 2391 N N . ALA A 1 339 ? 13.296 -6.422 13.731 1.00 98.25 339 ALA A N 1
ATOM 2392 C CA . ALA A 1 339 ? 13.652 -7.145 12.510 1.00 98.25 339 ALA A CA 1
ATOM 2393 C C . ALA A 1 339 ? 14.581 -8.348 12.743 1.00 98.25 339 ALA A C 1
ATOM 2395 O O . ALA A 1 339 ? 14.292 -9.450 12.281 1.00 98.25 339 ALA A O 1
ATOM 2396 N N . ALA A 1 340 ? 15.634 -8.179 13.550 1.00 97.88 340 ALA A N 1
ATOM 2397 C CA . ALA A 1 340 ? 16.581 -9.254 13.855 1.00 97.88 340 ALA A CA 1
ATOM 2398 C C . ALA A 1 340 ? 15.925 -10.452 14.568 1.00 97.88 340 ALA A C 1
ATOM 2400 O O . ALA A 1 340 ? 16.250 -11.600 14.278 1.00 97.88 340 ALA A O 1
ATOM 2401 N N . SER A 1 341 ? 14.977 -10.201 15.478 1.00 97.81 341 SER A N 1
ATOM 2402 C CA . SER A 1 341 ? 14.238 -11.269 16.172 1.00 97.81 341 SER A CA 1
ATOM 2403 C C . SER A 1 341 ? 13.244 -11.991 15.261 1.00 97.81 341 SER A C 1
ATOM 2405 O O . SER A 1 341 ? 12.912 -13.148 15.504 1.00 97.81 341 SER A O 1
ATOM 2407 N N . LEU A 1 342 ? 12.814 -11.313 14.196 1.00 97.69 342 LEU A N 1
ATOM 2408 C CA . LEU A 1 342 ? 11.938 -11.836 13.153 1.00 97.69 342 LEU A CA 1
ATOM 2409 C C . LEU A 1 342 ? 12.717 -12.523 12.017 1.00 97.69 342 LEU A C 1
ATOM 2411 O O . LEU A 1 342 ? 12.104 -12.992 11.063 1.00 97.69 342 LEU A O 1
ATOM 2415 N N . GLY A 1 343 ? 14.051 -12.601 12.117 1.00 97.94 343 GLY A N 1
ATOM 2416 C CA . GLY A 1 343 ? 14.920 -13.268 11.145 1.00 97.94 343 GLY A CA 1
ATOM 2417 C C . GLY A 1 343 ? 15.454 -12.375 10.020 1.00 97.94 343 GLY A C 1
ATOM 2418 O O . GLY A 1 343 ? 16.181 -12.867 9.160 1.00 97.94 343 GLY A O 1
ATOM 2419 N N . PHE A 1 344 ? 15.156 -11.074 10.031 1.00 98.69 344 PHE A N 1
ATOM 2420 C CA . PHE A 1 344 ? 15.633 -10.139 9.014 1.00 98.69 344 PHE A CA 1
ATOM 2421 C C . PHE A 1 344 ? 16.970 -9.504 9.410 1.00 98.69 344 PHE A C 1
ATOM 2423 O O . PHE A 1 344 ? 17.122 -8.955 10.503 1.00 98.69 344 PHE A O 1
ATOM 2430 N N . SER A 1 345 ? 17.930 -9.517 8.488 1.00 98.38 345 SER A N 1
ATOM 2431 C CA . SER A 1 345 ? 19.194 -8.781 8.602 1.00 98.38 345 SER A CA 1
ATOM 2432 C C . SER A 1 345 ? 19.144 -7.410 7.930 1.00 98.38 345 SER A C 1
ATOM 2434 O O . SER A 1 345 ? 19.978 -6.555 8.225 1.00 98.38 345 SER A O 1
ATOM 2436 N N . THR A 1 346 ? 18.186 -7.192 7.025 1.00 98.50 346 THR A N 1
ATOM 2437 C CA . THR A 1 346 ? 18.032 -5.934 6.289 1.00 98.50 346 THR A CA 1
ATOM 2438 C C . THR A 1 346 ? 16.595 -5.436 6.376 1.00 98.50 346 THR A C 1
ATOM 2440 O O . THR A 1 346 ? 15.654 -6.138 6.010 1.00 98.50 346 THR A O 1
ATOM 2443 N N . THR A 1 347 ? 16.436 -4.212 6.879 1.00 98.31 347 THR A N 1
ATOM 2444 C CA . THR A 1 347 ? 15.145 -3.537 7.045 1.00 98.31 347 THR A CA 1
ATOM 2445 C C . THR A 1 347 ? 14.794 -2.742 5.781 1.00 98.31 347 THR A C 1
ATOM 2447 O O . THR A 1 347 ? 15.012 -3.203 4.666 1.00 98.31 347 THR A O 1
ATOM 2450 N N . ASN A 1 348 ? 14.280 -1.526 5.942 1.00 97.31 348 ASN A N 1
ATOM 2451 C CA . ASN A 1 348 ? 14.005 -0.553 4.893 1.00 97.31 348 ASN A CA 1
ATOM 2452 C C . ASN A 1 348 ? 15.245 0.131 4.290 1.00 97.31 348 ASN A C 1
ATOM 2454 O O . ASN A 1 348 ? 15.112 1.028 3.467 1.00 97.31 348 ASN A O 1
ATOM 2458 N N . THR A 1 349 ? 16.452 -0.255 4.698 1.00 97.12 349 THR A N 1
ATOM 2459 C CA . THR A 1 349 ? 17.711 0.324 4.200 1.00 97.12 349 THR A CA 1
ATOM 2460 C C . THR A 1 349 ? 18.260 -0.381 2.958 1.00 97.12 349 THR A C 1
ATOM 2462 O O . THR A 1 349 ? 19.288 0.031 2.424 1.00 97.12 349 THR A O 1
ATOM 2465 N N . GLY A 1 350 ? 17.592 -1.435 2.487 1.00 97.62 350 GLY A N 1
ATOM 2466 C CA . GLY A 1 350 ? 17.976 -2.186 1.298 1.00 97.62 350 GLY A CA 1
ATOM 2467 C C . GLY A 1 350 ? 16.813 -3.000 0.740 1.00 97.62 350 GLY A C 1
ATOM 2468 O O . GLY A 1 350 ? 15.748 -3.075 1.349 1.00 97.62 350 GLY A O 1
ATOM 2469 N N . THR A 1 351 ? 17.031 -3.615 -0.422 1.00 98.75 351 THR A N 1
ATOM 2470 C CA . THR A 1 351 ? 16.004 -4.376 -1.144 1.00 98.75 351 THR A CA 1
ATOM 2471 C C . THR A 1 351 ? 16.496 -5.773 -1.509 1.00 98.75 351 THR A C 1
ATOM 2473 O O . THR A 1 351 ? 17.664 -5.978 -1.858 1.00 98.75 351 THR A O 1
ATOM 2476 N N . ALA A 1 352 ? 15.590 -6.747 -1.434 1.00 98.75 352 ALA A N 1
ATOM 2477 C CA . ALA A 1 352 ? 15.884 -8.139 -1.752 1.00 98.75 352 ALA A CA 1
ATOM 2478 C C . ALA A 1 352 ? 16.130 -8.345 -3.249 1.00 98.75 352 ALA A C 1
ATOM 2480 O O . ALA A 1 352 ? 16.944 -9.180 -3.634 1.00 98.75 352 ALA A O 1
ATOM 2481 N N . CYS A 1 353 ? 15.432 -7.583 -4.088 1.00 98.69 353 CYS A N 1
ATOM 2482 C CA . CYS A 1 353 ? 15.651 -7.529 -5.522 1.00 98.69 353 CYS A CA 1
ATOM 2483 C C . CYS A 1 353 ? 16.767 -6.528 -5.825 1.00 98.69 353 CYS A C 1
ATOM 2485 O O . CYS A 1 353 ? 16.772 -5.403 -5.313 1.00 98.69 353 CYS A O 1
ATOM 2487 N N . ASN A 1 354 ? 17.704 -6.922 -6.683 1.00 98.38 354 ASN A N 1
ATOM 2488 C CA . ASN A 1 354 ? 18.790 -6.068 -7.136 1.00 98.38 354 ASN A CA 1
ATOM 2489 C C . ASN A 1 354 ? 18.280 -5.110 -8.223 1.00 98.38 354 ASN A C 1
ATOM 2491 O O . ASN A 1 354 ? 18.466 -5.334 -9.421 1.00 98.38 354 ASN A O 1
ATOM 2495 N N . LEU A 1 355 ? 17.620 -4.035 -7.788 1.00 98.12 355 LEU A N 1
ATOM 2496 C CA . LEU A 1 355 ? 16.950 -3.074 -8.671 1.00 98.12 355 LEU A CA 1
ATOM 2497 C C . LEU A 1 355 ? 17.915 -2.424 -9.672 1.00 98.12 355 LEU A C 1
ATOM 2499 O O . LEU A 1 355 ? 17.571 -2.247 -10.838 1.00 98.12 355 LEU A O 1
ATOM 2503 N N . THR A 1 356 ? 19.150 -2.146 -9.247 1.00 97.56 356 THR A N 1
ATOM 2504 C CA . THR A 1 356 ? 20.203 -1.606 -10.118 1.00 97.56 356 THR A CA 1
ATOM 2505 C C . THR A 1 356 ? 20.543 -2.573 -11.250 1.00 97.56 356 THR A C 1
ATOM 2507 O O . THR A 1 356 ? 20.605 -2.162 -12.408 1.00 97.56 356 THR A O 1
ATOM 2510 N N . LEU A 1 357 ? 20.737 -3.859 -10.941 1.00 97.31 357 LEU A N 1
ATOM 2511 C CA . LEU A 1 357 ? 20.995 -4.886 -11.952 1.00 97.31 357 LEU A CA 1
ATOM 2512 C C . LEU A 1 357 ? 19.805 -5.035 -12.906 1.00 97.31 357 LEU A C 1
ATOM 2514 O O . LEU A 1 357 ? 19.997 -5.105 -14.117 1.00 97.31 357 LEU A O 1
ATOM 2518 N N . MET A 1 358 ? 18.581 -5.052 -12.375 1.00 98.06 358 MET A N 1
ATOM 2519 C CA . MET A 1 358 ? 17.355 -5.164 -13.172 1.00 98.06 358 MET A CA 1
ATOM 2520 C C . MET A 1 358 ? 17.227 -3.999 -14.160 1.00 98.06 358 MET A C 1
ATOM 2522 O O . MET A 1 358 ? 17.062 -4.222 -15.362 1.00 98.06 358 MET A O 1
ATOM 2526 N N . GLN A 1 359 ? 17.417 -2.767 -13.683 1.00 98.12 359 GLN A N 1
ATOM 2527 C CA . GLN A 1 359 ? 17.410 -1.568 -14.518 1.00 98.12 359 GLN A CA 1
ATOM 2528 C C . GLN A 1 359 ? 18.504 -1.602 -15.591 1.00 98.12 359 GLN A C 1
ATOM 2530 O O . GLN A 1 359 ? 18.251 -1.267 -16.751 1.00 98.12 359 GLN A O 1
ATOM 2535 N N . GLN A 1 360 ? 19.723 -2.009 -15.230 1.00 97.69 360 GLN A N 1
ATOM 2536 C CA . GLN A 1 360 ? 20.838 -2.114 -16.173 1.00 97.69 360 GLN A CA 1
ATOM 2537 C C . GLN A 1 360 ? 20.567 -3.163 -17.255 1.00 97.69 360 GLN A C 1
ATOM 2539 O O . GLN A 1 360 ? 20.773 -2.887 -18.436 1.00 97.69 360 GLN A O 1
ATOM 2544 N N . ASN A 1 361 ? 20.053 -4.334 -16.877 1.00 96.62 361 ASN A N 1
ATOM 2545 C CA . ASN A 1 361 ? 19.707 -5.399 -17.816 1.00 96.62 361 ASN A CA 1
ATOM 2546 C C . ASN A 1 361 ? 18.642 -4.938 -18.816 1.00 96.62 361 ASN A C 1
ATOM 2548 O O . ASN A 1 361 ? 18.821 -5.110 -20.022 1.00 96.62 361 ASN A O 1
ATOM 2552 N N . ALA A 1 362 ? 17.578 -4.292 -18.338 1.00 97.12 362 ALA A N 1
ATOM 2553 C CA . ALA A 1 362 ? 16.518 -3.774 -19.197 1.00 97.12 362 ALA A CA 1
ATOM 2554 C C . ALA A 1 362 ? 16.997 -2.618 -20.097 1.00 97.12 362 ALA A C 1
ATOM 2556 O O . ALA A 1 362 ? 16.666 -2.583 -21.283 1.00 97.12 362 ALA A O 1
ATOM 2557 N N . THR A 1 363 ? 17.845 -1.721 -19.579 1.00 98.19 363 THR A N 1
ATOM 2558 C CA . THR A 1 363 ? 18.478 -0.655 -20.380 1.00 98.19 363 THR A CA 1
ATOM 2559 C C . THR A 1 363 ? 19.310 -1.253 -21.516 1.00 98.19 363 THR A C 1
ATOM 2561 O O . THR A 1 363 ? 19.153 -0.877 -22.677 1.00 98.19 363 THR A O 1
ATOM 2564 N N . ASN A 1 364 ? 20.167 -2.228 -21.202 1.00 98.00 364 ASN A N 1
ATOM 2565 C CA . ASN A 1 364 ? 21.015 -2.899 -22.187 1.00 98.00 364 ASN A CA 1
ATOM 2566 C C . ASN A 1 364 ? 20.187 -3.659 -23.227 1.00 98.00 364 ASN A C 1
ATOM 2568 O O . ASN A 1 364 ? 20.517 -3.637 -24.413 1.00 98.00 364 ASN A O 1
ATOM 2572 N N . TYR A 1 365 ? 19.089 -4.288 -22.803 1.00 96.75 365 TYR A N 1
ATOM 2573 C CA . TYR A 1 365 ? 18.158 -4.949 -23.708 1.00 96.75 365 TYR A CA 1
ATOM 2574 C C . TYR A 1 365 ? 17.551 -3.967 -24.717 1.00 96.75 365 TYR A C 1
ATOM 2576 O O . TYR A 1 365 ? 17.576 -4.248 -25.916 1.00 96.75 365 TYR A O 1
ATOM 2584 N N . ALA A 1 366 ? 17.076 -2.803 -24.264 1.00 97.25 366 ALA A N 1
ATOM 2585 C CA . ALA A 1 366 ? 16.506 -1.783 -25.141 1.00 97.25 366 ALA A CA 1
ATOM 2586 C C . ALA A 1 366 ? 17.536 -1.161 -26.096 1.00 97.25 366 ALA A C 1
ATOM 2588 O O . ALA A 1 366 ? 17.213 -0.874 -27.246 1.00 97.25 366 ALA A O 1
ATOM 2589 N N . LEU A 1 367 ? 18.788 -1.001 -25.657 1.00 97.19 367 LEU A N 1
ATOM 2590 C CA . LEU A 1 367 ? 19.883 -0.565 -26.531 1.00 97.19 367 LEU A CA 1
ATOM 2591 C C . LEU A 1 367 ? 20.194 -1.595 -27.625 1.00 97.19 367 LEU A C 1
ATOM 2593 O O . LEU A 1 367 ? 20.461 -1.215 -28.764 1.00 97.19 367 LEU A O 1
ATOM 2597 N N . ALA A 1 368 ? 20.144 -2.887 -27.293 1.00 97.19 368 ALA A N 1
ATOM 2598 C CA . ALA A 1 368 ? 20.336 -3.971 -28.254 1.00 97.19 368 ALA A CA 1
ATOM 2599 C C . ALA A 1 368 ? 19.124 -4.166 -29.185 1.00 97.19 368 ALA A C 1
ATOM 2601 O O . ALA A 1 368 ? 19.289 -4.632 -30.312 1.00 97.19 368 ALA A O 1
ATOM 2602 N N . HIS A 1 369 ? 17.925 -3.771 -28.744 1.00 95.31 369 HIS A N 1
ATOM 2603 C CA . HIS A 1 369 ? 16.671 -3.922 -29.485 1.00 95.31 369 HIS A CA 1
ATOM 2604 C C . HIS A 1 369 ? 15.869 -2.608 -29.537 1.00 95.31 369 HIS A C 1
ATOM 2606 O O . HIS A 1 369 ? 14.769 -2.546 -28.987 1.00 95.31 369 HIS A O 1
ATOM 2612 N N . PRO A 1 370 ? 16.339 -1.550 -30.231 1.00 93.19 370 PRO A N 1
ATOM 2613 C CA . PRO A 1 370 ? 15.705 -0.226 -30.175 1.00 93.19 370 PRO A CA 1
ATOM 2614 C C . PRO A 1 370 ? 14.238 -0.176 -30.628 1.00 93.19 370 PRO A C 1
ATOM 2616 O O . PRO A 1 370 ? 13.537 0.786 -30.324 1.00 93.19 370 PRO A O 1
ATOM 2619 N N . SER A 1 371 ? 13.744 -1.204 -31.327 1.00 92.44 371 SER A N 1
ATOM 2620 C CA . SER A 1 371 ? 12.332 -1.329 -31.706 1.00 92.44 371 SER A CA 1
ATOM 2621 C C . SER A 1 371 ? 11.382 -1.339 -30.506 1.00 92.44 371 SER A C 1
ATOM 2623 O O . SER A 1 371 ? 10.246 -0.897 -30.645 1.00 92.44 371 SER A O 1
ATOM 2625 N N . VAL A 1 372 ? 11.834 -1.793 -29.330 1.00 92.19 372 VAL A N 1
ATOM 2626 C CA . VAL A 1 372 ? 11.002 -1.816 -28.110 1.00 92.19 372 VAL A CA 1
ATOM 2627 C C . VAL A 1 372 ? 10.729 -0.422 -27.550 1.00 92.19 372 VAL A C 1
ATOM 2629 O O . VAL A 1 372 ? 9.808 -0.242 -26.765 1.00 92.19 372 VAL A O 1
ATOM 2632 N N . LEU A 1 373 ? 11.501 0.577 -27.983 1.00 93.75 373 LEU A N 1
ATOM 2633 C CA . LEU A 1 373 ? 11.334 1.968 -27.570 1.00 93.75 373 LEU A CA 1
ATOM 2634 C C . LEU A 1 373 ? 10.251 2.698 -28.376 1.00 93.75 373 LEU A C 1
ATOM 2636 O O . LEU A 1 373 ? 9.931 3.841 -28.060 1.00 93.75 373 LEU A O 1
ATOM 2640 N N . GLY A 1 374 ? 9.727 2.088 -29.448 1.00 92.44 374 GLY A N 1
ATOM 2641 C CA . GLY A 1 374 ? 8.714 2.711 -30.308 1.00 92.44 374 GLY A CA 1
ATOM 2642 C C . GLY A 1 374 ? 9.181 4.002 -30.996 1.00 92.44 374 GLY A C 1
ATOM 2643 O O . GLY A 1 374 ? 8.357 4.833 -31.374 1.00 92.44 374 GLY A O 1
ATOM 2644 N N . LEU A 1 375 ? 10.496 4.204 -31.137 1.00 94.06 375 LEU A N 1
ATOM 2645 C CA . LEU A 1 375 ? 11.068 5.433 -31.690 1.00 94.06 375 LEU A CA 1
ATOM 2646 C C . LEU A 1 375 ? 11.047 5.433 -33.232 1.00 94.06 375 LEU A C 1
ATOM 2648 O O . LEU A 1 375 ? 11.255 4.383 -33.848 1.00 94.06 375 LEU A O 1
ATOM 2652 N N . PRO A 1 376 ? 10.868 6.601 -33.884 1.00 94.94 376 PRO A N 1
ATOM 2653 C CA . PRO A 1 376 ? 10.935 6.709 -35.340 1.00 94.94 376 PRO A CA 1
ATOM 2654 C C . PRO A 1 376 ? 12.283 6.262 -35.922 1.00 94.94 376 PRO A C 1
ATOM 2656 O O . PRO A 1 376 ? 13.343 6.423 -35.306 1.00 94.94 376 PRO A O 1
ATOM 2659 N N . SER A 1 377 ? 12.268 5.775 -37.164 1.00 92.25 377 SER A N 1
ATOM 2660 C CA . SER A 1 377 ? 13.493 5.462 -37.907 1.00 92.25 377 SER A CA 1
ATOM 2661 C C . SER A 1 377 ? 14.392 6.697 -38.047 1.00 92.25 377 SER A C 1
ATOM 2663 O O . SER A 1 377 ? 13.904 7.774 -38.386 1.00 92.25 377 SER A O 1
ATOM 2665 N N . GLY A 1 378 ? 15.702 6.538 -37.840 1.00 92.69 378 GLY A N 1
ATOM 2666 C CA . GLY A 1 378 ? 16.672 7.640 -37.927 1.00 92.69 378 GLY A CA 1
ATOM 2667 C C . GLY A 1 378 ? 16.806 8.478 -36.649 1.00 92.69 378 GLY A C 1
ATOM 2668 O O . GLY A 1 378 ? 17.524 9.476 -36.659 1.00 92.69 378 GLY A O 1
ATOM 2669 N N . THR A 1 379 ? 16.152 8.079 -35.551 1.00 96.31 379 THR A N 1
ATOM 2670 C CA . THR A 1 379 ? 16.345 8.703 -34.233 1.00 96.31 379 THR A CA 1
ATOM 2671 C C . THR A 1 379 ? 17.821 8.657 -33.823 1.00 96.31 379 THR A C 1
ATOM 2673 O O . THR A 1 379 ? 18.493 7.640 -33.991 1.00 96.31 379 THR A O 1
ATOM 2676 N N . SER A 1 380 ? 18.342 9.771 -33.299 1.00 96.94 380 SER A N 1
ATOM 2677 C CA . SER A 1 380 ? 19.754 9.879 -32.926 1.00 96.94 380 SER A CA 1
ATOM 2678 C C . SER A 1 380 ? 20.106 8.969 -31.747 1.00 96.94 380 SER A C 1
ATOM 2680 O O . SER A 1 380 ? 19.288 8.729 -30.856 1.00 96.94 380 SER A O 1
ATOM 2682 N N . GLN A 1 381 ? 21.363 8.519 -31.690 1.00 96.50 381 GLN A N 1
ATOM 2683 C CA . GLN A 1 381 ? 21.824 7.631 -30.619 1.00 96.50 381 GLN A CA 1
ATOM 2684 C C . GLN A 1 381 ? 21.656 8.249 -29.223 1.00 96.50 381 GLN A C 1
ATOM 2686 O O . GLN A 1 381 ? 21.354 7.541 -28.271 1.00 96.50 381 GLN A O 1
ATOM 2691 N N . THR A 1 382 ? 21.803 9.569 -29.084 1.00 97.50 382 THR A N 1
ATOM 2692 C CA . THR A 1 382 ? 21.593 10.263 -27.804 1.00 97.50 382 THR A CA 1
ATOM 2693 C C . THR A 1 382 ? 20.158 10.108 -27.301 1.00 97.50 382 THR A C 1
ATOM 2695 O O . THR A 1 382 ? 19.956 9.857 -26.115 1.00 97.50 382 THR A O 1
ATOM 2698 N N . VAL A 1 383 ? 19.168 10.215 -28.192 1.00 97.44 383 VAL A N 1
ATOM 2699 C CA . VAL A 1 383 ? 17.753 10.039 -27.835 1.00 97.44 383 VAL A CA 1
ATOM 2700 C C . VAL A 1 383 ? 17.452 8.571 -27.540 1.00 97.44 383 VAL A C 1
ATOM 2702 O O . VAL A 1 383 ? 16.777 8.289 -26.556 1.00 97.44 383 VAL A O 1
ATOM 2705 N N . ILE A 1 384 ? 18.012 7.639 -28.320 1.00 97.00 384 ILE A N 1
ATOM 2706 C CA . ILE A 1 384 ? 17.901 6.195 -28.048 1.00 97.00 384 ILE A CA 1
ATOM 2707 C C . ILE A 1 384 ? 18.461 5.866 -26.660 1.00 97.00 384 ILE A C 1
ATOM 2709 O O . ILE A 1 384 ? 17.802 5.178 -25.889 1.00 97.00 384 ILE A O 1
ATOM 2713 N N . ASN A 1 385 ? 19.635 6.397 -26.306 1.00 97.69 385 ASN A N 1
ATOM 2714 C CA . ASN A 1 385 ? 20.251 6.164 -24.999 1.00 97.69 385 ASN A CA 1
ATOM 2715 C C . ASN A 1 385 ? 19.389 6.705 -23.851 1.00 97.69 385 ASN A C 1
ATOM 2717 O O . ASN A 1 385 ? 19.220 6.026 -22.841 1.00 97.69 385 ASN A O 1
ATOM 2721 N N . ALA A 1 386 ? 18.829 7.908 -24.006 1.00 97.69 386 ALA A N 1
ATOM 2722 C CA . ALA A 1 386 ? 17.940 8.491 -23.005 1.00 97.69 386 ALA A CA 1
ATOM 2723 C C . ALA A 1 386 ? 16.645 7.673 -22.850 1.00 97.69 386 ALA A C 1
ATOM 2725 O O . ALA A 1 386 ? 16.248 7.356 -21.732 1.00 97.69 386 ALA A O 1
ATOM 2726 N N . ALA A 1 387 ? 16.022 7.274 -23.962 1.00 97.25 387 ALA A N 1
ATOM 2727 C CA . ALA A 1 387 ? 14.817 6.451 -23.953 1.00 97.25 387 ALA A CA 1
ATOM 2728 C C . ALA A 1 387 ? 15.072 5.049 -23.378 1.00 97.25 387 ALA A C 1
ATOM 2730 O O . ALA A 1 387 ? 14.256 4.554 -22.608 1.00 97.25 387 ALA A O 1
ATOM 2731 N N . ALA A 1 388 ? 16.218 4.431 -23.677 1.00 97.94 388 ALA A N 1
ATOM 2732 C CA . ALA A 1 388 ? 16.612 3.150 -23.097 1.00 97.94 388 ALA A CA 1
ATOM 2733 C C . ALA A 1 388 ? 16.818 3.235 -21.579 1.00 97.94 388 ALA A C 1
ATOM 2735 O O . ALA A 1 388 ? 16.447 2.306 -20.867 1.00 97.94 388 ALA A O 1
ATOM 2736 N N . ALA A 1 389 ? 17.361 4.345 -21.071 1.00 97.44 389 ALA A N 1
ATOM 2737 C CA . ALA A 1 389 ? 17.491 4.559 -19.631 1.00 97.44 389 ALA A CA 1
ATOM 2738 C C . ALA A 1 389 ? 16.120 4.692 -18.944 1.00 97.44 389 ALA A C 1
ATOM 2740 O O . ALA A 1 389 ? 15.915 4.113 -17.877 1.00 97.44 389 ALA A O 1
ATOM 2741 N N . VAL A 1 390 ? 15.174 5.403 -19.571 1.00 95.62 390 VAL A N 1
ATOM 2742 C CA . VAL A 1 390 ? 13.781 5.491 -19.095 1.00 95.62 390 VAL A CA 1
ATOM 2743 C C . VAL A 1 390 ? 13.111 4.118 -19.130 1.00 95.62 390 VAL A C 1
ATOM 2745 O O . VAL A 1 390 ? 12.520 3.712 -18.135 1.00 95.62 390 VAL A O 1
ATOM 2748 N N . TYR A 1 391 ? 13.262 3.377 -20.232 1.00 95.88 391 TYR A N 1
ATOM 2749 C CA . TYR A 1 391 ? 12.763 2.008 -20.365 1.00 95.88 391 TYR A CA 1
ATOM 2750 C C . TYR A 1 391 ? 13.302 1.117 -19.246 1.00 95.88 391 TYR A C 1
ATOM 2752 O O . TYR A 1 391 ? 12.534 0.461 -18.558 1.00 95.88 391 TYR A O 1
ATOM 2760 N N . GLY A 1 392 ? 14.616 1.136 -19.005 1.00 96.56 392 GLY A N 1
ATOM 2761 C CA . GLY A 1 392 ? 15.227 0.319 -17.965 1.00 96.56 392 GLY A CA 1
ATOM 2762 C C . GLY A 1 392 ? 14.705 0.629 -16.564 1.00 96.56 392 GLY A C 1
ATOM 2763 O O . GLY A 1 392 ? 14.496 -0.292 -15.779 1.00 96.56 392 GLY A O 1
ATOM 2764 N N . ALA A 1 393 ? 14.457 1.904 -16.252 1.00 95.12 393 ALA A N 1
ATOM 2765 C CA . ALA A 1 393 ? 13.937 2.311 -14.948 1.00 95.12 393 ALA A CA 1
ATOM 2766 C C . ALA A 1 393 ? 12.557 1.699 -14.638 1.00 95.12 393 ALA A C 1
ATOM 2768 O O . ALA A 1 393 ? 12.268 1.422 -13.478 1.00 95.12 393 ALA A O 1
ATOM 2769 N N . GLN A 1 394 ? 11.739 1.408 -15.657 1.00 93.50 394 GLN A N 1
ATOM 2770 C CA . GLN A 1 394 ? 10.422 0.780 -15.477 1.00 93.50 394 GLN A CA 1
ATOM 2771 C C . GLN A 1 394 ? 10.500 -0.672 -14.977 1.00 93.50 394 GLN A C 1
ATOM 2773 O O . GLN A 1 394 ? 9.527 -1.181 -14.429 1.00 93.50 394 GLN A O 1
ATOM 2778 N N . PHE A 1 395 ? 11.653 -1.334 -15.119 1.00 95.88 395 PHE A N 1
ATOM 2779 C CA . PHE A 1 395 ? 11.855 -2.716 -14.670 1.00 95.88 395 PHE A CA 1
ATOM 2780 C C . PHE A 1 395 ? 12.453 -2.814 -13.264 1.00 95.88 395 PHE A C 1
ATOM 2782 O O . PHE A 1 395 ? 12.652 -3.919 -12.768 1.00 95.88 395 PHE A O 1
ATOM 2789 N N . ALA A 1 396 ? 12.728 -1.691 -12.595 1.00 96.56 396 ALA A N 1
ATOM 2790 C CA . ALA A 1 396 ? 13.224 -1.652 -11.219 1.00 96.56 396 ALA A CA 1
ATOM 2791 C C . ALA A 1 396 ? 12.091 -1.880 -10.193 1.00 96.56 396 ALA A C 1
ATOM 2793 O O . ALA A 1 396 ? 11.883 -1.079 -9.285 1.00 96.56 396 ALA A O 1
ATOM 2794 N N . SER A 1 397 ? 11.352 -2.981 -10.344 1.00 97.75 397 SER A N 1
ATOM 2795 C CA . SER A 1 397 ? 10.195 -3.338 -9.518 1.00 97.75 397 SER A CA 1
ATOM 2796 C C . SER A 1 397 ? 10.191 -4.828 -9.188 1.00 97.75 397 SER A C 1
ATOM 2798 O O . SER A 1 397 ? 10.568 -5.660 -10.016 1.00 97.75 397 SER A O 1
ATOM 2800 N N . SER A 1 398 ? 9.706 -5.172 -7.994 1.00 98.38 398 SER A N 1
ATOM 2801 C CA . SER A 1 398 ? 9.496 -6.554 -7.555 1.00 98.38 398 SER A CA 1
ATOM 2802 C C . SER A 1 398 ? 8.557 -7.340 -8.474 1.00 98.38 398 SER A C 1
ATOM 2804 O O . SER A 1 398 ? 8.715 -8.554 -8.577 1.00 98.38 398 SER A O 1
ATOM 2806 N N . LEU A 1 399 ? 7.691 -6.666 -9.243 1.00 98.25 399 LEU A N 1
ATOM 2807 C CA . LEU A 1 399 ? 6.877 -7.292 -10.289 1.00 98.25 399 LEU A CA 1
ATOM 2808 C C . LEU A 1 399 ? 7.717 -8.138 -11.259 1.00 98.25 399 LEU A C 1
ATOM 2810 O O . LEU A 1 399 ? 7.308 -9.231 -11.645 1.00 98.25 399 LEU A O 1
ATOM 2814 N N . PHE A 1 400 ? 8.908 -7.655 -11.624 1.00 97.81 400 PHE A N 1
ATOM 2815 C CA . PHE A 1 400 ? 9.835 -8.324 -12.544 1.00 97.81 400 PHE A CA 1
ATOM 2816 C C . PHE A 1 400 ? 10.941 -9.101 -11.820 1.00 97.81 400 PHE A C 1
ATOM 2818 O O . PHE A 1 400 ? 11.867 -9.599 -12.457 1.00 97.81 400 PHE A O 1
ATOM 2825 N N . CYS A 1 401 ? 10.889 -9.167 -10.490 1.00 97.50 401 CYS A N 1
ATOM 2826 C CA . CYS A 1 401 ? 11.927 -9.788 -9.685 1.00 97.50 401 CYS A CA 1
ATOM 2827 C C . CYS A 1 401 ? 11.730 -11.294 -9.598 1.00 97.50 401 CYS A C 1
ATOM 2829 O O . CYS A 1 401 ? 10.632 -11.768 -9.317 1.00 97.50 401 CYS A O 1
ATOM 2831 N N . SER A 1 402 ? 12.816 -12.035 -9.772 1.00 96.12 402 SER A N 1
ATOM 2832 C CA . SER A 1 402 ? 12.857 -13.493 -9.729 1.00 96.12 402 SER A CA 1
ATOM 2833 C C . SER A 1 402 ? 14.139 -13.970 -9.044 1.00 96.12 402 SER A C 1
ATOM 2835 O O . SER A 1 402 ? 15.003 -13.145 -8.723 1.00 96.12 402 SER A O 1
ATOM 2837 N N . PRO A 1 403 ? 14.326 -15.286 -8.822 1.00 96.75 403 PRO A N 1
ATOM 2838 C CA . PRO A 1 403 ? 15.536 -15.800 -8.185 1.00 96.75 403 PRO A CA 1
ATOM 2839 C C . PRO A 1 403 ? 16.843 -15.364 -8.869 1.00 96.75 403 PRO A C 1
ATOM 2841 O O . PRO A 1 403 ? 17.880 -15.279 -8.218 1.00 96.75 403 PRO A O 1
ATOM 2844 N N . GLN A 1 404 ? 16.802 -15.057 -10.169 1.00 95.44 404 GLN A N 1
ATOM 2845 C CA . GLN A 1 404 ? 17.954 -14.619 -10.961 1.00 95.44 404 GLN A CA 1
ATOM 2846 C C . GLN A 1 404 ? 18.353 -13.159 -10.703 1.00 95.44 404 GLN A C 1
ATOM 2848 O O . GLN A 1 404 ? 19.475 -12.771 -11.024 1.00 95.44 404 GLN A O 1
ATOM 2853 N N . THR A 1 405 ? 17.453 -12.347 -10.146 1.00 97.06 405 THR A N 1
ATOM 2854 C CA . THR A 1 405 ? 17.661 -10.909 -9.923 1.00 97.06 405 THR A CA 1
ATOM 2855 C C . THR A 1 405 ? 17.696 -10.538 -8.443 1.00 97.06 405 THR A C 1
ATOM 2857 O O . THR A 1 405 ? 17.631 -9.356 -8.108 1.00 97.06 405 THR A O 1
ATOM 2860 N N . LEU A 1 406 ? 17.786 -11.518 -7.543 1.00 98.50 406 LEU A N 1
ATOM 2861 C CA . LEU A 1 406 ? 17.943 -11.267 -6.113 1.00 98.50 406 LEU A CA 1
ATOM 2862 C C . LEU A 1 406 ? 19.336 -10.706 -5.795 1.00 98.50 406 LEU A C 1
ATOM 2864 O O . LEU A 1 406 ? 20.332 -11.052 -6.429 1.00 98.50 406 LEU A O 1
ATOM 2868 N N . THR A 1 407 ? 19.412 -9.874 -4.760 1.00 98.38 407 THR A N 1
ATOM 2869 C CA . THR A 1 407 ? 20.668 -9.382 -4.177 1.00 98.38 407 THR A CA 1
ATOM 2870 C C . THR A 1 407 ? 21.498 -10.534 -3.595 1.00 98.38 407 THR A C 1
ATOM 2872 O O . THR A 1 407 ? 22.725 -10.529 -3.691 1.00 98.38 407 THR A O 1
ATOM 2875 N N . SER A 1 408 ? 20.834 -11.548 -3.038 1.00 97.62 408 SER A N 1
ATOM 2876 C CA . SER A 1 408 ? 21.419 -12.815 -2.591 1.00 97.62 408 SER A CA 1
ATOM 2877 C C . SER A 1 408 ? 20.358 -13.921 -2.598 1.00 97.62 408 SER A C 1
ATOM 2879 O O . SER A 1 408 ? 19.161 -13.644 -2.566 1.00 97.62 408 SER A O 1
ATOM 2881 N N . ALA A 1 409 ? 20.772 -15.190 -2.641 1.00 97.62 409 ALA A N 1
ATOM 2882 C CA . ALA A 1 409 ? 19.833 -16.316 -2.719 1.00 97.62 409 ALA A CA 1
ATOM 2883 C C . ALA A 1 409 ? 18.895 -16.425 -1.496 1.00 97.62 409 ALA A C 1
ATOM 2885 O O . ALA A 1 409 ? 17.776 -16.913 -1.619 1.00 97.62 409 ALA A O 1
ATOM 2886 N N . ASP A 1 410 ? 19.341 -15.960 -0.327 1.00 97.75 410 ASP A N 1
ATOM 2887 C CA . ASP A 1 410 ? 18.588 -15.925 0.932 1.00 97.75 410 ASP A CA 1
ATOM 2888 C C . ASP A 1 410 ? 17.781 -14.629 1.136 1.00 97.75 410 ASP A C 1
ATOM 2890 O O . ASP A 1 410 ? 16.981 -14.544 2.075 1.00 97.75 410 ASP A O 1
ATOM 2894 N N . ALA A 1 411 ? 17.921 -13.648 0.233 1.00 98.56 411 ALA A N 1
ATOM 2895 C CA . ALA A 1 411 ? 17.262 -12.348 0.323 1.00 98.56 411 ALA A CA 1
ATOM 2896 C C . ALA A 1 411 ? 15.732 -12.400 0.530 1.00 98.56 411 ALA A C 1
ATOM 2898 O O . ALA A 1 411 ? 15.230 -11.584 1.304 1.00 98.56 411 ALA A O 1
ATOM 2899 N N . PRO A 1 412 ? 14.975 -13.361 -0.049 1.00 98.38 412 PRO A N 1
ATOM 2900 C CA . PRO A 1 412 ? 13.539 -13.506 0.206 1.00 98.38 412 PRO A CA 1
ATOM 2901 C C . PRO A 1 412 ? 13.165 -13.708 1.680 1.00 98.38 412 PRO A C 1
ATOM 2903 O O . PRO A 1 412 ? 12.007 -13.509 2.038 1.00 98.38 412 PRO A O 1
ATOM 2906 N N . THR A 1 413 ? 14.126 -14.116 2.516 1.00 98.00 413 THR A N 1
ATOM 2907 C CA . THR A 1 413 ? 13.936 -14.390 3.949 1.00 98.00 413 THR A CA 1
ATOM 2908 C C . THR A 1 413 ? 14.714 -13.457 4.872 1.00 98.00 413 THR A C 1
ATOM 2910 O O . THR A 1 413 ? 14.324 -13.296 6.023 1.00 98.00 413 THR A O 1
ATOM 2913 N N . THR A 1 414 ? 15.786 -12.824 4.390 1.00 98.50 414 THR A N 1
ATOM 2914 C CA . THR A 1 414 ? 16.663 -11.974 5.213 1.00 98.50 414 THR A CA 1
ATOM 2915 C C . THR A 1 414 ? 16.416 -10.474 5.027 1.00 98.50 414 THR A C 1
ATOM 2917 O O . THR A 1 414 ? 16.825 -9.679 5.877 1.00 98.50 414 THR A O 1
ATOM 2920 N N . TYR A 1 415 ? 15.703 -10.073 3.970 1.00 98.81 415 TYR A N 1
ATOM 2921 C CA . TYR A 1 415 ? 15.301 -8.689 3.709 1.00 98.81 415 TYR A CA 1
ATOM 2922 C C . TYR A 1 415 ? 13.813 -8.503 4.002 1.00 98.81 415 TYR A C 1
ATOM 2924 O O . TYR A 1 415 ? 13.000 -9.379 3.709 1.00 98.81 415 TYR A O 1
ATOM 2932 N N . MET A 1 416 ? 13.445 -7.342 4.539 1.00 98.88 416 MET A N 1
ATOM 2933 C CA . MET A 1 416 ? 12.044 -6.974 4.767 1.00 98.88 416 MET A CA 1
ATOM 2934 C C . MET A 1 416 ? 11.335 -6.528 3.482 1.00 98.88 416 MET A C 1
ATOM 2936 O O . MET A 1 416 ? 10.173 -6.868 3.277 1.00 98.88 416 MET A O 1
ATOM 2940 N N . PHE A 1 417 ? 12.032 -5.806 2.601 1.00 98.94 417 PHE A N 1
ATOM 2941 C CA . PHE A 1 417 ? 11.463 -5.236 1.377 1.00 98.94 417 PHE A CA 1
ATOM 2942 C C . PHE A 1 417 ? 12.033 -5.902 0.121 1.00 98.94 417 PHE A C 1
ATOM 2944 O O . PHE A 1 417 ? 13.245 -6.090 -0.001 1.00 98.94 417 PHE A O 1
ATOM 2951 N N . ALA A 1 418 ? 11.159 -6.270 -0.815 1.00 98.88 418 ALA A N 1
ATOM 2952 C CA . ALA A 1 418 ? 11.520 -6.810 -2.120 1.00 98.88 418 ALA A CA 1
ATOM 2953 C C . ALA A 1 418 ? 12.063 -5.712 -3.040 1.00 98.88 418 ALA A C 1
ATOM 2955 O O . ALA A 1 418 ? 13.125 -5.881 -3.633 1.00 98.88 418 ALA A O 1
ATOM 2956 N N . ASP A 1 419 ? 11.372 -4.578 -3.106 1.00 98.75 419 ASP A N 1
ATOM 2957 C CA . ASP A 1 419 ? 11.779 -3.375 -3.833 1.00 98.75 419 ASP A CA 1
ATOM 2958 C C . ASP A 1 419 ? 11.604 -2.127 -2.949 1.00 98.75 419 ASP A C 1
ATOM 2960 O O . ASP A 1 419 ? 11.676 -2.224 -1.727 1.00 98.75 419 ASP A O 1
ATOM 2964 N N . LEU A 1 420 ? 11.422 -0.942 -3.539 1.00 98.12 420 LEU A N 1
ATOM 2965 C CA . LEU A 1 420 ? 11.350 0.297 -2.771 1.00 98.12 420 LEU A CA 1
ATOM 2966 C C . LEU A 1 420 ? 10.118 0.427 -1.865 1.00 98.12 420 LEU A C 1
ATOM 2968 O O . LEU A 1 420 ? 10.146 1.272 -0.974 1.00 98.12 420 LEU A O 1
ATOM 2972 N N . VAL A 1 421 ? 9.059 -0.363 -2.063 1.00 98.19 421 VAL A N 1
ATOM 2973 C CA . VAL A 1 421 ? 7.812 -0.240 -1.281 1.00 98.19 421 VAL A CA 1
ATOM 2974 C C . VAL A 1 421 ? 7.184 -1.583 -0.912 1.00 98.19 421 VAL A C 1
ATOM 2976 O O . VAL A 1 421 ? 6.467 -1.661 0.084 1.00 98.19 421 VAL A O 1
ATOM 2979 N N . HIS A 1 422 ? 7.461 -2.647 -1.667 1.00 98.81 422 HIS A N 1
ATOM 2980 C CA . HIS A 1 422 ? 6.792 -3.930 -1.499 1.00 98.81 422 HIS A CA 1
ATOM 2981 C C . HIS A 1 422 ? 7.534 -4.853 -0.520 1.00 98.81 422 HIS A C 1
ATOM 2983 O O . HIS A 1 422 ? 8.763 -4.960 -0.597 1.00 98.81 422 HIS A O 1
ATOM 2989 N N . PRO A 1 423 ? 6.826 -5.561 0.377 1.00 98.81 423 PRO A N 1
ATOM 2990 C CA . PRO A 1 423 ? 7.412 -6.571 1.257 1.00 98.81 423 PRO A CA 1
ATOM 2991 C C . PRO A 1 423 ? 8.023 -7.767 0.505 1.00 98.81 423 PRO A C 1
ATOM 2993 O O . PRO A 1 423 ? 7.567 -8.166 -0.569 1.00 98.81 423 PRO A O 1
ATOM 2996 N N . THR A 1 424 ? 9.032 -8.411 1.094 1.00 98.88 424 THR A N 1
ATOM 2997 C CA . THR A 1 424 ? 9.450 -9.758 0.662 1.00 98.88 424 THR A CA 1
ATOM 2998 C C . THR A 1 424 ? 8.389 -10.800 0.998 1.00 98.88 424 THR A C 1
ATOM 3000 O O . THR A 1 424 ? 7.495 -10.570 1.817 1.00 98.88 424 THR A O 1
ATOM 3003 N N . THR A 1 425 ? 8.503 -11.989 0.402 1.00 98.25 425 THR A N 1
ATOM 3004 C CA . THR A 1 425 ? 7.536 -13.064 0.658 1.00 98.25 425 THR A CA 1
ATOM 3005 C C . THR A 1 425 ? 7.541 -13.504 2.126 1.00 98.25 425 THR A C 1
ATOM 3007 O O . THR A 1 425 ? 6.491 -13.840 2.672 1.00 98.25 425 THR A O 1
ATOM 3010 N N . ALA A 1 426 ? 8.693 -13.428 2.806 1.00 98.69 426 ALA A N 1
ATOM 3011 C CA . ALA A 1 426 ? 8.776 -13.697 4.238 1.00 98.69 426 ALA A CA 1
ATOM 3012 C C . ALA A 1 426 ? 8.037 -12.642 5.070 1.00 98.69 426 ALA A C 1
ATOM 3014 O O . ALA A 1 426 ? 7.315 -13.005 5.999 1.00 98.69 426 ALA A O 1
ATOM 3015 N N . LEU A 1 427 ? 8.153 -11.352 4.730 1.00 98.81 427 LEU A N 1
ATOM 3016 C CA . LEU A 1 427 ? 7.411 -10.313 5.443 1.00 98.81 427 LEU A CA 1
ATOM 3017 C C . LEU A 1 427 ? 5.901 -10.399 5.158 1.00 98.81 427 LEU A C 1
ATOM 3019 O O . LEU A 1 427 ? 5.110 -10.254 6.086 1.00 98.81 427 LEU A O 1
ATOM 3023 N N . HIS A 1 428 ? 5.488 -10.747 3.932 1.00 98.81 428 HIS A N 1
ATOM 3024 C CA . HIS A 1 428 ? 4.085 -11.076 3.639 1.00 98.81 428 HIS A CA 1
ATOM 3025 C C . HIS A 1 428 ? 3.570 -12.261 4.465 1.00 98.81 428 HIS A C 1
ATOM 3027 O O . HIS A 1 428 ? 2.440 -12.212 4.943 1.00 98.81 428 HIS A O 1
ATOM 3033 N N . ALA A 1 429 ? 4.377 -13.308 4.666 1.00 98.75 429 ALA A N 1
ATOM 3034 C CA . ALA A 1 429 ? 4.000 -14.446 5.505 1.00 98.75 429 ALA A CA 1
ATOM 3035 C C . ALA A 1 429 ? 3.809 -14.050 6.975 1.00 98.75 429 ALA A C 1
ATOM 3037 O O . ALA A 1 429 ? 2.828 -14.451 7.599 1.00 98.75 429 ALA A O 1
ATOM 3038 N N . GLN A 1 430 ? 4.702 -13.220 7.519 1.00 98.75 430 GLN A N 1
ATOM 3039 C CA . GLN A 1 430 ? 4.545 -12.695 8.879 1.00 98.75 430 GLN A CA 1
ATOM 3040 C C . GLN A 1 430 ? 3.324 -11.775 8.999 1.00 98.75 430 GLN A C 1
ATOM 3042 O O . GLN A 1 430 ? 2.625 -11.810 10.012 1.00 98.75 430 GLN A O 1
ATOM 3047 N N . PHE A 1 431 ? 3.034 -10.986 7.960 1.00 98.88 431 PHE A N 1
ATOM 3048 C CA . PHE A 1 431 ? 1.845 -10.143 7.930 1.00 98.88 431 PHE A CA 1
ATOM 3049 C C . PHE A 1 431 ? 0.552 -10.966 7.866 1.00 98.88 431 PHE A C 1
ATOM 3051 O O . PHE A 1 431 ? -0.391 -10.678 8.600 1.00 98.88 431 PHE A O 1
ATOM 3058 N N . ALA A 1 432 ? 0.517 -12.028 7.057 1.00 98.81 432 ALA A N 1
ATOM 3059 C CA . ALA A 1 432 ? -0.618 -12.947 7.000 1.00 98.81 432 ALA A CA 1
ATOM 3060 C C . ALA A 1 432 ? -0.907 -13.568 8.375 1.00 98.81 432 ALA A C 1
ATOM 3062 O O . ALA A 1 432 ? -2.033 -13.472 8.853 1.00 98.81 432 ALA A O 1
ATOM 3063 N N . ALA A 1 433 ? 0.118 -14.064 9.079 1.00 98.56 433 ALA A N 1
ATOM 3064 C CA . ALA A 1 433 ? -0.038 -14.595 10.437 1.00 98.56 433 ALA A CA 1
ATOM 3065 C C . ALA A 1 433 ? -0.575 -13.543 11.433 1.00 98.56 433 ALA A C 1
ATOM 3067 O O . ALA A 1 433 ? -1.389 -13.846 12.314 1.00 98.56 433 ALA A O 1
ATOM 3068 N N . TYR A 1 434 ? -0.158 -12.280 11.287 1.00 98.69 434 TYR A N 1
ATOM 3069 C CA . TYR A 1 434 ? -0.714 -11.176 12.068 1.00 98.69 434 TYR A CA 1
ATOM 3070 C C . TYR A 1 434 ? -2.201 -10.948 11.757 1.00 98.69 434 TYR A C 1
ATOM 3072 O O . TYR A 1 434 ? -3.000 -10.855 12.693 1.00 98.69 434 TYR A O 1
ATOM 3080 N N . VAL A 1 435 ? -2.594 -10.926 10.478 1.00 98.75 435 VAL A N 1
ATOM 3081 C CA . VAL A 1 435 ? -4.002 -10.813 10.058 1.00 98.75 435 VAL A CA 1
ATOM 3082 C C . VAL A 1 435 ? -4.833 -11.975 10.600 1.00 98.75 435 VAL A C 1
ATOM 3084 O O . VAL A 1 435 ? -5.893 -11.750 11.179 1.00 98.75 435 VAL A O 1
ATOM 3087 N N . GLU A 1 436 ? -4.353 -13.209 10.458 1.00 98.50 436 GLU A N 1
ATOM 3088 C CA . GLU A 1 436 ? -5.007 -14.419 10.967 1.00 98.50 436 GLU A CA 1
ATOM 3089 C C . GLU A 1 436 ? -5.234 -14.330 12.478 1.00 98.50 436 GLU A C 1
ATOM 3091 O O . GLU A 1 436 ? -6.320 -14.642 12.965 1.00 98.50 436 GLU A O 1
ATOM 3096 N N . THR A 1 437 ? -4.256 -13.801 13.219 1.00 98.31 437 THR A N 1
ATOM 3097 C CA . THR A 1 437 ? -4.386 -13.533 14.657 1.00 98.31 437 THR A CA 1
ATOM 3098 C C . THR A 1 437 ? -5.466 -12.484 14.953 1.00 98.31 437 THR A C 1
ATOM 3100 O O . THR A 1 437 ? -6.267 -12.675 15.873 1.00 98.31 437 THR A O 1
ATOM 3103 N N . GLN A 1 438 ? -5.535 -11.390 14.181 1.00 98.19 438 GLN A N 1
ATOM 3104 C CA . GLN A 1 438 ? -6.585 -10.372 14.351 1.00 98.19 438 GLN A CA 1
ATOM 3105 C C . GLN A 1 438 ? -7.980 -10.938 14.039 1.00 98.19 438 GLN A C 1
ATOM 3107 O O . GLN A 1 438 ? -8.939 -10.690 14.774 1.00 98.19 438 GLN A O 1
ATOM 3112 N N . LEU A 1 439 ? -8.094 -11.749 12.986 1.00 98.25 439 LEU A N 1
ATOM 3113 C CA . LEU A 1 439 ? -9.326 -12.446 12.614 1.00 98.25 439 LEU A CA 1
ATOM 3114 C C . LEU A 1 439 ? -9.771 -13.424 13.707 1.00 98.25 439 LEU A C 1
ATOM 3116 O O . LEU A 1 439 ? -10.935 -13.398 14.114 1.00 98.25 439 LEU A O 1
ATOM 3120 N N . ALA A 1 440 ? -8.847 -14.221 14.247 1.00 97.31 440 ALA A N 1
ATOM 3121 C CA . ALA A 1 440 ? -9.113 -15.146 15.343 1.00 97.31 440 ALA A CA 1
ATOM 3122 C C . ALA A 1 440 ? -9.638 -14.425 16.588 1.00 97.31 440 ALA A C 1
ATOM 3124 O O . ALA A 1 440 ? -10.626 -14.850 17.191 1.00 97.31 440 ALA A O 1
ATOM 3125 N N . ALA A 1 441 ? -9.011 -13.300 16.947 1.00 96.69 441 ALA A N 1
ATOM 3126 C CA . ALA A 1 441 ? -9.432 -12.459 18.065 1.00 96.69 441 ALA A CA 1
ATOM 3127 C C . ALA A 1 441 ? -10.843 -11.874 17.860 1.00 96.69 441 ALA A C 1
ATOM 3129 O O . ALA A 1 441 ? -11.578 -11.667 18.827 1.00 96.69 441 ALA A O 1
ATOM 3130 N N . ALA A 1 442 ? -11.254 -11.671 16.605 1.00 96.38 442 ALA A N 1
ATOM 3131 C CA . ALA A 1 442 ? -12.613 -11.285 16.229 1.00 96.38 442 ALA A CA 1
ATOM 3132 C C . ALA A 1 442 ? -13.594 -12.474 16.100 1.00 96.38 442 ALA A C 1
ATOM 3134 O O . ALA A 1 442 ? -14.765 -12.274 15.770 1.00 96.38 442 ALA A O 1
ATOM 3135 N N . GLY A 1 443 ? -13.150 -13.705 16.377 1.00 96.06 443 GLY A N 1
ATOM 3136 C CA . GLY A 1 443 ? -13.960 -14.924 16.295 1.00 96.06 443 GLY A CA 1
ATOM 3137 C C . GLY A 1 443 ? -14.102 -15.498 14.882 1.00 96.06 443 GLY A C 1
ATOM 3138 O O . GLY A 1 443 ? -15.050 -16.239 14.618 1.00 96.06 443 GLY A O 1
ATOM 3139 N N . ILE A 1 444 ? -13.200 -15.145 13.964 1.00 96.06 444 ILE A N 1
ATOM 3140 C CA . ILE A 1 444 ? -13.148 -15.657 12.591 1.00 96.06 444 ILE A CA 1
ATOM 3141 C C . ILE A 1 444 ? -11.951 -16.609 12.482 1.00 96.06 444 ILE A C 1
ATOM 3143 O O . ILE A 1 444 ? -10.806 -16.178 12.402 1.00 96.06 444 ILE A O 1
ATOM 3147 N N . GLY A 1 445 ? -12.217 -17.916 12.466 1.00 92.44 445 GLY A N 1
ATOM 3148 C CA . GLY A 1 445 ? -11.164 -18.935 12.500 1.00 92.44 445 GLY A CA 1
ATOM 3149 C C . GLY A 1 445 ? -10.590 -19.157 13.906 1.00 92.44 445 GLY A C 1
ATOM 3150 O O . GLY A 1 445 ? -11.226 -18.832 14.909 1.00 92.44 445 GLY A O 1
ATOM 3151 N N . LYS A 1 446 ? -9.401 -19.759 13.981 1.00 88.50 446 LYS A N 1
ATOM 3152 C CA . LYS A 1 446 ? -8.638 -20.007 15.217 1.00 88.50 446 LYS A CA 1
ATOM 3153 C C . LYS A 1 446 ? -7.367 -19.162 15.221 1.00 88.50 446 LYS A C 1
ATOM 3155 O O . LYS A 1 446 ? -7.088 -18.504 14.229 1.00 88.50 446 LYS A O 1
ATOM 3160 N N . ALA A 1 447 ? -6.632 -19.132 16.328 1.00 81.25 447 ALA A N 1
ATOM 3161 C CA . ALA A 1 447 ? -5.300 -18.532 16.327 1.00 81.25 447 ALA A CA 1
ATOM 3162 C C . ALA A 1 447 ? -4.308 -19.500 15.642 1.00 81.25 447 ALA A C 1
ATOM 3164 O O . ALA A 1 447 ? -4.433 -20.704 15.902 1.00 81.25 447 ALA A O 1
ATOM 3165 N N . PRO A 1 448 ? -3.404 -18.999 14.778 1.00 74.88 448 PRO A N 1
ATOM 3166 C CA . PRO A 1 448 ? -2.386 -19.809 14.108 1.00 74.88 448 PRO A CA 1
ATOM 3167 C C . PRO A 1 448 ? -1.308 -20.352 15.058 1.00 74.88 448 PRO A C 1
ATOM 3169 O O . PRO A 1 448 ? -1.115 -19.773 16.156 1.00 74.88 448 PRO A O 1
#

Nearest PDB structures (foldseek):
  5xtu-assembly1_A  TM=6.118E-01  e=5.139E-09  Photobacterium sp. J15(2011)
  8h0c-assembly1_A  TM=6.591E-01  e=3.216E-06  Vibrio alginolyticus

Sequence (448 aa):
MLRTTQIALASAAFALLAACGGGSSGDNNSSATPPSGTKLQVVAFGTSLTDAGTYSEQITPGFGGGRFTTNPGEVWAQKVSEYFGNTLSPAFEGGFGLPLTATGGLDYAQGGALVFTGGVSNTSAAIPAASEQPITWQLQQYLAQHGSFNANQLVLVEGGANEILGLVDNSAAGLTAFGKALAASSYATLVSNTTVQQQVVASLVQQGFSTAQATALVPAAVLLQVVKADTNAATDFASIMPILEAATELSNLVNTQIAGTPKVAVVTVPDIGKTPAALAVDAAAKVTPGSTGAPDQALSLITAAYNLTLIQGLSTSIAAKKVVLVDTFSWLDSSIANAASLGFSTTNTGTACNLTLMQQNATNYALAHPSVLGLPSGTSQTVINAAAAVYGAQFASSLFCSPQTLTSADAPTTYMFADLVHPTTALHAQFAAYVETQLAAAGIGKAP

pLDDT: mean 92.74, std 16.15, range [24.83, 98.94]

Foldseek 3Di:
DDDDDDDDDDDDDDDDDDDDDDDDDDDDPPPPQALLNAAFAEAEFEALLQAQFQACVPQCVPQVFRGQFAPPFGHQSQVLNSNNPHGAHAQWHAFQFGATDGPNGRYLYFHQAAAQDDFDPGRHGTHNGGRRHHSVVSLVVCCVVPVADAQRHEYEYEHLQNLLVVCPPPLNVLLVLQLVLCVVWCLVVQLPDPVSLVVQLVVVVVLVDDSVRSNVLSSLSSVVVRLVVDPCSCPSNVSLPVSLVSLLSSLVCCVPGNFDRYAYEYEADAQLLQFLSQVVSQVVVVHDRPDVSRSSVSSNSSSSNSRVSNCSSNSVCVVVLRYQYHYNHVVLVVCQVCVVVLQAPAENNDAFFQLVVQLVVQLVVCLVPVVVLVDDPPDDPVVSSVSSSVRSNVRSGSSSHYCVGTPDNCSLRHYQHNGRRHGRSSVSSVSSLSVSQSCCVSVRGHRD

Mean predicted aligned error: 6.02 Å

Solvent-accessible surface area (backbone atoms only — not comparable to full-atom values): 23158 Å² total; per-residue (Å²): 138,87,81,88,82,86,80,86,82,88,85,84,81,91,76,86,80,86,79,88,80,83,90,80,93,73,97,68,94,69,83,72,76,27,78,22,71,42,79,33,53,54,35,36,42,15,20,34,74,44,16,60,25,24,40,23,86,64,34,25,86,80,43,49,18,21,31,44,19,35,24,89,50,56,38,24,55,35,52,46,15,41,37,18,60,41,83,51,36,28,22,39,37,29,18,64,56,32,32,55,40,81,68,79,36,42,24,47,13,21,46,71,12,27,36,76,50,79,41,66,95,59,51,82,42,66,28,82,41,80,47,19,45,10,37,54,54,37,53,51,50,50,39,73,75,60,69,65,80,48,70,58,28,36,38,41,38,40,59,44,55,48,52,57,51,58,26,59,42,84,86,27,48,35,48,54,46,41,54,51,36,49,69,74,46,66,45,71,64,47,66,70,31,66,69,52,43,52,52,48,25,53,54,35,36,75,73,70,40,50,71,67,56,18,55,72,42,35,60,22,54,43,48,53,50,49,50,71,71,39,92,54,29,79,67,55,39,44,70,52,48,65,37,49,49,32,20,44,49,50,20,47,49,40,66,74,75,56,50,61,62,23,44,33,38,41,41,41,46,51,44,51,25,61,24,30,48,24,51,52,51,15,56,74,71,72,44,63,82,79,38,93,88,25,58,19,49,51,36,34,42,51,39,46,32,29,40,51,45,23,50,61,57,33,41,69,43,41,76,68,67,33,37,45,81,41,65,34,30,65,48,47,56,51,44,59,77,41,24,66,86,74,55,26,84,33,46,46,89,49,43,17,33,32,38,68,60,40,17,50,52,43,20,52,49,30,66,78,39,55,75,81,69,74,63,64,90,87,64,53,68,70,56,52,53,53,50,17,50,57,54,4,55,74,46,48,41,19,40,53,17,16,78,89,38,37,64,41,94,60,19,47,56,27,20,38,16,8,27,49,77,32,43,5,23,46,42,22,50,54,48,21,55,51,50,42,38,54,36,20,76,73,69,48,51,38,69,127

Radius of gyration: 22.74 Å; Cα contacts (8 Å, |Δi|>4): 858; chains: 1; bounding box: 46×72×84 Å

Secondary structure (DSSP, 8-state):
-------------------------------PPPTTSS--EEEEE-STTT-S-TTHHHHHHHHS--SSSSTT---HHHHHHHHTT----BSEEEETTEEEEE-S-SB---TT--SSS-S-S-TTSPPSS-----HHHHHHHHHHHHSS--TTEEEEE---HHHHHTTTHHHHHHHHHHHHHHHHSSHHHHHT-HHHHHHHHHHHHHTT--HHHHHHTHHHHHHHHHHHH-TTHHHHTTTTHHHHHHHHHHHHHIIIIISSSSEEEEEPPP-GGGSHHHHHHHHHHT--TTSTT-HHHHHHHHHHHHHHHHHHHHHHHHHTTSEEEE-HHHHHHHHHHTGGGGT-SB-TTS-SB-HHHHHHHHHHHHHH-GGGGTPPTT--HHHHHHHHHHHHHTT-SGGG--GGGBSSTTHHHHBSBSSSSPBPHHHHHHHHHHHHHHHHHTTSS---